Protein AF-A0A1S3YJQ4-F1 (afdb_monomer_lite)

pLDDT: mean 81.04, std 20.6, range [25.48, 97.62]

Radius of gyration: 26.51 Å; chains: 1; bounding box: 58×58×78 Å

Foldseek 3Di:
DDPLVVLQVVLLVCLLVVNLVVSLVSLLVSCVVPVLDQLSLLSNLCSLLVFPQNNDPDDDDPDPDPDPDDPGPSPPDDPVSLVVSLVVLLVSLVVSVVPPPDLPRQNSLLSQLVSLVVCVSVVNHDLVSNLVSLLVSCLSCLLPPCSLVSCLNSLVSDDPVSLVVSLVSLVVSLVPDDDDPSSSLSSVLSSLSSCVSNCVLQVDDLVVLVVQLVVLLVSCVVCLVVCVPPDLQDDDRSLVSLLSSLLSLLVSCLAPVPCVSLVVSLVSLVVSCVSHVNSLLSLLSNLLSCLVVVVLVVSVVSVVSPVQAQCSLQAPVVSRLLSCLVDPVLVSNLVSLVRSLVSLVVLVVCLVVQLVVCVVVVVVVVNVVSVVVNVQSVQALVNLVSVVSNLVSQCVVCVVPPVSNVVSCVVCVVCVVVVVSVVVNVVDDHHRNYPCVSHSLQRDALVDHSSPDHDPGCVCVDPVNVVCSVVVVVVRRPRSLVPPDDDDDDDDPVCSVVVVVVVVVPDD

Organism: Nicotiana tabacum (NCBI:txid4097)

Sequence (508 aa):
MTEVDRLRLQGRLLARGGDCAAATSIFQKVLELCPDDWECFLHYLGCLLEDAGSLCVGTKNDSTYPLKSMDSQVSHLTDEAFGSRLSNASSLVQKLLTEASDDTVRCPYLANIEIERRKLLHGKGDANKLTEALIEYFFRFGHLACFASDVETFLHILDLDKKTQLLEKLMECCERIPTNPRKTLGQHITVFKIQNIVGSMFTLPLNELETTAVKMTQLYCENLPLSKDLDAQESMYGEDLLSMACNLLVQLFWRTRHIGYLVESIMILEFGLAVRRHIWQYKILLLHLYSHWSSLPLAYEWYKTLDVKNILLESVSHHILPQMLSSPLWADSTDILRDYLRFMDDHFRESADLTFLAYRHRSYSKVIEFVQFKERLQQSSQYMMAKIEKSILQLKQKANNIEEEEGILESLKHGVQFLELSDEIGSKSLTFNEELQLRPWWTPTCDKNYLLEPFEGSSYCTQETLVRIFVFNIAYTNDVYSRGMYEEEFISRSEFINFRFKINYIVT

Structure (mmCIF, N/CA/C/O backbone):
data_AF-A0A1S3YJQ4-F1
#
_entry.id   AF-A0A1S3YJQ4-F1
#
loop_
_atom_site.group_PDB
_atom_site.id
_atom_site.type_symbol
_atom_site.label_atom_id
_atom_site.label_alt_id
_atom_site.label_comp_id
_atom_site.label_asym_id
_atom_site.label_entity_id
_atom_site.label_seq_id
_atom_site.pdbx_PDB_ins_code
_atom_site.Cartn_x
_atom_site.Cartn_y
_atom_site.Cartn_z
_atom_site.occupancy
_atom_site.B_iso_or_equiv
_atom_site.auth_seq_id
_atom_site.auth_comp_id
_atom_site.auth_asym_id
_atom_site.auth_atom_id
_atom_site.pdbx_PDB_model_num
ATOM 1 N N . MET A 1 1 ? 16.943 -24.304 -3.582 1.00 59.00 1 MET A N 1
ATOM 2 C CA . MET A 1 1 ? 17.505 -23.114 -4.249 1.00 59.00 1 MET A CA 1
ATOM 3 C C . MET A 1 1 ? 17.592 -23.441 -5.724 1.00 59.00 1 MET A C 1
ATOM 5 O O . MET A 1 1 ? 18.187 -24.466 -6.044 1.00 59.00 1 MET A O 1
ATOM 9 N N . THR A 1 2 ? 16.919 -22.675 -6.582 1.00 79.88 2 THR A N 1
ATOM 10 C CA . THR A 1 2 ? 16.958 -22.911 -8.034 1.00 79.88 2 THR A CA 1
ATOM 11 C C . THR A 1 2 ? 18.321 -22.503 -8.603 1.00 79.88 2 THR A C 1
ATOM 13 O O . THR A 1 2 ? 19.104 -21.823 -7.933 1.00 79.88 2 THR A O 1
ATOM 16 N N . GLU A 1 3 ? 18.642 -22.926 -9.826 1.00 86.12 3 GLU A N 1
ATOM 17 C CA . GLU A 1 3 ? 19.882 -22.508 -10.494 1.00 86.12 3 GLU A CA 1
ATOM 18 C C . GLU A 1 3 ? 19.963 -20.981 -10.645 1.00 86.12 3 GLU A C 1
ATOM 20 O O . GLU A 1 3 ? 21.015 -20.394 -10.383 1.00 86.12 3 GLU A O 1
ATOM 25 N N . VAL A 1 4 ? 18.834 -20.339 -10.955 1.00 88.69 4 VAL A N 1
ATOM 26 C CA . VAL A 1 4 ? 18.712 -18.881 -11.072 1.00 88.69 4 VAL A CA 1
ATOM 27 C C . VAL A 1 4 ? 18.995 -18.194 -9.732 1.00 88.69 4 VAL A C 1
ATOM 29 O O . VAL A 1 4 ? 19.780 -17.251 -9.687 1.00 88.69 4 VAL A O 1
ATOM 32 N N . ASP A 1 5 ? 18.462 -18.704 -8.616 1.00 86.19 5 ASP A N 1
ATOM 33 C CA . ASP A 1 5 ? 18.733 -18.140 -7.280 1.00 86.19 5 ASP A CA 1
ATOM 34 C C . ASP A 1 5 ? 20.216 -18.219 -6.902 1.00 86.19 5 ASP A C 1
ATOM 36 O O . ASP A 1 5 ? 20.769 -17.295 -6.301 1.00 86.19 5 ASP A O 1
ATOM 40 N N . ARG A 1 6 ? 20.884 -19.317 -7.281 1.00 88.69 6 ARG A N 1
ATOM 41 C CA . ARG A 1 6 ? 22.326 -19.475 -7.069 1.00 88.69 6 ARG A CA 1
ATOM 42 C C . ARG A 1 6 ? 23.113 -18.432 -7.860 1.00 88.69 6 ARG A C 1
ATOM 44 O O . ARG A 1 6 ? 24.047 -17.848 -7.316 1.00 88.69 6 ARG A O 1
ATOM 51 N N . LEU A 1 7 ? 22.736 -18.201 -9.119 1.00 93.25 7 LEU A N 1
ATOM 52 C CA . LEU A 1 7 ? 23.367 -17.197 -9.975 1.00 93.25 7 LEU A CA 1
ATOM 53 C C . LEU A 1 7 ? 23.127 -15.777 -9.448 1.00 93.25 7 LEU A C 1
ATOM 55 O O . LEU A 1 7 ? 24.080 -15.007 -9.362 1.00 93.25 7 LEU A O 1
ATOM 59 N N . ARG A 1 8 ? 21.909 -15.447 -8.993 1.00 91.75 8 ARG A N 1
ATOM 60 C CA . ARG A 1 8 ? 21.611 -14.159 -8.337 1.00 91.75 8 ARG A CA 1
ATOM 61 C C . ARG A 1 8 ? 22.524 -13.919 -7.138 1.00 91.75 8 ARG A C 1
ATOM 63 O O . ARG A 1 8 ? 23.146 -12.863 -7.034 1.00 91.75 8 ARG A O 1
ATOM 70 N N . LEU A 1 9 ? 22.640 -14.911 -6.252 1.00 90.50 9 LEU 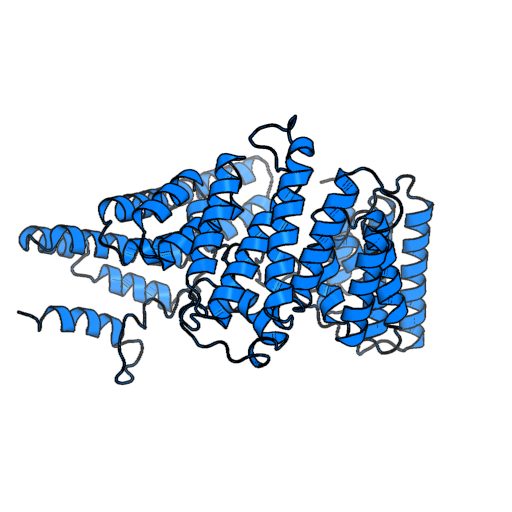A N 1
ATOM 71 C CA . LEU A 1 9 ? 23.497 -14.813 -5.071 1.00 90.50 9 LEU A CA 1
ATOM 72 C C . LEU A 1 9 ? 24.974 -14.666 -5.457 1.00 90.50 9 LEU A C 1
ATOM 74 O O . LEU A 1 9 ? 25.671 -13.826 -4.893 1.00 90.50 9 LEU A O 1
ATOM 78 N N . GLN A 1 10 ? 25.442 -15.439 -6.439 1.00 93.12 10 GLN A N 1
ATOM 79 C CA . GLN A 1 10 ? 26.807 -15.343 -6.953 1.00 93.12 10 GLN A CA 1
ATOM 80 C C . GLN A 1 10 ? 27.101 -13.948 -7.519 1.00 93.12 10 GLN A C 1
ATOM 82 O O . GLN A 1 10 ? 28.126 -13.365 -7.173 1.00 93.12 10 GLN A O 1
ATOM 87 N N . GLY A 1 11 ? 26.196 -13.395 -8.332 1.00 92.88 11 GLY A N 1
ATOM 88 C CA . GLY A 1 11 ? 26.313 -12.041 -8.869 1.00 92.88 11 GLY A CA 1
ATOM 89 C C . GLY A 1 11 ? 26.410 -11.000 -7.754 1.00 92.88 11 GLY A C 1
ATOM 90 O O . GLY A 1 11 ? 27.347 -10.208 -7.742 1.00 92.88 11 GLY A O 1
ATOM 91 N N . ARG A 1 12 ? 25.519 -11.064 -6.751 1.00 91.00 12 ARG A N 1
ATOM 92 C CA . ARG A 1 12 ? 25.542 -10.156 -5.585 1.00 91.00 12 ARG A CA 1
ATOM 93 C C . ARG A 1 12 ? 26.840 -10.259 -4.779 1.00 91.00 12 ARG A C 1
ATOM 95 O O . ARG A 1 12 ? 27.346 -9.242 -4.312 1.00 91.00 12 ARG A O 1
ATOM 102 N N . LEU A 1 13 ? 27.390 -11.462 -4.608 1.00 91.00 13 LEU A N 1
ATOM 103 C CA . LEU A 1 13 ? 28.655 -11.665 -3.894 1.00 91.00 13 LEU A CA 1
ATOM 104 C C . LEU A 1 13 ? 29.853 -11.101 -4.665 1.00 91.00 13 LEU A C 1
ATOM 106 O O . LEU A 1 13 ? 30.689 -10.438 -4.060 1.00 91.00 13 LEU A O 1
ATOM 110 N N . LEU A 1 14 ? 29.918 -11.321 -5.981 1.00 92.06 14 LEU A N 1
ATOM 111 C CA . LEU A 1 14 ? 30.963 -10.752 -6.844 1.00 92.06 14 LEU A CA 1
ATOM 112 C C . LEU A 1 14 ? 30.909 -9.223 -6.843 1.00 92.06 14 LEU A C 1
ATOM 114 O O . LEU A 1 14 ? 31.930 -8.565 -6.659 1.00 92.06 14 LEU A O 1
ATOM 118 N N . ALA A 1 15 ? 29.698 -8.678 -6.949 1.00 88.88 15 ALA A N 1
ATOM 119 C CA . ALA A 1 15 ? 29.429 -7.251 -6.914 1.00 88.88 15 ALA A CA 1
ATOM 120 C C . ALA A 1 15 ? 29.905 -6.620 -5.589 1.00 88.88 15 ALA A C 1
ATOM 122 O O . ALA A 1 15 ? 30.639 -5.634 -5.594 1.00 88.88 15 ALA A O 1
ATOM 123 N N . ARG A 1 16 ? 29.582 -7.246 -4.446 1.00 86.94 16 ARG A N 1
ATOM 124 C CA . ARG A 1 16 ? 30.087 -6.838 -3.119 1.00 86.94 16 ARG A CA 1
ATOM 125 C C . ARG A 1 16 ? 31.598 -7.021 -2.958 1.00 86.94 16 ARG A C 1
ATOM 127 O O . ARG A 1 16 ? 32.213 -6.298 -2.184 1.00 86.94 16 ARG A O 1
ATOM 134 N N . GLY A 1 17 ? 32.185 -7.983 -3.666 1.00 85.69 17 GLY A N 1
ATOM 135 C CA . GLY A 1 17 ? 33.630 -8.206 -3.725 1.00 85.69 17 GLY A CA 1
ATOM 136 C C . GLY A 1 17 ? 34.387 -7.198 -4.596 1.00 85.69 17 GLY A C 1
ATOM 137 O O . GLY A 1 17 ? 35.609 -7.283 -4.670 1.00 85.69 17 GLY A O 1
ATOM 138 N N . GLY A 1 18 ? 33.688 -6.263 -5.253 1.00 84.44 18 GLY A N 1
ATOM 139 C CA . GLY A 1 18 ? 34.271 -5.257 -6.146 1.00 84.44 18 GLY A CA 1
ATOM 140 C C . GLY A 1 18 ? 34.500 -5.735 -7.583 1.00 84.44 18 GLY A C 1
ATOM 141 O O . GLY A 1 18 ? 34.897 -4.938 -8.431 1.00 84.44 18 GLY A O 1
ATOM 142 N N . ASP A 1 19 ? 34.211 -7.002 -7.899 1.00 89.75 19 ASP A N 1
ATOM 143 C CA . ASP A 1 19 ? 34.342 -7.547 -9.253 1.00 89.75 19 ASP A CA 1
ATOM 144 C C . ASP A 1 19 ? 33.062 -7.296 -10.067 1.00 89.75 19 ASP A C 1
ATOM 146 O O . ASP A 1 19 ? 32.224 -8.178 -10.294 1.00 89.75 19 ASP A O 1
ATOM 150 N N . CYS A 1 20 ? 32.896 -6.041 -10.489 1.00 89.00 20 CYS A N 1
ATOM 151 C CA . CYS A 1 20 ? 31.728 -5.601 -11.251 1.00 89.00 20 CYS A CA 1
ATOM 152 C C . CYS A 1 20 ? 31.642 -6.269 -12.632 1.00 89.00 20 CYS A C 1
ATOM 154 O O . CYS A 1 20 ? 30.539 -6.513 -13.125 1.00 89.00 20 CYS A O 1
ATOM 156 N N . ALA A 1 21 ? 32.773 -6.617 -13.252 1.00 90.12 21 ALA A N 1
ATOM 157 C CA . ALA A 1 21 ? 32.795 -7.259 -14.564 1.00 90.12 21 ALA A CA 1
ATOM 158 C C . ALA A 1 21 ? 32.266 -8.701 -14.493 1.00 90.12 21 ALA A C 1
ATOM 160 O O . ALA A 1 21 ? 31.380 -9.077 -15.271 1.00 90.12 21 ALA A O 1
ATOM 161 N N . ALA A 1 22 ? 32.745 -9.493 -13.527 1.00 92.62 22 ALA A N 1
ATOM 162 C CA . ALA A 1 22 ? 32.240 -10.846 -13.318 1.00 92.62 22 ALA A CA 1
ATOM 163 C C . ALA A 1 22 ? 30.770 -10.833 -12.877 1.00 92.62 22 ALA A C 1
ATOM 165 O O . ALA A 1 22 ? 29.973 -11.627 -13.382 1.00 92.62 22 ALA A O 1
ATOM 166 N N . ALA A 1 23 ? 30.385 -9.900 -11.997 1.00 93.31 23 ALA A N 1
ATOM 167 C CA . ALA A 1 23 ? 28.996 -9.733 -11.574 1.00 93.31 23 ALA A CA 1
ATOM 168 C C . ALA A 1 23 ? 28.064 -9.424 -12.757 1.00 93.31 23 ALA A C 1
ATOM 170 O O . ALA A 1 23 ? 27.041 -10.087 -12.917 1.00 93.31 23 ALA A O 1
ATOM 171 N N . THR A 1 24 ? 28.455 -8.495 -13.635 1.00 93.75 24 THR A N 1
ATOM 172 C CA . THR A 1 24 ? 27.700 -8.126 -14.845 1.00 93.75 24 THR A CA 1
ATOM 173 C C . THR A 1 24 ? 27.465 -9.335 -15.752 1.00 93.75 24 THR A C 1
ATOM 175 O O . THR A 1 24 ? 26.344 -9.554 -16.207 1.00 93.75 24 THR A O 1
ATOM 178 N N . SER A 1 25 ? 28.489 -10.172 -15.969 1.00 95.19 25 SER A N 1
ATOM 179 C CA . SER A 1 25 ? 28.353 -11.396 -16.773 1.00 95.19 25 SER A CA 1
ATOM 180 C C . SER A 1 25 ? 27.375 -12.400 -16.154 1.00 95.19 25 SER A C 1
ATOM 182 O O . SER A 1 25 ? 26.610 -13.045 -16.872 1.00 95.19 25 SER A O 1
ATOM 184 N N . ILE A 1 26 ? 27.373 -12.535 -14.825 1.00 95.56 26 ILE A N 1
ATOM 185 C CA . ILE A 1 26 ? 26.431 -13.412 -14.123 1.00 95.56 26 ILE A CA 1
ATOM 186 C C . ILE A 1 26 ? 25.005 -12.858 -14.197 1.00 95.56 26 ILE A C 1
ATOM 188 O O . ILE A 1 26 ? 24.093 -13.614 -14.523 1.00 95.56 26 ILE A O 1
ATOM 192 N N . PHE A 1 27 ? 24.801 -11.561 -13.958 1.00 95.38 27 PHE A N 1
ATOM 193 C CA . PHE A 1 27 ? 23.472 -10.954 -14.052 1.00 95.38 27 PHE A CA 1
ATOM 194 C C . PHE A 1 27 ? 22.912 -10.990 -15.476 1.00 95.38 27 PHE A C 1
ATOM 196 O O . PHE A 1 27 ? 21.729 -11.263 -15.649 1.00 95.38 27 PHE A O 1
ATOM 203 N N . GLN A 1 28 ? 23.752 -10.830 -16.502 1.00 95.38 28 GLN A N 1
ATOM 204 C CA . GLN A 1 28 ? 23.331 -11.030 -17.888 1.00 95.38 28 GLN A CA 1
ATOM 205 C C . GLN A 1 28 ? 22.785 -12.449 -18.114 1.00 95.38 28 GLN A C 1
ATOM 207 O O . GLN A 1 28 ? 21.707 -12.603 -18.677 1.00 95.38 28 GLN A O 1
ATOM 212 N N . LYS A 1 29 ? 23.480 -13.486 -17.625 1.00 94.69 29 LYS A N 1
ATOM 213 C CA . LYS A 1 29 ? 22.995 -14.875 -17.722 1.00 94.69 29 LYS A CA 1
ATOM 214 C C . LYS A 1 29 ? 21.673 -15.079 -16.988 1.00 94.69 29 LYS A C 1
ATOM 216 O O . LYS A 1 29 ? 20.830 -15.835 -17.454 1.00 94.69 29 LYS A O 1
ATOM 221 N N . VAL A 1 30 ? 21.489 -14.423 -15.840 1.00 94.31 30 VAL A N 1
ATOM 222 C CA . VAL A 1 30 ? 20.216 -14.464 -15.106 1.00 94.31 30 VAL A CA 1
ATOM 223 C C . VAL A 1 30 ? 19.096 -13.839 -15.936 1.00 94.31 30 VAL A C 1
ATOM 225 O O . VAL A 1 30 ? 18.041 -14.450 -16.040 1.00 94.31 30 VAL A O 1
ATOM 228 N N . LEU A 1 31 ? 19.328 -12.684 -16.564 1.00 93.81 31 LEU A N 1
ATOM 229 C CA . LEU A 1 31 ? 18.333 -11.999 -17.398 1.00 93.81 31 LEU A CA 1
ATOM 230 C C . LEU A 1 31 ? 17.990 -12.776 -18.676 1.00 93.81 31 LEU A C 1
ATOM 232 O O . LEU A 1 31 ? 16.840 -12.775 -19.094 1.00 93.81 31 LEU A O 1
ATOM 236 N N . GLU A 1 32 ? 18.950 -13.486 -19.269 1.00 92.62 32 GLU A N 1
ATOM 237 C CA . GLU A 1 32 ? 18.691 -14.378 -20.410 1.00 92.62 32 GLU A CA 1
ATOM 238 C C . GLU A 1 32 ? 17.821 -15.589 -20.014 1.00 92.62 32 GLU A C 1
ATOM 240 O O . GLU A 1 32 ? 17.042 -16.084 -20.823 1.00 92.62 32 GLU A O 1
ATOM 245 N N . LEU A 1 33 ? 17.915 -16.056 -18.761 1.00 91.06 33 LEU A N 1
ATOM 246 C CA . LEU A 1 33 ? 17.066 -17.132 -18.228 1.00 91.06 33 LEU A CA 1
ATOM 247 C C . LEU A 1 33 ? 15.718 -16.626 -17.687 1.00 91.06 33 LEU A C 1
ATOM 249 O O . LEU A 1 33 ? 14.733 -17.362 -17.698 1.00 91.06 33 LEU A O 1
ATOM 253 N N . CYS A 1 34 ? 15.682 -15.402 -17.164 1.00 91.00 34 CYS A N 1
ATOM 254 C CA . CYS A 1 34 ? 14.539 -14.789 -16.496 1.00 91.00 34 CYS A CA 1
ATOM 255 C C . CYS A 1 34 ? 14.443 -13.304 -16.899 1.00 91.00 34 CYS A C 1
ATOM 257 O O . CYS A 1 34 ? 14.846 -12.429 -16.126 1.00 91.00 34 CYS A O 1
ATOM 259 N N . PRO A 1 35 ? 13.912 -12.999 -18.099 1.00 90.81 35 PRO A N 1
ATOM 260 C CA . PRO A 1 35 ? 13.919 -11.643 -18.652 1.00 90.81 35 PRO A CA 1
ATOM 261 C C . PRO A 1 35 ? 13.041 -10.654 -17.878 1.00 90.81 35 PRO A C 1
ATOM 263 O O . PRO A 1 35 ? 13.253 -9.450 -17.998 1.00 90.81 35 PRO A O 1
ATOM 266 N N . ASP A 1 36 ? 12.098 -11.140 -17.061 1.00 91.00 36 ASP A N 1
ATOM 267 C CA . ASP A 1 36 ? 11.205 -10.313 -16.234 1.00 91.00 36 ASP A CA 1
ATOM 268 C C . ASP A 1 36 ? 11.749 -10.008 -14.817 1.00 91.00 36 ASP A C 1
ATOM 270 O O . ASP A 1 36 ? 11.002 -9.634 -13.916 1.00 91.00 36 ASP A O 1
ATOM 274 N N . ASP A 1 37 ? 13.057 -10.183 -14.586 1.00 91.94 37 ASP A N 1
ATOM 275 C CA . ASP A 1 37 ? 13.701 -9.934 -13.287 1.00 91.94 37 ASP A CA 1
ATOM 276 C C . ASP A 1 37 ? 14.219 -8.487 -13.160 1.00 91.94 37 ASP A C 1
ATOM 278 O O . ASP A 1 37 ? 15.378 -8.178 -13.462 1.00 91.94 37 ASP A O 1
ATOM 282 N N . TRP A 1 38 ? 13.346 -7.592 -12.687 1.00 92.50 38 TRP A N 1
ATOM 283 C CA . TRP A 1 38 ? 13.658 -6.168 -12.510 1.00 92.50 38 TRP A CA 1
ATOM 284 C C . TRP A 1 38 ? 14.806 -5.903 -11.525 1.00 92.50 38 TRP A C 1
ATOM 286 O O . TRP A 1 38 ? 15.676 -5.072 -11.789 1.00 92.50 38 TRP A O 1
ATOM 296 N N . GLU A 1 39 ? 14.854 -6.625 -10.401 1.00 91.50 39 GLU A N 1
ATOM 297 C CA . GLU A 1 39 ? 15.915 -6.458 -9.399 1.00 91.50 39 GLU A CA 1
ATOM 298 C C . GLU A 1 39 ? 17.280 -6.847 -9.989 1.00 91.50 39 GLU A C 1
ATOM 300 O O . GLU A 1 39 ? 18.275 -6.136 -9.815 1.00 91.50 39 GLU A O 1
ATOM 305 N N . CYS A 1 40 ? 17.328 -7.944 -10.751 1.00 93.69 40 CYS A N 1
ATOM 306 C CA . CYS A 1 40 ? 18.534 -8.352 -11.460 1.00 93.69 40 CYS A CA 1
ATOM 307 C C . CYS A 1 40 ? 18.958 -7.329 -12.520 1.00 93.69 40 CYS A C 1
ATOM 309 O O . CYS A 1 40 ? 20.156 -7.077 -12.659 1.00 93.69 40 CYS A O 1
ATOM 311 N N . PHE A 1 41 ? 18.016 -6.712 -13.243 1.00 94.56 41 PHE A N 1
ATOM 312 C CA . PHE A 1 41 ? 18.341 -5.658 -14.207 1.00 94.56 41 PHE A CA 1
ATOM 313 C C . PHE A 1 41 ? 18.973 -4.435 -13.530 1.00 94.56 41 PHE A C 1
ATOM 315 O O . PHE A 1 41 ? 19.991 -3.926 -14.002 1.00 94.56 41 PHE A O 1
ATOM 322 N N . LEU A 1 42 ? 18.437 -4.003 -12.385 1.00 92.44 42 LEU A N 1
ATOM 323 C CA . LEU A 1 42 ? 19.017 -2.901 -11.614 1.00 92.44 42 LEU A CA 1
ATOM 324 C C . LEU A 1 42 ? 20.436 -3.219 -11.126 1.00 92.44 42 LEU A C 1
ATOM 326 O O . LEU A 1 42 ? 21.315 -2.360 -11.216 1.00 92.44 42 LEU A O 1
ATOM 330 N N . HIS A 1 43 ? 20.687 -4.446 -10.659 1.00 91.81 43 HIS A N 1
ATOM 331 C CA . HIS A 1 43 ? 22.035 -4.883 -10.286 1.00 91.81 43 HIS A CA 1
ATOM 332 C C . HIS A 1 43 ? 22.982 -4.974 -11.486 1.00 91.81 43 HIS A C 1
ATOM 334 O O . HIS A 1 43 ? 24.128 -4.541 -11.388 1.00 91.81 43 HIS A O 1
ATOM 340 N N . TYR A 1 44 ? 22.511 -5.499 -12.620 1.00 94.75 44 TYR A N 1
ATOM 341 C CA . TYR A 1 44 ? 23.267 -5.538 -13.871 1.00 94.75 44 TYR A CA 1
ATOM 342 C C . TYR A 1 44 ? 23.706 -4.131 -14.283 1.00 94.75 44 TYR A C 1
ATOM 344 O O . TYR A 1 44 ? 24.896 -3.891 -14.478 1.00 94.75 44 TYR A O 1
ATOM 352 N N . LEU A 1 45 ? 22.760 -3.191 -14.359 1.00 92.81 45 LEU A N 1
ATOM 353 C CA . LEU A 1 45 ? 23.029 -1.817 -14.767 1.00 92.81 45 LEU A CA 1
ATOM 354 C C . LEU A 1 45 ? 23.927 -1.094 -13.756 1.00 92.81 45 LEU A C 1
ATOM 356 O O . LEU A 1 45 ? 24.835 -0.364 -14.144 1.00 92.81 45 LEU A O 1
ATOM 360 N N . GLY A 1 46 ? 23.705 -1.337 -12.466 1.00 90.62 46 GLY A N 1
ATOM 361 C CA . GLY A 1 46 ? 24.520 -0.816 -11.377 1.00 90.62 46 GLY A CA 1
ATOM 362 C C . GLY A 1 46 ? 25.982 -1.259 -11.441 1.00 90.62 46 GLY A C 1
ATOM 363 O O . GLY A 1 46 ? 26.878 -0.418 -11.412 1.00 90.62 46 GLY A O 1
ATOM 364 N N . CYS A 1 47 ? 26.239 -2.560 -11.615 1.00 91.00 47 CYS A N 1
ATOM 365 C CA . CYS A 1 47 ? 27.592 -3.085 -11.818 1.00 91.00 47 CYS A CA 1
ATOM 366 C C . CYS A 1 47 ? 28.219 -2.574 -13.116 1.00 91.00 47 CYS A C 1
ATOM 368 O O . CYS A 1 47 ? 29.396 -2.220 -13.133 1.00 91.00 47 CYS A O 1
ATOM 370 N N . LEU A 1 48 ? 27.440 -2.510 -14.197 1.00 90.44 48 LEU A N 1
ATOM 371 C CA . LEU A 1 48 ? 27.921 -2.047 -15.492 1.00 90.44 48 LEU A CA 1
ATOM 372 C C . LEU A 1 48 ? 28.380 -0.584 -15.436 1.00 90.44 48 LEU A C 1
ATOM 374 O O . LEU A 1 48 ? 29.364 -0.235 -16.084 1.00 90.44 48 LEU A O 1
ATOM 378 N N . LEU A 1 49 ? 27.705 0.257 -14.651 1.00 88.88 49 LEU A N 1
ATOM 379 C CA . LEU A 1 49 ? 28.041 1.670 -14.450 1.00 88.88 49 LEU A CA 1
ATOM 380 C C . LEU A 1 49 ? 28.968 1.930 -13.250 1.00 88.88 49 LEU A C 1
ATOM 382 O O . LEU A 1 49 ? 29.340 3.075 -13.030 1.00 88.88 49 LEU A O 1
ATOM 386 N N . GLU A 1 50 ? 29.381 0.892 -12.514 1.00 83.19 50 GLU A N 1
ATOM 387 C CA . GLU A 1 50 ? 30.174 1.014 -11.275 1.00 83.19 50 GLU A CA 1
ATOM 388 C C . GLU A 1 50 ? 29.511 1.914 -10.211 1.00 83.19 50 GLU A C 1
ATOM 390 O O . GLU A 1 50 ? 30.174 2.553 -9.393 1.00 83.19 50 GLU A O 1
ATOM 395 N N . ASP A 1 51 ? 28.176 1.930 -10.182 1.00 72.56 51 ASP A N 1
ATOM 396 C CA . ASP A 1 51 ? 27.403 2.734 -9.241 1.00 72.56 51 ASP A CA 1
ATOM 397 C C . ASP A 1 51 ? 27.407 2.091 -7.849 1.00 72.56 51 ASP A C 1
ATOM 399 O O . ASP A 1 51 ? 26.652 1.151 -7.569 1.00 72.56 51 ASP A O 1
ATOM 403 N N . ALA A 1 52 ? 28.215 2.654 -6.943 1.00 54.19 52 ALA A N 1
ATOM 404 C CA . ALA A 1 52 ? 28.344 2.216 -5.549 1.00 54.19 52 ALA A CA 1
ATOM 405 C C . ALA A 1 52 ? 26.998 2.142 -4.797 1.00 54.19 52 ALA A C 1
ATOM 407 O O . ALA A 1 52 ? 26.828 1.302 -3.912 1.00 54.19 52 ALA A O 1
ATOM 408 N N . GLY A 1 53 ? 26.015 2.968 -5.180 1.00 54.22 53 GLY A N 1
ATOM 409 C CA . GLY A 1 53 ? 24.670 2.960 -4.596 1.00 54.22 53 GLY A CA 1
ATOM 410 C C . GLY A 1 53 ? 23.925 1.637 -4.810 1.00 54.22 53 GLY A C 1
ATOM 411 O O . GLY A 1 53 ? 23.337 1.099 -3.877 1.00 54.22 53 GLY A O 1
ATOM 412 N N . SER A 1 54 ? 24.022 1.042 -6.002 1.00 50.22 54 SER A N 1
ATOM 413 C CA . SER A 1 54 ? 23.309 -0.201 -6.356 1.00 50.22 54 SER A CA 1
ATOM 414 C C . SER A 1 54 ? 23.838 -1.463 -5.650 1.00 50.22 54 SER A C 1
ATOM 416 O O . SER A 1 54 ? 23.175 -2.504 -5.631 1.00 50.22 54 SER A O 1
ATOM 418 N N . LEU A 1 55 ? 25.042 -1.368 -5.074 1.00 49.00 55 LEU A N 1
ATOM 419 C CA . LEU A 1 55 ? 25.807 -2.468 -4.481 1.00 49.00 55 LEU A CA 1
ATOM 420 C C . LEU A 1 55 ? 25.559 -2.615 -2.968 1.00 49.00 55 LEU A C 1
ATOM 422 O O . LEU A 1 55 ? 25.746 -3.698 -2.401 1.00 49.00 55 LEU A O 1
ATOM 426 N N . CYS A 1 56 ? 25.091 -1.549 -2.312 1.00 39.59 56 CYS A N 1
ATOM 427 C CA . CYS A 1 56 ? 24.914 -1.464 -0.864 1.00 39.59 56 CYS A CA 1
ATOM 428 C C . CYS A 1 56 ? 23.462 -1.708 -0.425 1.00 39.59 56 CYS A C 1
ATOM 430 O O . CYS A 1 56 ? 22.811 -0.833 0.135 1.00 39.59 56 CYS A O 1
ATOM 432 N N . VAL A 1 57 ? 22.964 -2.935 -0.581 1.00 41.12 57 VAL A N 1
ATOM 433 C CA . VAL A 1 57 ? 21.846 -3.417 0.252 1.00 41.12 57 VAL A CA 1
ATOM 434 C C . VAL A 1 57 ? 22.447 -4.277 1.356 1.00 41.12 57 VAL A C 1
ATOM 436 O O . VAL A 1 57 ? 22.677 -5.472 1.172 1.00 41.12 57 VAL A O 1
ATOM 439 N N . GLY A 1 58 ? 22.814 -3.645 2.472 1.00 33.44 58 GLY A N 1
ATOM 440 C CA . GLY A 1 58 ? 23.461 -4.318 3.604 1.00 33.44 58 GLY A CA 1
ATOM 441 C C . GLY A 1 58 ? 23.330 -3.631 4.965 1.00 33.44 58 GLY A C 1
ATOM 442 O O . GLY A 1 58 ? 23.759 -4.206 5.960 1.00 33.44 58 GLY A O 1
ATOM 443 N N . THR A 1 59 ? 22.719 -2.449 5.061 1.00 28.81 59 THR A N 1
ATOM 444 C CA . THR A 1 59 ? 22.577 -1.738 6.340 1.00 28.81 59 THR A CA 1
ATOM 445 C C . THR A 1 59 ? 21.138 -1.298 6.574 1.00 28.81 59 THR A C 1
ATOM 447 O O . THR A 1 59 ? 20.683 -0.325 5.988 1.00 28.81 59 THR A O 1
ATOM 450 N N . LYS A 1 60 ? 20.458 -2.047 7.454 1.00 32.84 60 LYS A N 1
ATOM 451 C CA . LYS A 1 60 ? 19.335 -1.637 8.317 1.00 32.84 60 LYS A CA 1
ATOM 452 C C . LYS A 1 60 ? 18.347 -0.621 7.722 1.00 32.84 60 LYS A C 1
ATOM 454 O O . LYS A 1 60 ? 18.207 0.466 8.266 1.00 32.84 60 LYS A O 1
ATOM 459 N N . ASN A 1 61 ? 17.630 -0.987 6.667 1.00 28.22 61 ASN A N 1
ATOM 460 C CA . ASN A 1 61 ? 16.358 -0.344 6.338 1.00 28.22 61 ASN A CA 1
ATOM 461 C C . ASN A 1 61 ? 15.398 -1.421 5.829 1.00 28.22 61 ASN A C 1
ATOM 463 O O . ASN A 1 61 ? 15.365 -1.740 4.644 1.00 28.22 61 ASN A O 1
ATOM 467 N N . ASP A 1 62 ? 14.635 -1.994 6.758 1.00 30.70 62 ASP A N 1
ATOM 468 C CA . ASP A 1 62 ? 13.546 -2.930 6.479 1.00 30.70 62 ASP A CA 1
ATOM 469 C C . ASP A 1 62 ? 12.290 -2.170 6.019 1.00 30.70 62 ASP A C 1
ATOM 471 O O . ASP A 1 62 ? 11.241 -2.206 6.674 1.00 30.70 62 ASP A O 1
ATOM 475 N N . SER A 1 63 ? 12.393 -1.446 4.902 1.00 28.12 63 SER A N 1
ATOM 476 C CA . SER A 1 63 ? 11.212 -0.988 4.174 1.00 28.12 63 SER A CA 1
ATOM 477 C C . SER A 1 63 ? 10.903 -1.991 3.067 1.00 28.12 63 SER A C 1
ATOM 479 O O . SER A 1 63 ? 11.669 -2.114 2.115 1.00 28.12 63 SER A O 1
ATOM 481 N N . THR A 1 64 ? 9.764 -2.672 3.167 1.00 26.56 64 THR A N 1
ATOM 482 C CA . THR A 1 64 ? 9.195 -3.617 2.184 1.00 26.56 64 THR A CA 1
ATOM 483 C C . THR A 1 64 ? 8.739 -2.940 0.876 1.00 26.56 64 THR A C 1
ATOM 485 O O . THR A 1 64 ? 7.835 -3.419 0.202 1.00 26.56 64 THR A O 1
ATOM 488 N N . TYR A 1 65 ? 9.339 -1.808 0.505 1.00 32.16 65 TYR A N 1
ATOM 489 C CA . TYR A 1 65 ? 8.943 -0.982 -0.634 1.00 32.16 65 TYR A CA 1
ATOM 490 C C . TYR A 1 65 ? 10.147 -0.682 -1.532 1.00 32.16 65 TYR A C 1
ATOM 492 O O . TYR A 1 65 ? 11.274 -0.628 -1.026 1.00 32.16 65 TYR A O 1
ATOM 500 N N . PRO A 1 66 ? 9.933 -0.469 -2.847 1.00 26.78 66 PRO A N 1
ATOM 501 C CA . PRO A 1 66 ? 11.005 -0.146 -3.775 1.00 26.78 66 PRO A CA 1
ATOM 502 C C . PRO A 1 66 ? 11.763 1.087 -3.289 1.00 26.78 66 PRO A C 1
ATOM 504 O O . PRO A 1 66 ? 11.181 2.082 -2.854 1.00 26.78 66 PRO A O 1
ATOM 507 N N . LEU A 1 67 ? 13.082 0.976 -3.339 1.00 32.22 67 LEU A N 1
ATOM 508 C CA . LEU A 1 67 ? 14.045 1.939 -2.839 1.00 32.22 67 LEU A CA 1
ATOM 509 C C . LEU A 1 67 ? 13.769 3.352 -3.388 1.00 32.22 67 LEU A C 1
ATOM 511 O O . LEU A 1 67 ? 13.910 3.600 -4.586 1.00 32.22 67 LEU A O 1
ATOM 515 N N . LYS A 1 68 ? 13.390 4.279 -2.496 1.00 34.41 68 LYS A N 1
ATOM 516 C CA . LYS A 1 68 ? 13.283 5.719 -2.779 1.00 34.41 68 LYS A CA 1
ATOM 517 C C . LYS A 1 68 ? 14.620 6.239 -3.323 1.00 34.41 68 LYS A C 1
ATOM 519 O O . LYS A 1 68 ? 15.663 5.958 -2.740 1.00 34.41 68 LYS A O 1
ATOM 524 N N . SER A 1 69 ? 14.541 6.955 -4.448 1.00 37.88 69 SER A N 1
ATOM 525 C CA . SER A 1 69 ? 15.586 7.753 -5.114 1.00 37.88 69 SER A CA 1
ATOM 526 C C . SER A 1 69 ? 17.037 7.356 -4.798 1.00 37.88 69 SER A C 1
ATOM 528 O O . SER A 1 69 ? 17.702 7.942 -3.946 1.00 37.88 69 SER A O 1
ATOM 530 N N . MET A 1 70 ? 17.556 6.382 -5.545 1.00 39.09 70 MET A N 1
ATOM 531 C CA . MET A 1 70 ? 18.998 6.242 -5.737 1.00 39.09 70 MET A CA 1
ATOM 532 C C . MET A 1 70 ? 19.517 7.483 -6.472 1.00 39.09 70 MET A C 1
ATOM 534 O O . MET A 1 70 ? 19.366 7.584 -7.691 1.00 39.09 70 MET A O 1
ATOM 538 N N . ASP A 1 71 ? 20.108 8.419 -5.732 1.00 39.75 71 ASP A N 1
ATOM 539 C CA . ASP A 1 71 ? 21.007 9.420 -6.299 1.00 39.75 71 ASP A CA 1
ATOM 540 C C . ASP A 1 71 ? 22.247 8.677 -6.803 1.00 39.75 71 ASP A C 1
ATOM 542 O O . ASP A 1 71 ? 23.138 8.291 -6.042 1.00 39.75 71 ASP A O 1
ATOM 546 N N . SER A 1 72 ? 22.268 8.388 -8.101 1.00 46.47 72 SER A N 1
ATOM 547 C CA . SER A 1 72 ? 23.407 7.766 -8.763 1.00 46.47 72 SER A CA 1
ATOM 548 C C . SER A 1 72 ? 24.569 8.761 -8.775 1.00 46.47 72 SER A C 1
ATOM 550 O O . SER A 1 72 ? 24.596 9.676 -9.598 1.00 46.47 72 SER A O 1
ATOM 552 N N . GLN A 1 73 ? 25.536 8.600 -7.870 1.00 48.31 73 GLN A N 1
ATOM 553 C CA . GLN A 1 73 ? 26.826 9.281 -7.981 1.00 48.31 73 GLN A CA 1
ATOM 554 C C . GLN A 1 73 ? 27.665 8.616 -9.085 1.00 48.31 73 GLN A C 1
ATOM 556 O O . GLN A 1 73 ? 28.646 7.932 -8.806 1.00 48.31 73 GLN A O 1
ATOM 561 N N . VAL A 1 74 ? 27.281 8.829 -10.349 1.00 53.38 74 VAL A N 1
ATOM 562 C CA . VAL A 1 74 ? 28.056 8.432 -11.540 1.00 53.38 74 VAL A CA 1
ATOM 563 C C . VAL A 1 74 ? 29.206 9.435 -11.743 1.00 53.38 74 VAL A C 1
ATOM 565 O O . VAL A 1 74 ? 29.287 10.128 -12.750 1.00 53.38 74 VAL A O 1
ATOM 568 N N . SER A 1 75 ? 30.073 9.624 -10.747 1.00 54.69 75 SER A N 1
ATOM 569 C CA . SER A 1 75 ? 31.094 10.689 -10.778 1.00 54.69 75 SER A CA 1
ATOM 570 C C . SER A 1 75 ? 32.462 10.237 -11.307 1.00 54.69 75 SER A C 1
ATOM 572 O O . SER A 1 75 ? 33.353 11.070 -11.469 1.00 54.69 75 SER A O 1
ATOM 574 N N . HIS A 1 76 ? 32.648 8.945 -11.607 1.00 63.44 76 HIS A N 1
ATOM 575 C CA . HIS A 1 76 ? 33.970 8.378 -11.920 1.00 63.44 76 HIS A CA 1
ATOM 576 C C . HIS A 1 76 ? 34.171 7.887 -13.364 1.00 63.44 76 HIS A C 1
ATOM 578 O O . HIS A 1 76 ? 35.314 7.663 -13.764 1.00 63.44 76 HIS A O 1
ATOM 584 N N . LEU A 1 77 ? 33.112 7.731 -14.168 1.00 76.50 77 LEU A N 1
ATOM 585 C CA . LEU A 1 77 ? 33.235 7.217 -15.538 1.00 76.50 77 LEU A CA 1
ATOM 586 C C . LEU A 1 77 ? 33.498 8.326 -16.556 1.00 76.50 77 LEU A C 1
ATOM 588 O O . LEU A 1 77 ? 32.860 9.377 -16.532 1.00 76.50 77 LEU A O 1
ATOM 592 N N . THR A 1 78 ? 34.398 8.059 -17.508 1.00 82.56 78 THR A N 1
ATOM 593 C CA . THR A 1 78 ? 34.526 8.918 -18.685 1.00 82.56 78 THR A CA 1
ATOM 594 C C . THR A 1 78 ? 33.264 8.828 -19.532 1.00 82.56 78 THR A C 1
ATOM 596 O O . THR A 1 78 ? 32.618 7.786 -19.645 1.00 82.56 78 THR A O 1
ATOM 599 N N . ASP A 1 79 ? 32.954 9.930 -20.190 1.00 83.50 79 ASP A N 1
ATOM 600 C CA . ASP A 1 79 ? 31.820 10.070 -21.091 1.00 83.50 79 ASP A CA 1
ATOM 601 C C . ASP A 1 79 ? 31.729 8.991 -22.181 1.00 83.50 79 ASP A C 1
ATOM 603 O O . ASP A 1 79 ? 30.637 8.534 -22.527 1.00 83.50 79 ASP A O 1
ATOM 607 N N . GLU A 1 80 ? 32.873 8.580 -22.726 1.00 85.38 80 GLU A N 1
ATOM 608 C CA . GLU A 1 80 ? 32.961 7.524 -23.737 1.00 85.38 80 GLU A CA 1
ATOM 609 C C . GLU A 1 80 ? 32.680 6.144 -23.132 1.00 85.38 80 GLU A C 1
ATOM 611 O O . GLU A 1 80 ? 31.932 5.348 -23.708 1.00 85.38 80 GLU A O 1
ATOM 616 N N . ALA A 1 81 ? 33.228 5.869 -21.943 1.00 86.06 81 ALA A N 1
ATOM 617 C CA . ALA A 1 81 ? 32.992 4.618 -21.232 1.00 86.06 81 ALA A CA 1
ATOM 618 C C . ALA A 1 81 ? 31.522 4.486 -20.819 1.00 86.06 81 ALA A C 1
ATOM 620 O O . ALA A 1 81 ? 30.932 3.422 -21.007 1.00 86.06 81 ALA A O 1
ATOM 621 N N . PHE A 1 82 ? 30.916 5.569 -20.326 1.00 88.44 82 PHE A N 1
ATOM 622 C CA . PHE A 1 82 ? 29.499 5.629 -19.977 1.00 88.44 82 PHE A CA 1
ATOM 623 C C . PHE A 1 82 ? 28.602 5.333 -21.189 1.00 88.44 82 PHE A C 1
ATOM 625 O O . PHE A 1 82 ? 27.741 4.453 -21.129 1.00 88.44 82 PHE A O 1
ATOM 632 N N . GLY A 1 83 ? 28.850 5.999 -22.323 1.00 88.19 83 GLY A N 1
ATOM 633 C CA . GLY A 1 83 ? 28.092 5.776 -23.558 1.00 88.19 83 GLY A CA 1
ATOM 634 C C . GLY A 1 83 ? 28.224 4.348 -24.102 1.00 88.19 83 GLY A C 1
ATOM 635 O O . GLY A 1 83 ? 27.224 3.738 -24.489 1.00 88.19 83 GLY A O 1
ATOM 636 N N . SER A 1 84 ? 29.437 3.786 -24.083 1.00 91.06 84 SER A N 1
ATOM 637 C CA . SER A 1 84 ? 29.701 2.401 -24.501 1.00 91.06 84 SER A CA 1
ATOM 638 C C . SER A 1 84 ? 28.978 1.385 -23.607 1.00 91.06 84 SER A C 1
ATOM 640 O O . SER A 1 84 ? 28.271 0.503 -24.097 1.00 91.06 84 SER A O 1
ATOM 642 N N . ARG A 1 85 ? 29.054 1.562 -22.282 1.00 92.31 85 ARG A N 1
ATOM 643 C CA . ARG A 1 85 ? 28.372 0.716 -21.290 1.00 92.31 85 ARG A CA 1
ATOM 644 C C . ARG A 1 85 ? 26.853 0.749 -21.454 1.00 92.31 85 ARG A C 1
ATOM 646 O O . ARG A 1 85 ? 26.231 -0.304 -21.536 1.00 92.31 85 ARG A O 1
ATOM 653 N N . LEU A 1 86 ? 26.245 1.925 -21.605 1.00 92.56 86 LEU A N 1
ATOM 654 C CA . LEU A 1 86 ? 24.803 2.017 -21.860 1.00 92.56 86 LEU A CA 1
ATOM 655 C C . LEU A 1 86 ? 24.385 1.452 -23.221 1.00 92.56 86 LEU A C 1
ATOM 657 O O . LEU A 1 86 ? 23.274 0.937 -23.353 1.00 92.56 86 LEU A O 1
ATOM 661 N N . SER A 1 87 ? 25.260 1.514 -24.226 1.00 92.94 87 SER A N 1
ATOM 662 C CA . SER A 1 87 ? 25.012 0.865 -25.518 1.00 92.94 87 SER A CA 1
ATOM 663 C C . SER A 1 87 ? 24.987 -0.659 -25.378 1.00 92.94 87 SER A C 1
ATOM 665 O O . SER A 1 87 ? 24.126 -1.303 -25.972 1.00 92.94 87 SER A O 1
ATOM 667 N N . ASN A 1 88 ? 25.848 -1.231 -24.527 1.00 93.25 88 ASN A N 1
ATOM 668 C CA . ASN A 1 88 ? 25.816 -2.658 -24.188 1.00 93.25 88 ASN A CA 1
ATOM 669 C C . ASN A 1 88 ? 24.544 -3.045 -23.418 1.00 93.25 88 ASN A C 1
ATOM 671 O O . ASN A 1 88 ? 23.946 -4.079 -23.698 1.00 93.25 88 ASN A O 1
ATOM 675 N N . ALA A 1 89 ? 24.093 -2.207 -22.479 1.00 94.62 89 ALA A N 1
ATOM 676 C CA . ALA A 1 89 ? 22.816 -2.436 -21.802 1.00 94.62 89 ALA A CA 1
ATOM 677 C C . ALA A 1 89 ? 21.644 -2.390 -22.794 1.00 94.62 89 ALA A C 1
ATOM 679 O O . ALA A 1 89 ? 20.778 -3.260 -22.777 1.00 94.62 89 ALA A O 1
ATOM 680 N N . SER A 1 90 ? 21.651 -1.413 -23.706 1.00 94.69 90 SER A N 1
ATOM 681 C CA . SER A 1 90 ? 20.620 -1.275 -24.740 1.00 94.69 90 SER A CA 1
ATOM 682 C C . SER A 1 90 ? 20.610 -2.481 -25.684 1.00 94.69 90 SER A C 1
ATOM 684 O O . SER A 1 90 ? 19.542 -2.978 -26.023 1.00 94.69 90 SER A O 1
ATOM 686 N N . SER A 1 91 ? 21.780 -2.993 -26.087 1.00 95.25 91 SER A N 1
ATOM 687 C CA . SER A 1 91 ? 21.864 -4.172 -26.956 1.00 95.25 91 SER A CA 1
ATOM 688 C C . SER A 1 91 ? 21.378 -5.443 -26.262 1.00 95.25 91 SER A C 1
ATOM 690 O O . SER A 1 91 ? 20.689 -6.242 -26.895 1.00 95.25 91 SER A O 1
ATOM 692 N N . LEU A 1 92 ? 21.652 -5.600 -24.961 1.00 94.31 92 LEU A N 1
ATOM 693 C CA . LEU A 1 92 ? 21.080 -6.683 -24.163 1.00 94.31 92 LEU A CA 1
ATOM 694 C C . LEU A 1 92 ? 19.553 -6.582 -24.115 1.00 94.31 92 LEU A C 1
ATOM 696 O O . LEU A 1 92 ? 18.881 -7.568 -24.392 1.00 94.31 92 LEU A O 1
ATOM 700 N N . VAL A 1 93 ? 18.996 -5.405 -23.821 1.00 94.19 93 VAL A N 1
ATOM 701 C CA . VAL A 1 93 ? 17.536 -5.216 -23.781 1.00 94.19 93 VAL A CA 1
ATOM 702 C C . VAL A 1 93 ? 16.897 -5.525 -25.136 1.00 94.19 93 VAL A C 1
ATOM 704 O O . VAL A 1 93 ? 15.893 -6.229 -25.185 1.00 94.19 93 VAL A O 1
ATOM 707 N N . GLN A 1 94 ? 17.500 -5.080 -26.243 1.00 92.81 94 GLN A N 1
ATOM 708 C CA . GLN A 1 94 ? 17.015 -5.414 -27.586 1.00 92.81 94 GLN A CA 1
ATOM 709 C C . GLN A 1 94 ? 17.075 -6.918 -27.864 1.00 92.81 94 GLN A C 1
ATOM 711 O O . GLN A 1 94 ? 16.114 -7.473 -28.389 1.00 92.81 94 GLN A O 1
ATOM 716 N N . LYS A 1 95 ? 18.154 -7.598 -27.454 1.00 93.25 95 LYS A N 1
ATOM 717 C CA . LYS A 1 95 ? 18.250 -9.060 -27.536 1.00 93.25 95 LYS A CA 1
ATOM 718 C C . LYS A 1 95 ? 17.105 -9.729 -26.764 1.00 93.25 95 LYS A C 1
ATOM 720 O O . LYS A 1 95 ? 16.397 -10.551 -27.342 1.00 93.25 95 LYS A O 1
ATOM 725 N N . LEU A 1 96 ? 16.872 -9.325 -25.512 1.00 90.94 96 LEU A N 1
ATOM 726 C CA . LEU A 1 96 ? 15.789 -9.863 -24.679 1.00 90.94 96 LEU A CA 1
ATOM 727 C C . LEU A 1 96 ? 14.410 -9.625 -25.307 1.00 90.94 96 LEU A C 1
ATOM 729 O O . LEU A 1 96 ? 13.577 -10.522 -25.281 1.00 90.94 96 LEU A O 1
ATOM 733 N N . LEU A 1 97 ? 14.182 -8.459 -25.917 1.00 89.62 97 LEU A N 1
ATOM 734 C CA . LEU A 1 97 ? 12.941 -8.153 -26.637 1.00 89.62 97 LEU A CA 1
ATOM 735 C C . LEU A 1 97 ? 12.758 -9.018 -27.892 1.00 89.62 97 LEU A C 1
ATOM 737 O O . LEU A 1 97 ? 11.644 -9.442 -28.173 1.00 89.62 97 LEU A O 1
ATOM 741 N N . THR A 1 98 ? 13.828 -9.299 -28.644 1.00 88.12 98 THR A N 1
ATOM 742 C CA . THR A 1 98 ? 13.747 -10.159 -29.840 1.00 88.12 98 THR A CA 1
ATOM 743 C C . THR A 1 98 ? 13.575 -11.641 -29.514 1.00 88.12 98 THR A C 1
ATOM 745 O O . THR A 1 98 ? 12.970 -12.373 -30.294 1.00 88.12 98 THR A O 1
ATOM 748 N N . GLU A 1 99 ? 14.123 -12.091 -28.384 1.00 84.56 99 GLU A N 1
ATOM 749 C CA . GLU A 1 99 ? 14.046 -13.482 -27.922 1.00 84.56 99 GLU A CA 1
ATOM 750 C C . GLU A 1 99 ? 12.768 -13.750 -27.110 1.00 84.56 99 GLU A C 1
ATOM 752 O O . GLU A 1 99 ? 12.321 -14.896 -27.013 1.00 84.56 99 GLU A O 1
ATOM 757 N N . ALA A 1 100 ? 12.144 -12.703 -26.560 1.00 75.50 100 ALA A N 1
ATOM 758 C CA . ALA A 1 100 ? 10.850 -12.794 -25.905 1.00 75.50 100 ALA A CA 1
ATOM 759 C C . ALA A 1 100 ? 9.765 -13.152 -26.930 1.00 75.50 100 ALA A C 1
ATOM 761 O O . ALA A 1 100 ? 9.334 -12.341 -27.743 1.00 75.50 100 ALA A O 1
ATOM 762 N N . SER A 1 101 ? 9.290 -14.394 -26.863 1.00 61.91 101 SER A N 1
ATOM 763 C CA . SER A 1 101 ? 8.138 -14.854 -27.653 1.00 61.91 101 SER A CA 1
ATOM 764 C C . SER A 1 101 ? 6.796 -14.263 -27.196 1.00 61.91 101 SER A C 1
ATOM 766 O O . SER A 1 101 ? 5.790 -14.444 -27.881 1.00 61.91 101 SER A O 1
ATOM 768 N N . ASP A 1 102 ? 6.778 -13.587 -26.044 1.00 69.62 102 ASP A N 1
ATOM 769 C CA . ASP A 1 102 ? 5.576 -13.095 -25.382 1.00 69.62 102 ASP A CA 1
ATOM 770 C C . ASP A 1 102 ? 5.659 -11.579 -25.137 1.00 69.62 102 ASP A C 1
ATOM 772 O O . ASP A 1 102 ? 6.537 -11.095 -24.421 1.00 69.62 102 ASP A O 1
ATOM 776 N N . ASP A 1 103 ? 4.701 -10.836 -25.698 1.00 71.06 103 ASP A N 1
ATOM 777 C CA . ASP A 1 103 ? 4.524 -9.391 -25.500 1.00 71.06 103 ASP A CA 1
ATOM 778 C C . ASP A 1 103 ? 4.147 -9.026 -24.043 1.00 71.06 103 ASP A C 1
ATOM 780 O O . ASP A 1 103 ? 3.998 -7.845 -23.719 1.00 71.06 103 ASP A O 1
ATOM 784 N N . THR A 1 104 ? 3.959 -10.012 -23.154 1.00 77.38 104 THR A N 1
ATOM 785 C CA . THR A 1 104 ? 3.623 -9.786 -21.738 1.00 77.38 104 THR A CA 1
ATOM 786 C C . THR A 1 104 ? 4.823 -9.460 -20.847 1.00 77.38 104 THR A C 1
ATOM 788 O O . THR A 1 104 ? 4.615 -8.965 -19.736 1.00 77.38 104 THR A O 1
ATOM 791 N N . VAL A 1 105 ? 6.061 -9.690 -21.304 1.00 87.38 105 VAL A N 1
ATOM 792 C CA . VAL A 1 105 ? 7.267 -9.436 -20.498 1.00 87.38 105 VAL A CA 1
ATOM 793 C C . VAL A 1 105 ? 7.484 -7.928 -20.347 1.00 87.38 105 VAL A C 1
ATOM 795 O O . VAL A 1 105 ? 7.702 -7.214 -21.326 1.00 87.38 105 VAL A O 1
ATOM 798 N N . ARG A 1 106 ? 7.440 -7.425 -19.109 1.00 90.81 106 ARG A N 1
ATOM 799 C CA . ARG A 1 106 ? 7.451 -5.983 -18.808 1.00 90.81 106 ARG A CA 1
ATOM 800 C C . ARG A 1 106 ? 8.850 -5.422 -18.614 1.00 90.81 106 ARG A C 1
ATOM 802 O O . ARG A 1 106 ? 9.134 -4.316 -19.078 1.00 90.81 106 ARG A O 1
ATOM 809 N N . CYS A 1 107 ? 9.713 -6.165 -17.923 1.00 92.06 107 CYS A N 1
ATOM 810 C CA . CYS A 1 107 ? 11.022 -5.686 -17.481 1.00 92.06 107 CYS A CA 1
ATOM 811 C C . CYS A 1 107 ? 11.898 -5.120 -18.615 1.00 92.06 107 CYS A C 1
ATOM 813 O O . CYS A 1 107 ? 12.448 -4.041 -18.412 1.00 92.06 107 CYS A O 1
ATOM 815 N N . PRO A 1 108 ? 12.001 -5.720 -19.821 1.00 93.62 108 PRO A N 1
ATOM 816 C CA . PRO A 1 108 ? 12.793 -5.141 -20.909 1.00 93.62 108 PRO A CA 1
ATOM 817 C C . PRO A 1 108 ? 12.308 -3.751 -21.354 1.00 93.62 108 PRO A C 1
ATOM 819 O O . PRO A 1 108 ? 13.115 -2.880 -21.673 1.00 93.62 108 PRO A O 1
ATOM 822 N N . TYR A 1 109 ? 10.998 -3.493 -21.327 1.00 94.25 109 TYR A N 1
ATOM 823 C CA . TYR A 1 109 ? 10.472 -2.161 -21.633 1.00 94.25 109 TYR A CA 1
ATOM 824 C C . TYR A 1 109 ? 10.768 -1.166 -20.508 1.00 94.25 109 TYR A C 1
ATOM 826 O O . TYR A 1 109 ? 11.194 -0.046 -20.779 1.00 94.25 109 TYR A O 1
ATOM 834 N N . LEU A 1 110 ? 10.621 -1.582 -19.247 1.00 94.06 110 LEU A N 1
ATOM 835 C CA . LEU A 1 110 ? 10.979 -0.760 -18.086 1.00 94.06 110 LEU A CA 1
ATOM 836 C C . LEU A 1 110 ? 12.491 -0.457 -18.043 1.00 94.06 110 LEU A C 1
ATOM 838 O O . LEU A 1 110 ? 12.909 0.648 -17.699 1.00 94.06 110 LEU A O 1
ATOM 842 N N . ALA A 1 111 ? 13.313 -1.413 -18.473 1.00 94.94 111 ALA A N 1
ATOM 843 C CA . ALA A 1 111 ? 14.754 -1.280 -18.622 1.00 94.94 111 ALA A CA 1
ATOM 844 C C . ALA A 1 111 ? 15.142 -0.183 -19.621 1.00 94.94 111 ALA A C 1
ATOM 846 O O . ALA A 1 111 ? 16.061 0.588 -19.341 1.00 94.94 111 ALA A O 1
ATOM 847 N N . ASN A 1 112 ? 14.424 -0.047 -20.743 1.00 94.88 112 ASN A N 1
ATOM 848 C CA . ASN A 1 112 ? 14.636 1.066 -21.675 1.00 94.88 112 ASN A CA 1
ATOM 849 C C . ASN A 1 112 ? 14.379 2.428 -21.007 1.00 94.88 112 ASN A C 1
ATOM 851 O O . ASN A 1 112 ? 15.168 3.355 -21.187 1.00 94.88 112 ASN A O 1
ATOM 855 N N . ILE A 1 113 ? 13.325 2.539 -20.189 1.00 95.69 113 ILE A N 1
ATOM 856 C CA . ILE A 1 113 ? 13.001 3.770 -19.447 1.00 95.69 113 ILE A CA 1
ATOM 857 C C . ILE A 1 113 ? 14.125 4.110 -18.454 1.00 95.69 113 ILE A C 1
ATOM 859 O O . ILE A 1 113 ? 14.574 5.255 -18.391 1.00 95.69 113 ILE A O 1
ATOM 863 N N . GLU A 1 114 ? 14.643 3.122 -17.719 1.00 95.06 114 GLU A N 1
ATOM 864 C CA . GLU A 1 114 ? 15.758 3.321 -16.781 1.00 95.06 114 GLU A CA 1
ATOM 865 C C . GLU A 1 114 ? 17.074 3.670 -17.481 1.00 95.06 114 GLU A C 1
ATOM 867 O O . GLU A 1 114 ? 17.804 4.534 -16.997 1.00 95.06 114 GLU A O 1
ATOM 872 N N . ILE A 1 115 ? 17.362 3.088 -18.648 1.00 94.31 115 ILE A N 1
ATOM 873 C CA . ILE A 1 115 ? 18.522 3.476 -19.462 1.00 94.31 115 ILE A CA 1
ATOM 874 C C . ILE A 1 115 ? 18.422 4.953 -19.872 1.00 94.31 115 ILE A C 1
ATOM 876 O O . ILE A 1 115 ? 19.392 5.695 -19.699 1.00 94.31 115 ILE A O 1
ATOM 880 N N . GLU A 1 116 ? 17.270 5.409 -20.376 1.00 94.69 116 GLU A N 1
ATOM 881 C CA . GLU A 1 116 ? 17.078 6.822 -20.738 1.00 94.69 116 GLU A CA 1
ATOM 882 C C . GLU A 1 116 ? 17.146 7.745 -19.514 1.00 94.69 116 GLU A C 1
ATOM 884 O O . GLU A 1 116 ? 17.772 8.808 -19.575 1.00 94.69 116 GLU A O 1
ATOM 889 N N . ARG A 1 117 ? 16.616 7.310 -18.365 1.00 92.25 117 ARG A N 1
ATOM 890 C CA . ARG A 1 117 ? 16.792 8.013 -17.088 1.00 92.25 117 ARG A CA 1
ATOM 891 C C . ARG A 1 117 ? 18.268 8.168 -16.718 1.00 92.25 117 ARG A C 1
ATOM 893 O O . ARG A 1 117 ? 18.673 9.273 -16.361 1.00 92.25 117 ARG A O 1
ATOM 900 N N . ARG A 1 118 ? 19.085 7.110 -16.807 1.00 90.50 118 ARG A N 1
ATOM 901 C CA . ARG A 1 118 ? 20.529 7.193 -16.507 1.00 90.50 118 ARG A CA 1
ATOM 902 C C . ARG A 1 118 ? 21.239 8.165 -17.441 1.00 90.50 118 ARG A C 1
ATOM 904 O O . ARG A 1 118 ? 22.060 8.951 -16.976 1.00 90.50 118 ARG A O 1
ATOM 911 N N . LYS A 1 119 ? 20.898 8.170 -18.736 1.00 91.06 119 LYS A N 1
ATOM 912 C CA . LYS A 1 119 ? 21.443 9.155 -19.688 1.00 91.06 119 LYS A CA 1
ATOM 913 C C . LYS A 1 119 ? 21.106 10.581 -19.255 1.00 91.06 119 LYS A C 1
ATOM 915 O O . LYS A 1 119 ? 21.984 11.443 -19.291 1.00 91.06 119 LYS A O 1
ATOM 920 N N . LEU A 1 120 ? 19.857 10.824 -18.849 1.00 90.06 120 LEU A N 1
ATOM 921 C CA . LEU A 1 120 ? 19.384 12.147 -18.441 1.00 90.06 120 LEU A CA 1
ATOM 922 C C . LEU A 1 120 ? 20.087 12.635 -17.168 1.00 90.06 120 LEU A C 1
ATOM 924 O O . LEU A 1 120 ? 20.580 13.758 -17.150 1.00 90.06 120 LEU A O 1
ATOM 928 N N . LEU A 1 121 ? 20.215 11.773 -16.154 1.00 87.69 121 LEU A N 1
ATOM 929 C CA . LEU A 1 121 ? 20.932 12.087 -14.912 1.00 87.69 121 LEU A CA 1
ATOM 930 C C . LEU A 1 121 ? 22.429 12.362 -15.138 1.00 87.69 121 LEU A C 1
ATOM 932 O O . LEU A 1 121 ? 23.005 13.195 -14.448 1.00 87.69 121 LEU A O 1
ATOM 936 N N . HIS A 1 122 ? 23.044 11.724 -16.139 1.00 85.62 122 HIS A N 1
ATOM 937 C CA . HIS A 1 122 ? 24.434 11.982 -16.548 1.00 85.62 122 HIS A CA 1
ATOM 938 C C . HIS A 1 122 ? 24.593 13.239 -17.432 1.00 85.62 122 HIS A C 1
ATOM 940 O O . HIS A 1 122 ? 25.690 13.554 -17.884 1.00 85.62 122 HIS A O 1
ATOM 946 N N . GLY A 1 123 ? 23.509 13.959 -17.744 1.00 84.00 123 GLY A N 1
ATOM 947 C CA . GLY A 1 123 ? 23.545 15.180 -18.562 1.00 84.00 123 GLY A CA 1
ATOM 948 C C . GLY A 1 123 ? 23.695 14.955 -20.074 1.00 84.00 123 GLY A C 1
ATOM 949 O O . GLY A 1 123 ? 23.910 15.911 -20.817 1.00 84.00 123 GLY A O 1
ATOM 950 N N . LYS A 1 124 ? 23.573 13.707 -20.551 1.00 81.38 124 LYS A N 1
ATOM 951 C CA . LYS A 1 124 ? 23.644 13.336 -21.983 1.00 81.38 124 LYS A CA 1
ATOM 952 C C . LYS A 1 124 ? 22.343 12.775 -22.554 1.00 81.38 124 LYS A C 1
ATOM 954 O O . LYS A 1 124 ? 22.302 12.361 -23.713 1.00 81.38 124 LYS A O 1
ATOM 959 N N . GLY A 1 125 ? 21.308 12.692 -21.730 1.00 81.75 125 GLY A N 1
ATOM 960 C CA . GLY A 1 125 ? 20.003 12.172 -22.111 1.00 81.75 125 GLY A CA 1
ATOM 961 C C . GLY A 1 125 ? 19.141 13.214 -22.794 1.00 81.75 125 GLY A C 1
ATOM 962 O O . GLY A 1 125 ? 19.327 14.416 -22.629 1.00 81.75 125 GLY A O 1
ATOM 963 N N . ASP A 1 126 ? 18.170 12.718 -23.546 1.00 88.88 126 ASP A N 1
ATOM 964 C CA . ASP A 1 126 ? 17.127 13.524 -24.160 1.00 88.88 126 ASP A CA 1
ATOM 965 C C . ASP A 1 126 ? 15.812 13.219 -23.441 1.00 88.88 126 ASP A C 1
ATOM 967 O O . ASP A 1 126 ? 15.326 12.087 -23.466 1.00 88.88 126 ASP A O 1
ATOM 971 N N . ALA A 1 127 ? 15.228 14.228 -22.794 1.00 90.38 127 ALA A N 1
ATOM 972 C CA . ALA A 1 127 ? 13.950 14.081 -22.103 1.00 90.38 127 ALA A CA 1
ATOM 973 C C . ALA A 1 127 ? 12.821 13.632 -23.053 1.00 90.38 127 ALA A C 1
ATOM 975 O O . ALA A 1 127 ? 11.869 12.983 -22.611 1.00 90.38 127 ALA A O 1
ATOM 976 N N . ASN A 1 128 ? 12.930 13.916 -24.358 1.00 92.38 128 ASN A N 1
ATOM 977 C CA . ASN A 1 128 ? 11.975 13.425 -25.351 1.00 92.38 128 ASN A CA 1
ATOM 978 C C . ASN A 1 128 ? 12.061 11.906 -25.508 1.00 92.38 128 ASN A C 1
ATOM 980 O O . ASN A 1 128 ? 11.021 11.261 -25.535 1.00 92.38 128 ASN A O 1
ATOM 984 N N . LYS A 1 129 ? 13.265 11.321 -25.504 1.00 93.19 129 LYS A N 1
ATOM 985 C CA . LYS A 1 129 ? 13.445 9.860 -25.580 1.00 93.19 129 LYS A CA 1
ATOM 986 C C . LYS A 1 129 ? 12.895 9.147 -24.353 1.00 93.19 129 LYS A C 1
ATOM 988 O O . LYS A 1 129 ? 12.250 8.112 -24.483 1.00 93.19 129 LYS A O 1
ATOM 993 N N . LEU A 1 130 ? 13.088 9.726 -23.165 1.00 93.75 130 LEU A N 1
ATOM 994 C CA . LEU A 1 130 ? 12.467 9.210 -21.942 1.00 93.75 130 LEU A CA 1
ATOM 995 C C . LEU A 1 130 ? 10.933 9.258 -22.039 1.00 93.75 130 LEU A C 1
ATOM 997 O O . LEU A 1 130 ? 10.255 8.292 -21.696 1.00 93.75 130 LEU A O 1
ATOM 1001 N N . THR A 1 131 ? 10.388 10.364 -22.551 1.00 94.12 131 THR A N 1
ATOM 1002 C CA . THR A 1 131 ? 8.942 10.531 -22.774 1.00 94.12 131 THR A CA 1
ATOM 1003 C C . THR A 1 131 ? 8.410 9.521 -23.797 1.00 94.12 131 THR A C 1
ATOM 1005 O O . THR A 1 131 ? 7.362 8.921 -23.580 1.00 94.12 131 THR A O 1
ATOM 1008 N N . GLU A 1 132 ? 9.131 9.291 -24.895 1.00 94.50 132 GLU A N 1
ATOM 1009 C CA . GLU A 1 132 ? 8.794 8.295 -25.918 1.00 94.50 132 GLU A CA 1
ATOM 1010 C C . GLU A 1 132 ? 8.783 6.874 -25.342 1.00 94.50 132 GLU A C 1
ATOM 1012 O O . GLU A 1 132 ? 7.808 6.150 -25.545 1.00 94.50 132 GLU A O 1
ATOM 1017 N N . ALA A 1 133 ? 9.797 6.506 -24.552 1.00 94.69 133 ALA A N 1
ATOM 1018 C CA . ALA A 1 133 ? 9.861 5.207 -23.882 1.00 94.69 133 ALA A CA 1
ATOM 1019 C C . ALA A 1 133 ? 8.697 5.002 -22.892 1.00 94.69 133 ALA A C 1
ATOM 1021 O O . ALA A 1 133 ? 8.111 3.920 -22.835 1.00 94.69 133 ALA A O 1
ATOM 1022 N N . LEU A 1 134 ? 8.307 6.047 -22.149 1.00 95.81 134 LEU A N 1
ATOM 1023 C CA . LEU A 1 134 ? 7.139 6.017 -21.257 1.00 95.81 134 LEU A CA 1
ATOM 1024 C C . LEU A 1 134 ? 5.826 5.810 -22.027 1.00 95.81 134 LEU A C 1
ATOM 1026 O O . LEU A 1 134 ? 4.965 5.050 -21.583 1.00 95.81 134 LEU A O 1
ATOM 1030 N N . ILE A 1 135 ? 5.668 6.459 -23.183 1.00 94.25 135 ILE A N 1
ATOM 1031 C CA . ILE A 1 135 ? 4.481 6.307 -24.039 1.00 94.25 135 ILE A CA 1
ATOM 1032 C C . ILE A 1 135 ? 4.427 4.905 -24.649 1.00 94.25 135 ILE A C 1
ATOM 1034 O O . ILE A 1 135 ? 3.357 4.296 -24.684 1.00 94.25 135 ILE A O 1
ATOM 1038 N N . GLU A 1 136 ? 5.563 4.363 -25.091 1.00 92.44 136 GLU A N 1
ATOM 1039 C CA . GLU A 1 136 ? 5.637 2.986 -25.586 1.00 92.44 136 GLU A CA 1
ATOM 1040 C C . GLU A 1 136 ? 5.244 1.984 -24.490 1.00 92.44 136 GLU A C 1
ATOM 1042 O O . GLU A 1 136 ? 4.426 1.088 -24.722 1.00 92.44 136 GLU A O 1
ATOM 1047 N N . TYR A 1 137 ? 5.754 2.181 -23.269 1.00 94.62 137 TYR A N 1
ATOM 1048 C CA . TYR A 1 137 ? 5.371 1.373 -22.113 1.00 94.62 137 TYR A CA 1
ATOM 1049 C C . TYR A 1 137 ? 3.871 1.491 -21.814 1.00 94.62 137 TYR A C 1
ATOM 1051 O O . TYR A 1 137 ? 3.207 0.484 -21.562 1.00 94.62 137 TYR A O 1
ATOM 1059 N N . PHE A 1 138 ? 3.296 2.694 -21.912 1.00 94.06 138 PHE A N 1
ATOM 1060 C CA . PHE A 1 138 ? 1.862 2.921 -21.706 1.00 94.06 138 PHE A CA 1
ATOM 1061 C C . PHE A 1 138 ? 0.996 2.233 -22.758 1.00 94.06 138 PHE A C 1
ATOM 1063 O O . PHE A 1 138 ? -0.036 1.648 -22.426 1.00 94.06 138 PHE A O 1
ATOM 1070 N N . PHE A 1 139 ? 1.415 2.247 -24.022 1.00 90.44 139 PHE A N 1
ATOM 1071 C CA . PHE A 1 139 ? 0.674 1.586 -25.090 1.00 90.44 139 PHE A CA 1
ATOM 1072 C C . PHE A 1 139 ? 0.491 0.085 -24.812 1.00 90.44 139 PHE A C 1
ATOM 1074 O O . PHE A 1 139 ? -0.579 -0.474 -25.058 1.00 90.44 139 PHE A O 1
ATOM 1081 N N . ARG A 1 140 ? 1.513 -0.557 -24.236 1.00 90.38 140 ARG A N 1
ATOM 1082 C CA . ARG A 1 140 ? 1.509 -1.992 -23.920 1.00 90.38 140 ARG A CA 1
ATOM 1083 C C . ARG A 1 140 ? 0.863 -2.298 -22.571 1.00 90.38 140 ARG A C 1
ATOM 1085 O O . ARG A 1 140 ? -0.017 -3.154 -22.485 1.00 90.38 140 ARG A O 1
ATOM 1092 N N . PHE A 1 141 ? 1.254 -1.567 -21.530 1.00 93.00 141 PHE A N 1
ATOM 1093 C CA . PHE A 1 141 ? 0.976 -1.908 -20.131 1.00 93.00 141 PHE A CA 1
ATOM 1094 C C . PHE A 1 141 ? 0.163 -0.853 -19.381 1.00 93.00 141 PHE A C 1
ATOM 1096 O O . PHE A 1 141 ? -0.160 -1.053 -18.215 1.00 93.00 141 PHE A O 1
ATOM 1103 N N . GLY A 1 142 ? -0.242 0.237 -20.035 1.00 92.62 142 GLY A N 1
ATOM 1104 C CA . GLY A 1 142 ? -0.988 1.336 -19.413 1.00 92.62 142 GLY A CA 1
ATOM 1105 C C . GLY A 1 142 ? -2.346 0.938 -18.840 1.00 92.62 142 GLY A C 1
ATOM 1106 O O . GLY A 1 142 ? -2.901 1.657 -18.022 1.00 92.62 142 GLY A O 1
ATOM 1107 N N . HIS A 1 143 ? -2.882 -0.220 -19.221 1.00 92.00 143 HIS A N 1
ATOM 1108 C CA . HIS A 1 143 ? -4.111 -0.765 -18.646 1.00 92.00 143 HIS A CA 1
ATOM 1109 C C . HIS A 1 143 ? -3.899 -1.562 -17.348 1.00 92.00 143 HIS A C 1
ATOM 1111 O O . HIS A 1 143 ? -4.878 -1.952 -16.715 1.00 92.00 143 HIS A O 1
ATOM 1117 N N . LEU A 1 144 ? -2.650 -1.855 -16.974 1.00 92.69 144 LEU A N 1
ATOM 1118 C CA . LEU A 1 144 ? -2.321 -2.643 -15.790 1.00 92.69 144 LEU A CA 1
ATOM 1119 C C . LEU A 1 144 ? -2.261 -1.755 -14.546 1.00 92.69 144 LEU A C 1
ATOM 1121 O O . LEU A 1 144 ? -1.715 -0.654 -14.575 1.00 92.69 144 LEU A O 1
ATOM 1125 N N . ALA A 1 145 ? -2.750 -2.275 -13.419 1.00 90.38 145 ALA A N 1
ATOM 1126 C CA . ALA A 1 145 ? -2.799 -1.545 -12.150 1.00 90.38 145 ALA A CA 1
ATOM 1127 C C . ALA A 1 145 ? -1.415 -1.096 -11.638 1.00 90.38 145 ALA A C 1
ATOM 1129 O O . ALA A 1 145 ? -1.323 -0.085 -10.942 1.00 90.38 145 ALA A O 1
ATOM 1130 N N . CYS A 1 146 ? -0.350 -1.817 -12.005 1.00 90.81 146 CYS A N 1
ATOM 1131 C CA . CYS A 1 146 ? 1.030 -1.534 -11.610 1.00 90.81 146 CYS A CA 1
ATOM 1132 C C . CYS A 1 146 ? 1.691 -0.396 -12.399 1.00 90.81 146 CYS A C 1
ATOM 1134 O O . CYS A 1 146 ? 2.757 0.058 -11.998 1.00 90.81 146 CYS A O 1
ATOM 1136 N N . PHE A 1 147 ? 1.100 0.076 -13.507 1.00 94.44 147 PHE A N 1
ATOM 1137 C CA . PHE A 1 147 ? 1.766 1.048 -14.379 1.00 94.44 147 PHE A CA 1
ATOM 1138 C C . PHE A 1 147 ? 2.198 2.299 -13.611 1.00 94.44 147 PHE A C 1
ATOM 1140 O O . PHE A 1 147 ? 3.339 2.732 -13.726 1.00 94.44 147 PHE A O 1
ATOM 1147 N N . ALA A 1 148 ? 1.296 2.863 -12.802 1.00 92.12 148 ALA A N 1
ATOM 1148 C CA . ALA A 1 148 ? 1.562 4.091 -12.062 1.00 92.12 148 ALA A CA 1
ATOM 1149 C C . ALA A 1 148 ? 2.748 3.942 -11.094 1.00 92.12 148 ALA A C 1
ATOM 1151 O O . ALA A 1 148 ? 3.624 4.802 -11.086 1.00 92.12 148 ALA A O 1
ATOM 1152 N N . SER A 1 149 ? 2.816 2.831 -10.349 1.00 89.88 149 SER A N 1
ATOM 1153 C CA . SER A 1 149 ? 3.934 2.536 -9.443 1.00 89.88 149 SER A CA 1
ATOM 1154 C C . SER A 1 149 ? 5.231 2.224 -10.186 1.00 89.88 149 SER A C 1
ATOM 1156 O O . SER A 1 149 ? 6.305 2.579 -9.709 1.00 89.88 149 SER A O 1
ATOM 1158 N N . ASP A 1 150 ? 5.147 1.590 -11.360 1.00 93.25 150 ASP A N 1
ATOM 1159 C CA . ASP A 1 150 ? 6.324 1.317 -12.185 1.00 93.25 150 ASP A CA 1
ATOM 1160 C C . ASP A 1 150 ? 6.970 2.626 -12.644 1.00 93.25 150 ASP A C 1
ATOM 1162 O O . ASP A 1 150 ? 8.194 2.738 -12.641 1.00 93.25 150 ASP A O 1
ATOM 1166 N N . VAL A 1 151 ? 6.156 3.619 -13.040 1.00 93.69 151 VAL A N 1
ATOM 1167 C CA . VAL A 1 151 ? 6.678 4.831 -13.682 1.00 93.69 151 VAL A CA 1
ATOM 1168 C C . VAL A 1 151 ? 6.966 6.001 -12.732 1.00 93.69 151 VAL A C 1
ATOM 1170 O O . VAL A 1 151 ? 7.659 6.942 -13.121 1.00 93.69 151 VAL A O 1
ATOM 1173 N N . GLU A 1 152 ? 6.455 5.958 -11.498 1.00 89.75 152 GLU A N 1
ATOM 1174 C CA . GLU A 1 152 ? 6.473 7.062 -10.523 1.00 89.75 152 GLU A CA 1
ATOM 1175 C C . GLU A 1 152 ? 7.851 7.727 -10.388 1.00 89.75 152 GLU A C 1
ATOM 1177 O O . GLU A 1 152 ? 7.990 8.942 -10.548 1.00 89.75 152 GLU A O 1
ATOM 1182 N N . THR A 1 153 ? 8.903 6.925 -10.193 1.00 87.62 153 THR A N 1
ATOM 1183 C CA . THR A 1 153 ? 10.268 7.445 -10.001 1.00 87.62 153 THR A CA 1
ATOM 1184 C C . THR A 1 153 ? 10.796 8.189 -11.233 1.00 87.62 153 THR A C 1
ATOM 1186 O O . THR A 1 153 ? 11.528 9.169 -11.094 1.00 87.62 153 THR A O 1
ATOM 1189 N N . PHE A 1 154 ? 10.420 7.768 -12.445 1.00 90.12 154 PHE A N 1
ATOM 1190 C CA . PHE A 1 154 ? 10.864 8.413 -13.686 1.00 90.12 154 PHE A CA 1
ATOM 1191 C C . PHE A 1 154 ? 10.150 9.740 -13.926 1.00 90.12 154 PHE A C 1
ATOM 1193 O O . PHE A 1 154 ? 10.753 10.685 -14.435 1.00 90.12 154 PHE A O 1
ATOM 1200 N N . LEU A 1 155 ? 8.884 9.839 -13.507 1.00 88.94 155 LEU A N 1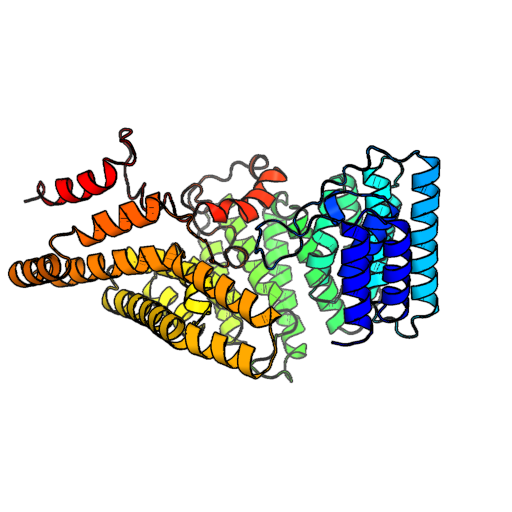
ATOM 1201 C CA . LEU A 1 155 ? 8.108 11.070 -13.625 1.00 88.94 155 LEU A CA 1
ATOM 1202 C C . LEU A 1 155 ? 8.726 12.205 -12.814 1.00 88.94 155 LEU A C 1
ATOM 1204 O O . LEU A 1 155 ? 8.673 13.350 -13.247 1.00 88.94 155 LEU A O 1
ATOM 1208 N N . HIS A 1 156 ? 9.351 11.925 -11.669 1.00 85.06 156 HIS A N 1
ATOM 1209 C CA . HIS A 1 156 ? 9.958 12.970 -10.840 1.00 85.06 156 HIS A CA 1
ATOM 1210 C C . HIS A 1 156 ? 11.139 13.695 -11.501 1.00 85.06 156 HIS A C 1
ATOM 1212 O O . HIS A 1 156 ? 11.417 14.831 -11.122 1.00 85.06 156 HIS A O 1
ATOM 1218 N N . ILE A 1 157 ? 11.786 13.078 -12.492 1.00 86.88 157 ILE A N 1
ATOM 1219 C CA . ILE A 1 157 ? 12.967 13.622 -13.183 1.00 86.88 157 ILE A CA 1
ATOM 1220 C C . ILE A 1 157 ? 12.565 14.575 -14.313 1.00 86.88 157 ILE A C 1
ATOM 1222 O O . ILE A 1 157 ? 13.326 15.467 -14.677 1.00 86.88 157 ILE A O 1
ATOM 1226 N N . LEU A 1 158 ? 11.359 14.407 -14.857 1.00 88.19 158 LEU A N 1
ATOM 1227 C CA . LEU A 1 158 ? 10.824 15.291 -15.884 1.00 88.19 158 LEU A CA 1
ATOM 1228 C C . LEU A 1 158 ? 10.484 16.669 -15.297 1.00 88.19 158 LEU A C 1
ATOM 1230 O O . LEU A 1 158 ? 9.962 16.788 -14.180 1.00 88.19 158 LEU A O 1
ATOM 1234 N N . ASP A 1 159 ? 10.736 17.716 -16.078 1.00 87.44 159 ASP A N 1
ATOM 1235 C CA . ASP A 1 159 ? 10.261 19.061 -15.770 1.00 87.44 159 ASP A CA 1
ATOM 1236 C C . ASP A 1 159 ? 8.736 19.180 -15.978 1.00 87.44 159 ASP A C 1
ATOM 1238 O O . ASP A 1 159 ? 8.060 18.258 -16.447 1.00 87.44 159 ASP A O 1
ATOM 1242 N N . LEU A 1 160 ? 8.164 20.312 -15.563 1.00 85.44 160 LEU A N 1
ATOM 1243 C CA . LEU A 1 160 ? 6.716 20.530 -15.612 1.00 85.44 160 LEU A CA 1
ATOM 1244 C C . LEU A 1 160 ? 6.166 20.559 -17.050 1.00 85.44 160 LEU A C 1
ATOM 1246 O O . LEU A 1 160 ? 5.065 20.062 -17.294 1.00 85.44 160 LEU A O 1
ATOM 1250 N N . ASP A 1 161 ? 6.936 21.100 -17.997 1.00 87.69 161 ASP A N 1
ATOM 1251 C CA . ASP A 1 161 ? 6.569 21.160 -19.416 1.00 87.69 161 ASP A CA 1
ATOM 1252 C C . ASP A 1 161 ? 6.468 19.746 -20.009 1.00 87.69 161 ASP A C 1
ATOM 1254 O O . ASP A 1 161 ? 5.438 19.369 -20.573 1.00 87.69 161 ASP A O 1
ATOM 1258 N N . LYS A 1 162 ? 7.482 18.902 -19.778 1.00 89.81 162 LYS A N 1
ATOM 1259 C CA . LYS A 1 162 ? 7.498 17.510 -20.243 1.00 89.81 162 LYS A CA 1
ATOM 1260 C C . LYS A 1 162 ? 6.436 16.656 -19.571 1.00 89.81 162 LYS A C 1
ATOM 1262 O O . LYS A 1 162 ? 5.828 15.823 -20.239 1.00 89.81 162 LYS A O 1
ATOM 1267 N N . LYS A 1 163 ? 6.162 16.873 -18.280 1.00 90.12 163 LYS A N 1
ATOM 1268 C CA . LYS A 1 163 ? 5.047 16.219 -17.572 1.00 90.12 163 LYS A CA 1
ATOM 1269 C C . LYS A 1 163 ? 3.700 16.533 -18.222 1.00 90.12 163 LYS A C 1
ATOM 1271 O O . LYS A 1 163 ? 2.899 15.624 -18.421 1.00 90.12 163 LYS A O 1
ATOM 1276 N N . THR A 1 164 ? 3.473 17.795 -18.579 1.00 89.19 164 THR A N 1
ATOM 1277 C CA . THR A 1 164 ? 2.232 18.236 -19.233 1.00 89.19 164 THR A CA 1
ATOM 1278 C C . THR A 1 164 ? 2.102 17.624 -20.629 1.00 89.19 164 THR A C 1
ATOM 1280 O O . THR A 1 164 ? 1.096 16.981 -20.920 1.00 89.19 164 THR A O 1
ATOM 1283 N N . GLN A 1 165 ? 3.164 17.689 -21.442 1.00 91.25 165 GLN A N 1
ATOM 1284 C CA . GLN A 1 165 ? 3.206 17.062 -22.773 1.00 91.25 165 GLN A CA 1
ATOM 1285 C C . GLN A 1 165 ? 2.993 15.543 -22.723 1.00 91.25 165 GLN A C 1
ATOM 1287 O O . GLN A 1 165 ? 2.343 14.972 -23.599 1.00 91.25 165 GLN A O 1
ATOM 1292 N N . LEU A 1 166 ? 3.554 14.863 -21.717 1.00 93.31 166 LEU A N 1
ATOM 1293 C CA . LEU A 1 166 ? 3.328 13.436 -21.511 1.00 93.31 166 LEU A CA 1
ATOM 1294 C C . LEU A 1 166 ? 1.846 13.168 -21.237 1.00 93.31 166 LEU A C 1
ATOM 1296 O O . LEU A 1 166 ? 1.262 12.323 -21.906 1.00 93.31 166 LEU A O 1
ATOM 1300 N N . LEU A 1 167 ? 1.230 13.894 -20.299 1.00 92.12 167 LEU A N 1
ATOM 1301 C CA . LEU A 1 167 ? -0.184 13.726 -19.950 1.00 92.12 167 LEU A CA 1
ATOM 1302 C C . LEU A 1 167 ? -1.115 13.922 -21.153 1.00 92.12 167 LEU A C 1
ATOM 1304 O O . LEU A 1 167 ? -1.999 13.092 -21.363 1.00 92.12 167 LEU A O 1
ATOM 1308 N N . GLU A 1 168 ? -0.884 14.956 -21.964 1.00 91.50 168 GLU A N 1
ATOM 1309 C CA . GLU A 1 168 ? -1.632 15.196 -23.206 1.00 91.50 168 GLU A CA 1
ATOM 1310 C C . GLU A 1 168 ? -1.532 13.995 -24.156 1.00 91.50 168 GLU A C 1
ATOM 1312 O O . GLU A 1 168 ? -2.547 13.444 -24.580 1.00 91.50 168 GLU A O 1
ATOM 1317 N N . LYS A 1 169 ? -0.314 13.496 -24.403 1.00 92.44 169 LYS A N 1
ATOM 1318 C CA . LYS A 1 169 ? -0.094 12.324 -25.265 1.00 92.44 169 LYS A CA 1
ATOM 1319 C C . LYS A 1 169 ? -0.725 11.046 -24.710 1.00 92.44 169 LYS A C 1
ATOM 1321 O O . LYS A 1 169 ? -1.219 10.226 -25.484 1.00 92.44 169 LYS A O 1
ATOM 1326 N N . LEU A 1 170 ? -0.710 10.844 -23.390 1.00 92.69 170 LEU A N 1
ATOM 1327 C CA . LEU A 1 170 ? -1.368 9.694 -22.761 1.00 92.69 170 LEU A CA 1
ATOM 1328 C C . LEU A 1 170 ? -2.892 9.766 -22.930 1.00 92.69 170 LEU A C 1
ATOM 1330 O O . LEU A 1 170 ? -3.516 8.752 -23.240 1.00 92.69 170 LEU A O 1
ATOM 1334 N N . MET A 1 171 ? -3.481 10.957 -22.786 1.00 89.38 171 MET A N 1
ATOM 1335 C CA . MET A 1 171 ? -4.907 11.181 -23.039 1.00 89.38 171 MET A CA 1
ATOM 1336 C C . MET A 1 171 ? -5.271 10.926 -24.505 1.00 89.38 171 MET A C 1
ATOM 1338 O O . MET A 1 171 ? -6.207 10.172 -24.767 1.00 89.38 171 MET A O 1
ATOM 1342 N N . GLU A 1 172 ? -4.487 11.439 -25.457 1.00 89.44 172 GLU A N 1
ATOM 1343 C CA . GLU A 1 172 ? -4.672 11.147 -26.886 1.00 89.44 172 GLU A CA 1
ATOM 1344 C C . GLU A 1 172 ? -4.608 9.640 -27.182 1.00 89.44 172 GLU A C 1
ATOM 1346 O O . GLU A 1 172 ? -5.336 9.131 -28.035 1.00 89.44 172 GLU A O 1
ATOM 1351 N N . CYS A 1 173 ? -3.745 8.897 -26.479 1.00 85.06 173 CYS A N 1
ATOM 1352 C CA . CYS A 1 173 ? -3.656 7.446 -26.629 1.00 85.06 173 CYS A CA 1
ATOM 1353 C C . CYS A 1 173 ? -4.923 6.726 -26.149 1.00 85.06 173 CYS A C 1
ATOM 1355 O O . CYS A 1 173 ? -5.313 5.737 -26.771 1.00 85.06 173 CYS A O 1
ATOM 1357 N N . CYS A 1 174 ? -5.575 7.215 -25.090 1.00 83.06 174 CYS A N 1
ATOM 1358 C CA . CYS A 1 174 ? -6.842 6.670 -24.589 1.00 83.06 174 CYS A CA 1
ATOM 1359 C C . CYS A 1 174 ? -8.013 6.877 -25.563 1.00 83.06 174 CYS A C 1
ATOM 1361 O O . CYS A 1 174 ? -8.954 6.084 -25.554 1.00 83.06 174 CYS A O 1
ATOM 1363 N N . GLU A 1 175 ? -7.962 7.927 -26.388 1.00 79.50 175 GLU A N 1
ATOM 1364 C CA . GLU A 1 175 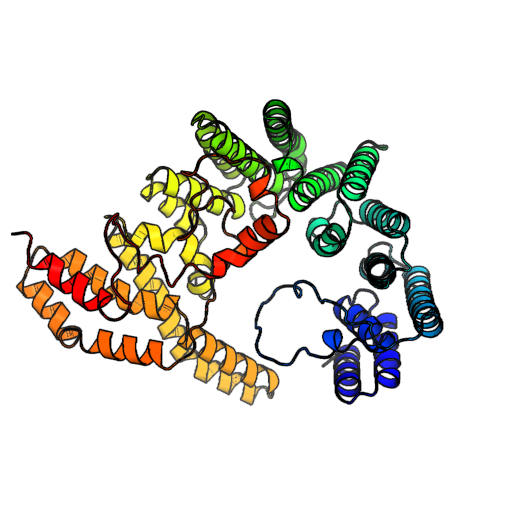? -9.015 8.297 -27.347 1.00 79.50 175 GLU A CA 1
ATOM 1365 C C . GLU A 1 175 ? -8.889 7.583 -28.707 1.00 79.50 175 GLU A C 1
ATOM 1367 O O . GLU A 1 175 ? -9.811 7.618 -29.528 1.00 79.50 175 GLU A O 1
ATOM 1372 N N . ARG A 1 176 ? -7.765 6.897 -28.965 1.00 76.62 176 ARG A N 1
ATOM 1373 C CA . ARG A 1 176 ? -7.583 6.068 -30.170 1.00 76.62 176 ARG A CA 1
ATOM 1374 C C . ARG A 1 176 ? -8.481 4.825 -30.125 1.00 76.62 176 ARG A C 1
ATOM 1376 O O . ARG A 1 176 ? -8.910 4.401 -29.058 1.00 76.62 176 ARG A O 1
ATOM 1383 N N . ILE A 1 177 ? -8.763 4.265 -31.313 1.00 57.47 177 ILE A N 1
ATOM 1384 C CA . ILE A 1 177 ? -9.753 3.198 -31.585 1.00 57.47 177 ILE A CA 1
ATOM 1385 C C . ILE A 1 177 ? -9.914 2.243 -30.389 1.00 57.47 177 ILE A C 1
ATOM 1387 O O . ILE A 1 177 ? -8.920 1.641 -29.967 1.00 57.47 177 ILE A O 1
ATOM 1391 N N . PRO A 1 178 ? -11.144 2.074 -29.865 1.00 56.31 178 PRO A N 1
ATOM 1392 C CA . PRO A 1 178 ? -11.369 1.351 -28.627 1.00 56.31 178 PRO A CA 1
ATOM 1393 C C . PRO A 1 178 ? -10.836 -0.076 -28.733 1.00 56.31 178 PRO A C 1
ATOM 1395 O O . PRO A 1 178 ? -11.304 -0.902 -29.518 1.00 56.31 178 PRO A O 1
ATOM 1398 N N . THR A 1 179 ? -9.832 -0.352 -27.905 1.00 64.94 179 THR A N 1
ATOM 1399 C CA . THR A 1 179 ? -9.441 -1.716 -27.558 1.00 64.94 179 THR A CA 1
ATOM 1400 C C . THR A 1 179 ? -10.515 -2.292 -26.616 1.00 64.94 179 THR A C 1
ATOM 1402 O O . THR A 1 179 ? -11.461 -1.603 -26.245 1.00 64.94 179 THR A O 1
ATOM 1405 N N . ASN A 1 180 ? -10.415 -3.571 -26.239 1.00 86.19 180 ASN A N 1
ATOM 1406 C CA . ASN A 1 180 ? -11.236 -4.206 -25.196 1.00 86.19 180 ASN A CA 1
ATOM 1407 C C . ASN A 1 180 ? -11.637 -3.203 -24.079 1.00 86.19 180 ASN A C 1
ATOM 1409 O O . ASN A 1 180 ? -10.724 -2.626 -23.482 1.00 86.19 180 ASN A O 1
ATOM 1413 N N . PRO A 1 181 ? -12.940 -3.030 -23.755 1.00 88.75 181 PRO A N 1
ATOM 1414 C CA . PRO A 1 181 ? -13.419 -2.043 -22.777 1.00 88.75 181 PRO A CA 1
ATOM 1415 C C . PRO A 1 181 ? -12.666 -2.055 -21.442 1.00 88.75 181 PRO A C 1
ATOM 1417 O O . PRO A 1 181 ? -12.413 -1.007 -20.856 1.00 88.75 181 PRO A O 1
ATOM 1420 N N . ARG A 1 182 ? -12.219 -3.238 -20.998 1.00 89.69 182 ARG A N 1
ATOM 1421 C CA . ARG A 1 182 ? -11.406 -3.398 -19.782 1.00 89.69 182 ARG A CA 1
ATOM 1422 C C . ARG A 1 182 ? -10.045 -2.711 -19.890 1.00 89.69 182 ARG A C 1
ATOM 1424 O O . ARG A 1 182 ? -9.602 -2.078 -18.938 1.00 89.69 182 ARG A O 1
ATOM 1431 N N . LYS A 1 183 ? -9.389 -2.816 -21.051 1.00 90.25 183 LYS A N 1
ATOM 1432 C CA . LYS A 1 183 ? -8.103 -2.154 -21.303 1.00 90.25 183 LYS A CA 1
ATOM 1433 C C . LYS A 1 183 ? -8.270 -0.640 -21.364 1.00 90.25 183 LYS A C 1
ATOM 1435 O O . LYS A 1 183 ? -7.500 0.069 -20.726 1.00 90.25 183 LYS A O 1
ATOM 1440 N N . THR A 1 184 ? -9.302 -0.166 -22.059 1.00 91.12 184 THR A N 1
ATOM 1441 C CA . THR A 1 184 ? -9.613 1.266 -22.146 1.00 91.12 184 THR A CA 1
ATOM 1442 C C . THR A 1 184 ? -9.888 1.859 -20.767 1.00 91.12 184 THR A C 1
ATOM 1444 O O . THR A 1 184 ? -9.318 2.891 -20.425 1.00 91.12 184 THR A O 1
ATOM 1447 N N . LEU A 1 185 ? -10.692 1.190 -19.936 1.00 93.25 185 LEU A N 1
ATOM 1448 C CA . LEU A 1 185 ? -10.939 1.619 -18.560 1.00 93.25 185 LEU A CA 1
ATOM 1449 C C . LEU A 1 185 ? -9.646 1.663 -17.731 1.00 93.25 185 LEU A C 1
ATOM 1451 O O . LEU A 1 185 ? -9.382 2.664 -17.067 1.00 93.25 185 LEU A O 1
ATOM 1455 N N . GLY A 1 186 ? -8.820 0.614 -17.806 1.00 93.56 186 GLY A N 1
ATOM 1456 C CA . GLY A 1 186 ? -7.522 0.572 -17.127 1.00 93.56 186 GLY A CA 1
ATOM 1457 C C . GLY A 1 186 ? -6.609 1.734 -17.529 1.00 93.56 186 GLY A C 1
ATOM 1458 O O . GLY A 1 186 ? -6.016 2.371 -16.666 1.00 93.56 186 GLY A O 1
ATOM 1459 N N . GLN A 1 187 ? -6.552 2.070 -18.822 1.00 93.69 187 GLN A N 1
ATOM 1460 C CA . GLN A 1 187 ? -5.767 3.202 -19.328 1.00 93.69 187 GLN A CA 1
ATOM 1461 C C . GLN A 1 187 ? -6.259 4.546 -18.775 1.00 93.69 187 GLN A C 1
ATOM 1463 O O . GLN A 1 187 ? -5.443 5.356 -18.339 1.00 93.69 187 GLN A O 1
ATOM 1468 N N . HIS A 1 188 ? -7.576 4.769 -18.719 1.00 93.94 188 HIS A N 1
ATOM 1469 C CA . HIS A 1 188 ? -8.145 5.983 -18.121 1.00 93.94 188 HIS A CA 1
ATOM 1470 C C . HIS A 1 188 ? -7.801 6.104 -16.631 1.00 93.94 188 HIS A C 1
ATOM 1472 O O . HIS A 1 188 ? -7.377 7.169 -16.183 1.00 93.94 188 HIS A O 1
ATOM 1478 N N . ILE A 1 189 ? -7.931 5.011 -15.871 1.00 95.06 189 ILE A N 1
ATOM 1479 C CA . ILE A 1 189 ? -7.548 4.964 -14.450 1.00 95.06 189 ILE A CA 1
ATOM 1480 C C . ILE A 1 189 ? -6.067 5.301 -14.288 1.00 95.06 189 ILE A C 1
ATOM 1482 O O . ILE A 1 189 ? -5.706 6.107 -13.433 1.00 95.06 189 ILE A O 1
ATOM 1486 N N . THR A 1 190 ? -5.211 4.726 -15.128 1.00 95.19 190 THR A N 1
ATOM 1487 C CA . THR A 1 190 ? -3.781 5.015 -15.115 1.00 95.19 190 THR A CA 1
ATOM 1488 C C . THR A 1 190 ? -3.499 6.489 -15.370 1.00 95.19 190 THR A C 1
ATOM 1490 O O . THR A 1 190 ? -2.748 7.082 -14.602 1.00 95.19 190 THR A O 1
ATOM 1493 N N . VAL A 1 191 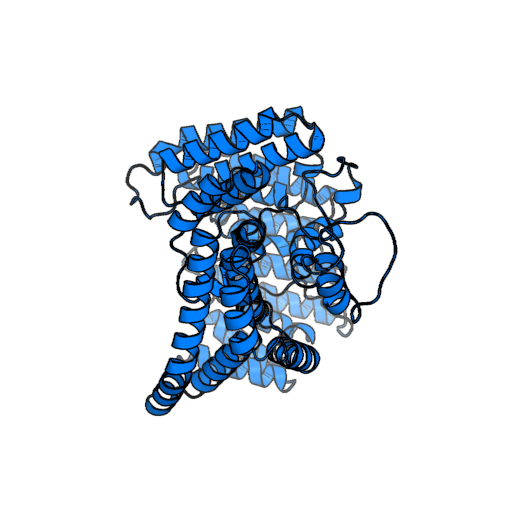? -4.128 7.115 -16.371 1.00 94.69 191 VAL A N 1
ATOM 1494 C CA . VAL A 1 191 ? -3.966 8.557 -16.627 1.00 94.69 191 VAL A CA 1
ATOM 1495 C C . VAL A 1 191 ? -4.343 9.382 -15.397 1.00 94.69 191 VAL A C 1
ATOM 1497 O O . VAL A 1 191 ? -3.561 10.242 -14.994 1.00 94.69 191 VAL A O 1
ATOM 1500 N N . PHE A 1 192 ? -5.466 9.078 -14.740 1.00 94.12 192 PHE A N 1
ATOM 1501 C CA . PHE A 1 192 ? -5.849 9.758 -13.499 1.00 94.12 192 PHE A CA 1
ATOM 1502 C C . PHE A 1 192 ? -4.808 9.584 -12.381 1.00 94.12 192 PHE A C 1
ATOM 1504 O O . PHE A 1 192 ? -4.474 10.550 -11.690 1.00 94.12 192 PHE A O 1
ATOM 1511 N N . LYS A 1 193 ? -4.240 8.380 -12.226 1.00 92.44 193 LYS A N 1
ATOM 1512 C CA . LYS A 1 193 ? -3.155 8.126 -11.263 1.00 92.44 193 LYS A CA 1
ATOM 1513 C C . LYS A 1 193 ? -1.900 8.939 -11.594 1.00 92.44 193 LYS A C 1
ATOM 1515 O O . LYS A 1 193 ? -1.333 9.554 -10.695 1.00 92.44 193 LYS A O 1
ATOM 1520 N N . ILE A 1 194 ? -1.494 9.007 -12.866 1.00 91.88 194 ILE A N 1
ATOM 1521 C CA . ILE A 1 194 ? -0.340 9.817 -13.293 1.00 91.88 194 ILE A CA 1
ATOM 1522 C C . ILE A 1 194 ? -0.591 11.308 -13.039 1.00 91.88 194 ILE A C 1
ATOM 1524 O O . ILE A 1 194 ? 0.291 11.996 -12.528 1.00 91.88 194 ILE A O 1
ATOM 1528 N N . GLN A 1 195 ? -1.795 11.810 -13.331 1.00 90.19 195 GLN A N 1
ATOM 1529 C CA . GLN A 1 195 ? -2.166 13.201 -13.053 1.00 90.19 195 GLN A CA 1
ATOM 1530 C C . GLN A 1 195 ? -2.041 13.551 -11.564 1.00 90.19 195 GLN A C 1
ATOM 1532 O O . GLN A 1 195 ? -1.601 14.658 -11.232 1.00 90.19 195 GLN A O 1
ATOM 1537 N N . ASN A 1 196 ? -2.396 12.612 -10.680 1.00 87.12 196 ASN A N 1
ATOM 1538 C CA . ASN A 1 196 ? -2.221 12.750 -9.236 1.00 87.12 196 ASN A CA 1
ATOM 1539 C C . ASN A 1 196 ? -0.729 12.761 -8.846 1.00 87.12 196 ASN A C 1
ATOM 1541 O O . ASN A 1 196 ? -0.283 13.714 -8.214 1.00 87.12 196 ASN A O 1
ATOM 1545 N N . ILE A 1 197 ? 0.065 11.789 -9.318 1.00 85.69 197 ILE A N 1
ATOM 1546 C CA . ILE A 1 197 ? 1.517 11.694 -9.042 1.00 85.69 197 ILE A CA 1
ATOM 1547 C C . ILE A 1 197 ? 2.272 12.959 -9.479 1.00 85.69 197 ILE A C 1
ATOM 1549 O O . ILE A 1 197 ? 3.148 13.456 -8.772 1.00 85.69 197 ILE A O 1
ATOM 1553 N N . VAL A 1 198 ? 1.927 13.504 -10.647 1.00 85.38 198 VAL A N 1
ATOM 1554 C CA . VAL A 1 198 ? 2.522 14.736 -11.190 1.00 85.38 198 VAL A CA 1
ATOM 1555 C C . VAL A 1 198 ? 2.111 15.983 -10.392 1.00 85.38 198 VAL A C 1
ATOM 1557 O O . VAL A 1 198 ? 2.759 17.023 -10.501 1.00 85.38 198 VAL A O 1
ATOM 1560 N N . GLY A 1 199 ? 1.052 15.896 -9.583 1.00 81.75 199 GLY A N 1
ATOM 1561 C CA . GLY A 1 199 ? 0.513 17.010 -8.805 1.00 81.75 199 GLY A CA 1
ATOM 1562 C C . GLY A 1 199 ? -0.394 17.950 -9.604 1.00 81.75 199 GLY A C 1
ATOM 1563 O O . GLY A 1 199 ? -0.827 18.968 -9.073 1.00 81.75 199 GLY A O 1
ATOM 1564 N N . SER A 1 200 ? -0.731 17.613 -10.856 1.00 79.88 200 SER A N 1
ATOM 1565 C CA . SER A 1 200 ? -1.577 18.453 -11.725 1.00 79.88 200 SER A CA 1
ATOM 1566 C C . SER A 1 200 ? -2.966 18.709 -11.126 1.00 79.88 200 SER A C 1
ATOM 1568 O O . SER A 1 200 ? -3.485 19.817 -11.194 1.00 79.88 200 SER A O 1
ATOM 1570 N N . MET A 1 201 ? -3.531 17.733 -10.411 1.00 82.00 201 MET A N 1
ATOM 1571 C CA . MET A 1 201 ? -4.814 17.889 -9.714 1.00 82.00 201 MET A CA 1
ATOM 1572 C C . MET A 1 201 ? -4.772 19.000 -8.647 1.00 82.00 201 MET A C 1
ATOM 1574 O O . MET A 1 201 ? -5.774 19.661 -8.381 1.00 82.00 201 MET A O 1
ATOM 1578 N N . PHE A 1 202 ? -3.605 19.290 -8.062 1.00 80.50 202 PHE A N 1
ATOM 1579 C CA . PHE A 1 202 ? -3.443 20.380 -7.095 1.00 80.50 202 PHE A CA 1
ATOM 1580 C C . PHE A 1 202 ? -3.312 21.766 -7.733 1.00 80.50 202 PHE A C 1
ATOM 1582 O O . PHE A 1 202 ? -3.363 22.760 -7.007 1.00 80.50 202 PHE A O 1
ATOM 1589 N N . THR A 1 203 ? -3.230 21.867 -9.059 1.00 81.81 203 THR A N 1
ATOM 1590 C CA . THR A 1 203 ? -3.169 23.149 -9.778 1.00 81.81 203 THR A CA 1
ATOM 1591 C C . THR A 1 203 ? -4.433 23.448 -10.580 1.00 81.81 203 THR A C 1
ATOM 1593 O O . THR A 1 203 ? -4.683 24.613 -10.882 1.00 81.81 203 THR A O 1
ATOM 1596 N N . LEU A 1 204 ? -5.265 22.438 -10.861 1.00 86.25 204 LEU A N 1
ATOM 1597 C CA . LEU A 1 204 ? -6.502 22.614 -11.624 1.00 86.25 204 LEU A CA 1
ATOM 1598 C C . LEU A 1 204 ? -7.490 23.597 -10.960 1.00 86.25 204 LEU A C 1
ATOM 1600 O O . LEU A 1 204 ? -7.633 23.589 -9.725 1.00 86.25 204 LEU A O 1
ATOM 1604 N N . PRO A 1 205 ? -8.215 24.410 -11.758 1.00 90.81 205 PRO A N 1
ATOM 1605 C CA . PRO A 1 205 ? -9.337 25.221 -11.291 1.00 90.81 205 PRO A CA 1
ATOM 1606 C C . PRO A 1 205 ? -10.450 24.385 -10.645 1.00 90.81 205 PRO A C 1
ATOM 1608 O O . PRO A 1 205 ? -10.635 23.212 -10.963 1.00 90.81 205 PRO A O 1
ATOM 1611 N N . LEU A 1 206 ? -11.243 25.007 -9.764 1.00 91.69 206 LEU A N 1
ATOM 1612 C CA . LEU A 1 206 ? -12.307 24.320 -9.013 1.00 91.69 206 LEU A CA 1
ATOM 1613 C C . LEU A 1 206 ? -13.325 23.615 -9.928 1.00 91.69 206 LEU A C 1
ATOM 1615 O O . LEU A 1 206 ? -13.610 22.443 -9.717 1.00 91.69 206 LEU A O 1
ATOM 1619 N N . ASN A 1 207 ? -13.799 24.290 -10.979 1.00 93.25 207 ASN A N 1
ATOM 1620 C CA . ASN A 1 207 ? -14.775 23.729 -11.924 1.00 93.25 207 ASN A CA 1
ATOM 1621 C C . ASN A 1 207 ? -14.228 22.495 -12.675 1.00 93.25 207 ASN A C 1
ATOM 1623 O O . ASN A 1 207 ? -14.943 21.527 -12.932 1.00 93.25 207 ASN A O 1
ATOM 1627 N N . GLU A 1 208 ? -12.934 22.497 -13.005 1.00 93.19 208 GLU A N 1
ATOM 1628 C CA . GLU A 1 208 ? -12.290 21.360 -13.670 1.00 93.19 208 GLU A CA 1
ATOM 1629 C C . GLU A 1 208 ? -12.119 20.172 -12.716 1.00 93.19 208 GLU A C 1
ATOM 1631 O O . GLU A 1 208 ? -12.297 19.024 -13.127 1.00 93.19 208 GLU A O 1
ATOM 1636 N N . LEU A 1 209 ? -11.847 20.430 -11.432 1.00 92.44 209 LEU A N 1
ATOM 1637 C CA . LEU A 1 209 ? -11.811 19.391 -10.401 1.00 92.44 209 LEU A CA 1
ATOM 1638 C C . LEU A 1 209 ? -13.175 18.742 -10.174 1.00 92.44 209 LEU A C 1
ATOM 1640 O O . LEU A 1 209 ? -13.257 17.516 -10.127 1.00 92.44 209 LEU A O 1
ATOM 1644 N N . GLU A 1 210 ? -14.239 19.541 -10.084 1.00 95.25 210 GLU A N 1
ATOM 1645 C CA . GLU A 1 210 ? -15.613 19.034 -9.992 1.00 95.25 210 GLU A CA 1
ATOM 1646 C C . GLU A 1 210 ? -15.959 18.175 -11.209 1.00 95.25 210 GLU A C 1
ATOM 1648 O O . GLU A 1 210 ? -16.394 17.032 -11.068 1.00 95.25 210 GLU A O 1
ATOM 1653 N N . THR A 1 211 ? -15.676 18.686 -12.4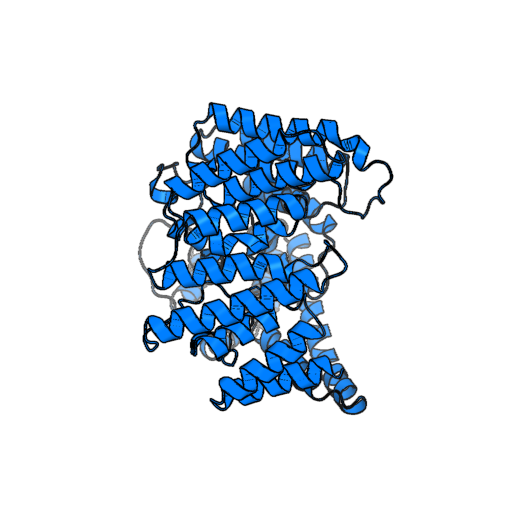11 1.00 96.00 211 THR A N 1
ATOM 1654 C CA . THR A 1 211 ? -15.896 17.958 -13.669 1.00 96.00 211 THR A CA 1
ATOM 1655 C C . THR A 1 211 ? -15.125 16.637 -13.690 1.00 96.00 211 THR A C 1
ATOM 1657 O O . THR A 1 211 ? -15.646 15.613 -14.132 1.00 96.00 211 THR A O 1
ATOM 1660 N N . THR A 1 212 ? -13.895 16.629 -13.174 1.00 95.00 212 THR A N 1
ATOM 1661 C CA . THR A 1 212 ? -13.062 15.426 -13.087 1.00 95.00 212 THR A CA 1
ATOM 1662 C C . THR A 1 212 ? -13.636 14.407 -12.102 1.00 95.00 212 THR A C 1
ATOM 1664 O O . THR A 1 212 ? -13.718 13.226 -12.441 1.00 95.00 212 THR A O 1
ATOM 1667 N N . ALA A 1 213 ? -14.085 14.840 -10.920 1.00 96.06 213 ALA A N 1
ATOM 1668 C CA . ALA A 1 213 ? -14.727 13.961 -9.942 1.00 96.06 213 ALA A CA 1
ATOM 1669 C C . ALA A 1 213 ? -16.011 13.331 -10.511 1.00 96.06 213 ALA A C 1
ATOM 1671 O O . ALA A 1 213 ? -16.184 12.113 -10.442 1.00 96.06 213 ALA A O 1
ATOM 1672 N N . VAL A 1 214 ? -16.856 14.132 -11.174 1.00 96.56 214 VAL A N 1
ATOM 1673 C CA . VAL A 1 214 ? -18.058 13.644 -11.873 1.00 96.56 214 VAL A CA 1
ATOM 1674 C C . VAL A 1 214 ? -17.686 12.632 -12.957 1.00 96.56 214 VAL A C 1
ATOM 1676 O O . VAL A 1 214 ? -18.285 11.558 -13.020 1.00 96.56 214 VAL A O 1
ATOM 1679 N N . LYS A 1 215 ? -16.662 12.922 -13.772 1.00 95.69 215 LYS A N 1
ATOM 1680 C CA . LYS A 1 215 ? -16.177 12.013 -14.821 1.00 95.69 215 LYS A CA 1
ATOM 1681 C C . LYS A 1 215 ? -15.714 10.672 -14.245 1.00 95.69 215 LYS A C 1
ATOM 1683 O O . LYS A 1 215 ? -16.034 9.634 -14.819 1.00 95.69 215 LYS A O 1
ATOM 1688 N N . MET A 1 216 ? -14.995 10.667 -13.120 1.00 96.62 216 MET A N 1
ATOM 1689 C CA . MET A 1 216 ? -14.562 9.435 -12.445 1.00 96.62 216 MET A CA 1
ATOM 1690 C C . MET A 1 216 ? -15.757 8.595 -11.973 1.00 96.62 216 MET A C 1
ATOM 1692 O O . MET A 1 216 ? -15.803 7.392 -12.237 1.00 96.62 216 MET A O 1
ATOM 1696 N N . THR A 1 217 ? -16.743 9.218 -11.322 1.00 96.38 217 THR A N 1
ATOM 1697 C CA . THR A 1 217 ? -17.953 8.528 -10.847 1.00 96.38 217 THR A CA 1
ATOM 1698 C C . THR A 1 217 ? -18.820 8.024 -12.003 1.00 96.38 217 THR A C 1
ATOM 1700 O O . THR A 1 217 ? -19.325 6.904 -11.950 1.00 96.38 217 THR A O 1
ATOM 1703 N N . GLN A 1 218 ? -18.961 8.803 -13.076 1.00 96.00 218 GLN A N 1
ATOM 1704 C CA . GLN A 1 218 ? -19.689 8.383 -14.272 1.00 96.00 218 GLN A CA 1
ATOM 1705 C C . GLN A 1 218 ? -19.011 7.183 -14.941 1.00 96.00 218 GLN A C 1
ATOM 1707 O O . GLN A 1 218 ? -19.674 6.183 -15.217 1.00 96.00 218 GLN A O 1
ATOM 1712 N N . LEU A 1 219 ? -17.687 7.242 -15.123 1.00 95.12 219 LEU A N 1
ATOM 1713 C CA . LEU A 1 219 ? -16.913 6.148 -15.706 1.00 95.12 219 LEU A CA 1
ATOM 1714 C C . LEU A 1 219 ? -17.033 4.866 -14.870 1.00 95.12 219 LEU A C 1
ATOM 1716 O O . LEU A 1 219 ? -17.126 3.777 -15.435 1.00 95.12 219 LEU A O 1
ATOM 1720 N N . TYR A 1 220 ? -17.083 4.986 -13.540 1.00 95.50 220 TYR A N 1
ATOM 1721 C CA . TYR A 1 220 ? -17.360 3.861 -12.647 1.00 95.50 220 TYR A CA 1
ATOM 1722 C C . TYR A 1 220 ? -18.735 3.248 -12.943 1.00 95.50 220 TYR A C 1
ATOM 1724 O O . TYR A 1 220 ? -18.818 2.061 -13.254 1.00 95.50 220 TYR A O 1
ATOM 1732 N N . CYS A 1 221 ? -19.799 4.058 -12.919 1.00 94.75 221 CYS A N 1
ATOM 1733 C CA . CYS A 1 221 ? -21.174 3.604 -13.138 1.00 94.75 221 CYS A CA 1
ATOM 1734 C C . CYS A 1 221 ? -21.374 2.936 -14.506 1.00 94.75 221 CYS A C 1
ATOM 1736 O O . CYS A 1 221 ? -21.992 1.874 -14.590 1.00 94.75 221 CYS A O 1
ATOM 1738 N N . GLU A 1 222 ? -20.830 3.526 -15.571 1.00 94.12 222 GLU A N 1
ATOM 1739 C CA . GLU A 1 222 ? -20.935 3.004 -16.940 1.00 94.12 222 GLU A CA 1
ATOM 1740 C C . GLU A 1 222 ? -20.246 1.644 -17.107 1.00 94.12 222 GLU A C 1
ATOM 1742 O O . GLU A 1 222 ? -20.692 0.810 -17.896 1.00 94.12 222 GLU A O 1
ATOM 1747 N N . ASN A 1 223 ? -19.182 1.396 -16.338 1.00 93.94 223 ASN A N 1
ATOM 1748 C CA . ASN A 1 223 ? -18.380 0.181 -16.438 1.00 93.94 223 ASN A CA 1
ATOM 1749 C C . ASN A 1 223 ? -18.693 -0.871 -15.362 1.00 93.94 223 ASN A C 1
ATOM 1751 O O . ASN A 1 223 ? -18.127 -1.966 -15.413 1.00 93.94 223 ASN A O 1
ATOM 1755 N N . LEU A 1 224 ? -19.639 -0.611 -14.450 1.00 92.44 224 LEU A N 1
ATOM 1756 C CA . LEU A 1 224 ? -20.140 -1.602 -13.486 1.00 92.44 224 LEU A CA 1
ATOM 1757 C C . LEU A 1 224 ? -20.480 -2.967 -14.121 1.00 92.44 224 LEU A C 1
ATOM 1759 O O . LEU A 1 224 ? -20.085 -3.991 -13.553 1.00 92.44 224 LEU A O 1
ATOM 1763 N N . PRO A 1 225 ? -21.142 -3.039 -15.300 1.00 93.56 225 PRO A N 1
ATOM 1764 C CA . PRO A 1 225 ? -21.489 -4.318 -15.918 1.00 93.56 225 PRO A CA 1
ATOM 1765 C C . PRO A 1 225 ? -20.284 -5.199 -16.266 1.00 93.56 225 PRO A C 1
ATOM 1767 O O . PRO A 1 225 ? -20.435 -6.418 -16.317 1.00 93.56 225 PRO A O 1
ATOM 1770 N N . LEU A 1 226 ? -19.089 -4.619 -16.465 1.00 91.56 226 LEU A N 1
ATOM 1771 C CA . LEU A 1 226 ? -17.870 -5.384 -16.764 1.00 91.56 226 LEU A CA 1
ATOM 1772 C C . LEU A 1 226 ? -17.476 -6.324 -15.622 1.00 91.56 226 LEU A C 1
ATOM 1774 O O . LEU A 1 226 ? -16.784 -7.311 -15.855 1.00 91.56 226 LEU A O 1
ATOM 1778 N N . SER A 1 227 ? -17.908 -6.010 -14.401 1.00 91.75 227 SER A N 1
ATOM 1779 C CA . SER A 1 227 ? -17.576 -6.762 -13.194 1.00 91.75 227 SER A CA 1
ATOM 1780 C C . SER A 1 227 ? -18.706 -7.677 -12.722 1.00 91.75 227 SER A C 1
ATOM 1782 O O . SER A 1 227 ? -18.623 -8.206 -11.617 1.00 91.75 227 SER A O 1
ATOM 1784 N N . LYS A 1 228 ? -19.780 -7.844 -13.507 1.00 88.44 228 LYS A N 1
ATOM 1785 C CA . LYS A 1 228 ? -20.984 -8.582 -13.088 1.00 88.44 228 LYS A CA 1
ATOM 1786 C C . LYS A 1 228 ? -20.703 -10.048 -12.748 1.00 88.44 228 LYS A C 1
ATOM 1788 O O . LYS A 1 228 ? -21.280 -10.562 -11.796 1.00 88.44 228 LYS A O 1
ATOM 1793 N N . ASP A 1 229 ? -19.823 -10.682 -13.516 1.00 89.44 229 ASP A N 1
ATOM 1794 C CA . ASP A 1 229 ? -19.518 -12.111 -13.397 1.00 89.44 229 ASP A CA 1
ATOM 1795 C C . ASP A 1 229 ? -18.314 -12.395 -12.478 1.00 89.44 229 ASP A C 1
ATOM 1797 O O . ASP A 1 229 ? -17.930 -13.552 -12.323 1.00 89.44 229 ASP A O 1
ATOM 1801 N N . LEU A 1 230 ? -17.715 -11.357 -11.878 1.00 90.31 230 LEU A N 1
ATOM 1802 C CA . LEU A 1 230 ? -16.622 -11.500 -10.912 1.00 90.31 230 LEU A CA 1
ATOM 1803 C C . LEU A 1 230 ? -17.158 -11.917 -9.543 1.00 90.31 230 LEU A C 1
ATOM 1805 O O . LEU A 1 230 ? -18.237 -11.465 -9.121 1.00 90.31 230 LEU A O 1
ATOM 1809 N N . ASP A 1 231 ? -16.362 -12.713 -8.832 1.00 89.00 231 ASP A N 1
ATOM 1810 C CA . ASP A 1 231 ? -16.659 -13.086 -7.451 1.00 89.00 231 ASP A CA 1
ATOM 1811 C C . ASP A 1 231 ? -16.793 -11.836 -6.560 1.00 89.00 231 ASP A C 1
ATOM 1813 O O . ASP A 1 231 ? -16.237 -10.773 -6.836 1.00 89.00 231 ASP A O 1
ATOM 1817 N N . ALA A 1 232 ? -17.567 -11.931 -5.478 1.00 84.12 232 ALA A N 1
ATOM 1818 C CA . ALA A 1 232 ? -17.762 -10.804 -4.568 1.00 84.12 232 ALA A CA 1
ATOM 1819 C C . ALA A 1 232 ? -16.479 -10.351 -3.857 1.00 84.12 232 ALA A C 1
ATOM 1821 O O . ALA A 1 232 ? -16.412 -9.196 -3.431 1.00 84.12 232 ALA A O 1
ATOM 1822 N N . GLN A 1 233 ? -15.500 -11.245 -3.723 1.00 84.81 233 GLN A N 1
ATOM 1823 C CA . GLN A 1 233 ? -14.199 -10.979 -3.117 1.00 84.81 233 GLN A CA 1
ATOM 1824 C C . GLN A 1 233 ? -13.142 -10.547 -4.141 1.00 84.81 233 GLN A C 1
ATOM 1826 O O . GLN A 1 233 ? -12.084 -10.068 -3.741 1.00 84.81 233 GLN A O 1
ATOM 1831 N N . GLU A 1 234 ? -13.407 -10.701 -5.440 1.00 87.06 234 GLU A N 1
ATOM 1832 C CA . GLU A 1 234 ? -12.499 -10.246 -6.489 1.00 87.06 234 GLU A CA 1
ATOM 1833 C C . GLU A 1 234 ? -12.568 -8.724 -6.665 1.00 87.06 234 GLU A C 1
ATOM 1835 O O . GLU A 1 234 ? -13.639 -8.112 -6.595 1.00 87.06 234 GLU A O 1
ATOM 1840 N N . SER A 1 235 ? -11.408 -8.114 -6.928 1.00 85.31 235 SER A N 1
ATOM 1841 C CA . SER A 1 235 ? -11.309 -6.690 -7.253 1.00 85.31 235 SER A CA 1
ATOM 1842 C C . SER A 1 235 ? -12.147 -6.346 -8.477 1.00 85.31 235 SER A C 1
ATOM 1844 O O . SER A 1 235 ? -12.080 -7.008 -9.517 1.00 85.31 235 SER A O 1
ATOM 1846 N N . MET A 1 236 ? -12.907 -5.260 -8.371 1.00 89.69 236 MET A N 1
ATOM 1847 C CA . MET A 1 236 ? -13.733 -4.780 -9.467 1.00 89.69 236 MET A CA 1
ATOM 1848 C C . MET A 1 236 ? -12.932 -3.962 -10.470 1.00 89.69 236 MET A C 1
ATOM 1850 O O . MET A 1 236 ? -12.057 -3.167 -10.123 1.00 89.69 236 MET A O 1
ATOM 1854 N N . TYR A 1 237 ? -13.325 -4.056 -11.739 1.00 89.69 237 TYR A N 1
ATOM 1855 C CA . TYR A 1 237 ? -12.867 -3.096 -12.732 1.00 89.69 237 TYR A CA 1
ATOM 1856 C C . TYR A 1 237 ? -13.359 -1.695 -12.349 1.00 89.69 237 TYR A C 1
ATOM 1858 O O . TYR A 1 237 ? -14.556 -1.484 -12.157 1.00 89.69 237 TYR A O 1
ATOM 1866 N N . GLY A 1 238 ? -12.436 -0.738 -12.243 1.00 90.31 238 GLY A N 1
ATOM 1867 C CA . GLY A 1 238 ? -12.768 0.640 -11.881 1.00 90.31 238 GLY A CA 1
ATOM 1868 C C . GLY A 1 238 ? -12.879 0.925 -10.386 1.00 90.31 238 GLY A C 1
ATOM 1869 O O . GLY A 1 238 ? -13.243 2.046 -10.045 1.00 90.31 238 GLY A O 1
ATOM 1870 N N . GLU A 1 239 ? -12.541 -0.013 -9.493 1.00 90.06 239 GLU A N 1
ATOM 1871 C CA . GLU A 1 239 ? -12.638 0.216 -8.040 1.00 90.06 239 GLU A CA 1
ATOM 1872 C C . GLU A 1 239 ? -11.821 1.428 -7.547 1.00 90.06 239 GLU A C 1
ATOM 1874 O O . GLU A 1 239 ? -12.236 2.126 -6.625 1.00 90.06 239 GLU A O 1
ATOM 1879 N N . ASP A 1 240 ? -10.727 1.781 -8.220 1.00 92.19 240 ASP A N 1
ATOM 1880 C CA . ASP A 1 240 ? -9.936 2.974 -7.888 1.00 92.19 240 ASP A CA 1
ATOM 1881 C C . ASP A 1 240 ? -10.661 4.306 -8.168 1.00 92.19 240 ASP A C 1
ATOM 1883 O O . ASP A 1 240 ? -10.278 5.350 -7.643 1.00 92.19 240 ASP A O 1
ATOM 1887 N N . LEU A 1 241 ? -11.695 4.324 -9.016 1.00 96.25 241 LEU A N 1
ATOM 1888 C CA . LEU A 1 241 ? -12.312 5.577 -9.469 1.00 96.25 241 LEU A CA 1
ATOM 1889 C C . LEU A 1 241 ? -13.020 6.320 -8.336 1.00 96.25 241 LEU A C 1
ATOM 1891 O O . LEU A 1 241 ? -12.864 7.533 -8.219 1.00 96.25 241 LEU A O 1
ATOM 1895 N N . LEU A 1 242 ? -13.762 5.611 -7.479 1.00 96.62 242 LEU A N 1
ATOM 1896 C CA . LEU A 1 242 ? -14.477 6.250 -6.370 1.00 96.62 242 LEU A CA 1
ATOM 1897 C C . LEU A 1 242 ? -13.528 6.709 -5.258 1.00 96.62 242 LEU A C 1
ATOM 1899 O O . LEU A 1 242 ? -13.768 7.749 -4.647 1.00 96.62 242 LEU A O 1
ATOM 1903 N N . SER A 1 243 ? -12.425 5.991 -5.021 1.00 95.25 243 SER A N 1
ATOM 1904 C CA . SER A 1 243 ? -11.406 6.436 -4.064 1.00 95.25 243 SER A CA 1
ATOM 1905 C C . SER A 1 243 ? -10.665 7.674 -4.581 1.00 95.25 243 SER A C 1
ATOM 1907 O O . SER A 1 243 ? -10.435 8.612 -3.816 1.00 95.25 243 SER A O 1
ATOM 1909 N N . MET A 1 244 ? -10.351 7.741 -5.881 1.00 95.12 244 MET A N 1
ATOM 1910 C CA . MET A 1 244 ? -9.790 8.946 -6.504 1.00 95.12 244 MET A CA 1
ATOM 1911 C C . MET A 1 244 ? -10.777 10.120 -6.467 1.00 95.12 244 MET A C 1
ATOM 1913 O O . MET A 1 244 ? -10.394 11.208 -6.039 1.00 95.12 244 MET A O 1
ATOM 1917 N N . ALA A 1 245 ? -12.048 9.898 -6.817 1.00 96.94 245 ALA A N 1
ATOM 1918 C CA . ALA A 1 245 ? -13.089 10.924 -6.750 1.00 96.94 245 ALA A CA 1
ATOM 1919 C C . ALA A 1 245 ? -13.273 11.459 -5.321 1.00 96.94 245 ALA A C 1
ATOM 1921 O O . ALA A 1 245 ? -13.332 12.670 -5.123 1.00 96.94 245 ALA A O 1
ATOM 1922 N N . CYS A 1 246 ? -13.269 10.580 -4.312 1.00 96.88 246 CYS A N 1
ATOM 1923 C CA . CYS A 1 246 ? -13.319 10.979 -2.904 1.00 96.88 246 CYS A CA 1
ATOM 1924 C C . CYS A 1 246 ? -12.158 11.907 -2.540 1.00 96.88 246 CYS A C 1
ATOM 1926 O O . CYS A 1 246 ? -12.375 12.945 -1.922 1.00 96.88 246 CYS A O 1
ATOM 1928 N N . ASN A 1 247 ? -10.933 11.585 -2.960 1.00 94.06 247 ASN A N 1
ATOM 1929 C CA . ASN A 1 247 ? -9.784 12.445 -2.688 1.00 94.06 247 ASN A CA 1
ATOM 1930 C C . ASN A 1 247 ? -9.920 13.834 -3.338 1.00 94.06 247 ASN A C 1
ATOM 1932 O O . ASN A 1 247 ? -9.556 14.825 -2.705 1.00 94.06 247 ASN A O 1
ATOM 1936 N N . LEU A 1 248 ? -10.483 13.924 -4.549 1.00 94.38 248 LEU A N 1
ATOM 1937 C CA . LEU A 1 248 ? -10.755 15.212 -5.201 1.00 94.38 248 LEU A CA 1
ATOM 1938 C C . LEU A 1 248 ? -11.852 16.009 -4.486 1.00 94.38 248 LEU A C 1
ATOM 1940 O O . LEU A 1 248 ? -11.717 17.217 -4.313 1.00 94.38 248 LEU A O 1
ATOM 1944 N N . LEU A 1 249 ? -12.914 15.350 -4.022 1.00 96.19 249 LEU A N 1
ATOM 1945 C CA . LEU A 1 249 ? -13.975 15.993 -3.244 1.00 96.19 249 LEU A CA 1
ATOM 1946 C C . LEU A 1 249 ? -13.451 16.510 -1.893 1.00 96.19 249 LEU A C 1
ATOM 1948 O O . LEU A 1 249 ? -13.740 17.641 -1.504 1.00 96.19 249 LEU A O 1
ATOM 1952 N N . VAL A 1 250 ? -12.596 15.748 -1.206 1.00 94.06 250 VAL A N 1
ATOM 1953 C CA . VAL A 1 250 ? -11.930 16.224 0.018 1.00 94.06 250 VAL A CA 1
ATOM 1954 C C . VAL A 1 250 ? -11.006 17.410 -0.278 1.00 94.06 250 VAL A C 1
ATOM 1956 O O . VAL A 1 250 ? -10.970 18.375 0.486 1.00 94.06 250 VAL A O 1
ATOM 1959 N N . GLN A 1 251 ? -10.305 17.400 -1.413 1.00 91.88 251 GLN A N 1
ATOM 1960 C CA . GLN A 1 251 ? -9.511 18.542 -1.863 1.00 91.88 251 GLN A CA 1
ATOM 1961 C C . GLN A 1 251 ? -10.383 19.776 -2.163 1.00 91.88 251 GLN A C 1
ATOM 1963 O O . GLN A 1 251 ? -10.006 20.896 -1.813 1.00 91.88 251 GLN A O 1
ATOM 1968 N N . LEU A 1 252 ? -11.558 19.597 -2.773 1.00 93.62 252 LEU A N 1
ATOM 1969 C CA . LEU A 1 252 ? -12.533 20.668 -2.995 1.00 93.62 252 LEU A CA 1
ATOM 1970 C C . LEU A 1 252 ? -13.040 21.237 -1.668 1.00 93.62 252 LEU A C 1
ATOM 1972 O O . LEU A 1 252 ? -13.062 22.459 -1.507 1.00 93.62 252 LEU A O 1
ATOM 1976 N N . PHE A 1 253 ? -13.353 20.388 -0.683 1.00 93.56 253 PHE A N 1
ATOM 1977 C CA . PHE A 1 253 ? -13.660 20.839 0.677 1.00 93.56 253 PHE A CA 1
ATOM 1978 C C . PHE A 1 253 ? -12.505 21.641 1.279 1.00 93.56 253 PHE A C 1
ATOM 1980 O O . PHE A 1 253 ? -12.733 22.723 1.817 1.00 93.56 253 PHE A O 1
ATOM 1987 N N . TRP A 1 254 ? -11.268 21.154 1.167 1.00 89.75 254 TRP A N 1
ATOM 1988 C CA . TRP A 1 254 ? -10.103 21.852 1.707 1.00 89.75 254 TRP A CA 1
ATOM 1989 C C . TRP A 1 254 ? -9.960 23.267 1.121 1.00 89.75 254 TRP A C 1
ATOM 1991 O O . TRP A 1 254 ? -9.709 24.222 1.857 1.00 89.75 254 TRP A O 1
ATOM 2001 N N . ARG A 1 255 ? -10.206 23.422 -0.186 1.00 89.25 255 ARG A N 1
ATOM 2002 C CA . ARG A 1 255 ? -10.111 24.708 -0.898 1.00 89.25 255 ARG A CA 1
ATOM 2003 C C . ARG A 1 255 ? -11.277 25.663 -0.660 1.00 89.25 255 ARG A C 1
ATOM 2005 O O . ARG A 1 255 ? -11.077 26.871 -0.672 1.00 89.25 255 ARG A O 1
ATOM 2012 N N . THR A 1 256 ? -12.491 25.142 -0.508 1.00 92.31 256 THR A N 1
ATOM 2013 C CA . THR A 1 256 ? -13.727 25.953 -0.515 1.00 92.31 256 THR A CA 1
ATOM 2014 C C . THR A 1 256 ? -14.392 26.067 0.849 1.00 92.31 256 THR A C 1
ATOM 2016 O O . THR A 1 256 ? -15.201 26.965 1.062 1.00 92.31 256 THR A O 1
ATOM 2019 N N . ARG A 1 257 ? -14.095 25.133 1.759 1.00 90.88 257 ARG A N 1
ATOM 2020 C CA . ARG A 1 257 ? -14.811 24.901 3.024 1.00 90.88 257 ARG A CA 1
ATOM 2021 C C . ARG A 1 257 ? -16.289 24.554 2.862 1.00 90.88 257 ARG A C 1
ATOM 2023 O O . ARG A 1 257 ? -17.035 24.555 3.838 1.00 90.88 257 ARG A O 1
ATOM 2030 N N . HIS A 1 258 ? -16.715 24.188 1.654 1.00 94.44 258 HIS A N 1
ATOM 2031 C CA . HIS A 1 258 ? -18.080 23.757 1.408 1.00 94.44 258 HIS A CA 1
ATOM 2032 C C . HIS A 1 258 ? -18.278 22.312 1.883 1.00 94.44 258 HIS A C 1
ATOM 2034 O O . HIS A 1 258 ? -17.792 21.359 1.274 1.00 94.44 258 HIS A O 1
ATOM 2040 N N . ILE A 1 259 ? -19.018 22.153 2.982 1.00 93.44 259 ILE A N 1
ATOM 2041 C CA . ILE A 1 259 ? -19.261 20.862 3.649 1.00 93.44 259 ILE A CA 1
ATOM 2042 C C . ILE A 1 259 ? -19.919 19.837 2.710 1.00 93.44 259 ILE A C 1
ATOM 2044 O O . ILE A 1 259 ? -19.706 18.637 2.876 1.00 93.44 259 ILE A O 1
ATOM 2048 N N . GLY A 1 260 ? -20.662 20.296 1.694 1.00 96.06 260 GLY A N 1
ATOM 2049 C CA . GLY A 1 260 ? -21.289 19.425 0.698 1.00 96.06 260 GLY A CA 1
ATOM 2050 C C . GLY A 1 260 ? -20.314 18.429 0.066 1.00 96.06 260 GLY A C 1
ATOM 2051 O O . GLY A 1 260 ? -20.667 17.263 -0.053 1.00 96.06 260 GLY A O 1
ATOM 2052 N N . TYR A 1 261 ? -19.062 18.819 -0.200 1.00 96.31 261 TYR A N 1
ATOM 2053 C CA . TYR A 1 261 ? -18.089 17.897 -0.797 1.00 96.31 261 TYR A CA 1
ATOM 2054 C C . TYR A 1 261 ? -17.662 16.767 0.154 1.00 96.31 261 TYR A C 1
ATOM 2056 O O . TYR A 1 261 ? -17.389 15.654 -0.296 1.00 96.31 261 TYR A O 1
ATOM 2064 N N . LEU A 1 262 ? -17.624 16.999 1.473 1.00 94.06 262 LEU A N 1
ATOM 2065 C CA . LEU A 1 262 ? -17.371 15.920 2.439 1.00 94.06 262 LEU A CA 1
ATOM 2066 C C . LEU A 1 262 ? -18.561 14.961 2.524 1.00 94.06 262 LEU A C 1
ATOM 2068 O O . LEU A 1 262 ? -18.363 13.750 2.597 1.00 94.06 262 LEU A O 1
ATOM 2072 N N . VAL A 1 263 ? -19.788 15.489 2.480 1.00 96.25 263 VAL A N 1
ATOM 2073 C CA . VAL A 1 263 ? -21.003 14.660 2.440 1.00 96.25 263 VAL A CA 1
ATOM 2074 C C . VAL A 1 263 ? -21.012 13.807 1.174 1.00 96.25 263 VAL A C 1
ATOM 2076 O O . VAL A 1 263 ? -21.197 12.597 1.257 1.00 96.25 263 VAL A O 1
ATOM 2079 N N . GLU A 1 264 ? -20.731 14.406 0.017 1.00 97.44 264 GLU A N 1
ATOM 2080 C CA . GLU A 1 264 ? -20.614 13.695 -1.257 1.00 97.44 264 GLU A CA 1
ATOM 2081 C C . GLU A 1 264 ? -19.508 12.638 -1.219 1.00 97.44 264 GLU A C 1
ATOM 2083 O O . GLU A 1 264 ? -19.732 11.521 -1.678 1.00 97.44 264 GLU A O 1
ATOM 2088 N N . SER A 1 265 ? -18.356 12.939 -0.602 1.00 97.25 265 SER A N 1
ATOM 2089 C CA . SER A 1 265 ? -17.264 11.972 -0.404 1.00 97.25 265 SER A CA 1
ATOM 2090 C C . SER A 1 265 ? -17.735 10.727 0.346 1.00 97.25 265 SER A C 1
ATOM 2092 O O . SER A 1 265 ? -17.443 9.609 -0.072 1.00 97.25 265 SER A O 1
ATOM 2094 N N . ILE A 1 266 ? -18.496 10.904 1.430 1.00 97.19 266 ILE A N 1
ATOM 2095 C CA . ILE A 1 266 ? -19.085 9.788 2.182 1.00 97.19 266 ILE A CA 1
ATOM 2096 C C . ILE A 1 266 ? -20.099 9.044 1.304 1.00 97.19 266 ILE A C 1
ATOM 2098 O O . ILE A 1 266 ? -20.037 7.821 1.200 1.00 97.19 266 ILE A O 1
ATOM 2102 N N . MET A 1 267 ? -20.996 9.768 0.625 1.00 97.50 267 MET A N 1
ATOM 2103 C CA . MET A 1 267 ? -22.048 9.171 -0.205 1.00 97.50 267 MET A CA 1
ATOM 2104 C C . MET A 1 267 ? -21.495 8.295 -1.330 1.00 97.50 267 MET A C 1
ATOM 2106 O O . MET A 1 267 ? -22.020 7.204 -1.548 1.00 97.50 267 MET A O 1
ATOM 2110 N N . ILE A 1 268 ? -20.448 8.730 -2.039 1.00 97.31 268 ILE A N 1
ATOM 2111 C CA . ILE A 1 268 ? -19.884 7.934 -3.139 1.00 97.31 268 ILE A CA 1
ATOM 2112 C C . ILE A 1 268 ? -19.190 6.665 -2.636 1.00 97.31 268 ILE A C 1
ATOM 2114 O O . ILE A 1 268 ? -19.259 5.634 -3.303 1.00 97.31 268 ILE A O 1
ATOM 2118 N N . LEU A 1 269 ? -18.553 6.706 -1.462 1.00 97.62 269 LEU A N 1
ATOM 2119 C CA . LEU A 1 269 ? -17.892 5.537 -0.881 1.00 97.62 269 LEU A CA 1
ATOM 2120 C C . LEU A 1 269 ? -18.912 4.541 -0.321 1.00 97.62 269 LEU A C 1
ATOM 2122 O O . LEU A 1 269 ? -18.790 3.344 -0.570 1.00 97.62 269 LEU A O 1
ATOM 2126 N N . GLU A 1 270 ? -19.944 5.032 0.369 1.00 96.94 270 GLU A N 1
ATOM 2127 C CA . GLU A 1 270 ? -21.084 4.226 0.826 1.00 96.94 270 GLU A CA 1
ATOM 2128 C C . GLU A 1 270 ? -21.814 3.582 -0.361 1.00 96.94 270 GLU A C 1
ATOM 2130 O O . GLU A 1 270 ? -22.113 2.388 -0.341 1.00 96.94 270 GLU A O 1
ATOM 2135 N N . PHE A 1 271 ? -22.023 4.331 -1.450 1.00 95.94 271 PHE A N 1
ATOM 2136 C CA . PHE A 1 271 ? -22.550 3.790 -2.704 1.00 95.94 271 PHE A CA 1
ATOM 2137 C C . PHE A 1 271 ? -21.659 2.672 -3.261 1.00 95.94 271 PHE A C 1
ATOM 2139 O O . PHE A 1 271 ? -22.154 1.588 -3.572 1.00 95.94 271 PHE A O 1
ATOM 2146 N N . GLY A 1 272 ? -20.344 2.895 -3.333 1.00 94.69 272 GLY A N 1
ATOM 2147 C CA . GLY A 1 272 ? -19.387 1.880 -3.769 1.00 94.69 272 GLY A CA 1
ATOM 2148 C C . GLY A 1 272 ? -19.441 0.608 -2.918 1.00 94.69 272 GLY A C 1
ATOM 2149 O O . GLY A 1 272 ? -19.424 -0.496 -3.463 1.00 94.69 272 GLY A O 1
ATOM 2150 N N . LEU A 1 273 ? -19.581 0.742 -1.594 1.00 94.88 273 LEU A N 1
ATOM 2151 C CA . LEU A 1 273 ? -19.694 -0.391 -0.668 1.00 94.88 273 LEU A CA 1
ATOM 2152 C C . LEU A 1 273 ? -21.056 -1.092 -0.711 1.00 94.88 273 LEU A C 1
ATOM 2154 O O . LEU A 1 273 ? -21.118 -2.303 -0.476 1.00 94.88 273 LEU A O 1
ATOM 2158 N N . ALA A 1 274 ? -22.126 -0.374 -1.059 1.00 94.25 274 ALA A N 1
ATOM 2159 C CA . ALA A 1 274 ? -23.431 -0.963 -1.346 1.00 94.25 274 ALA A CA 1
ATOM 2160 C C . ALA A 1 274 ? -23.398 -1.834 -2.615 1.00 94.25 274 ALA A C 1
ATOM 2162 O O . ALA A 1 274 ? -24.107 -2.838 -2.687 1.00 94.25 274 ALA A O 1
ATOM 2163 N N . VAL A 1 275 ? -22.547 -1.486 -3.590 1.00 92.31 275 VAL A N 1
ATOM 2164 C CA . VAL A 1 275 ? -22.296 -2.303 -4.788 1.00 92.31 275 VAL A CA 1
ATOM 2165 C C . VAL A 1 275 ? -21.342 -3.466 -4.483 1.00 92.31 275 VAL A C 1
ATOM 2167 O O . VAL A 1 275 ? -21.648 -4.614 -4.813 1.00 92.31 275 VAL A O 1
ATOM 2170 N N . ARG A 1 276 ? -20.199 -3.207 -3.830 1.00 90.56 276 ARG A N 1
ATOM 2171 C CA . ARG A 1 276 ? -19.230 -4.231 -3.395 1.00 90.56 276 ARG A CA 1
ATOM 2172 C C . ARG A 1 276 ? -18.709 -3.976 -1.991 1.00 90.56 276 ARG A C 1
ATOM 2174 O O . ARG A 1 276 ? -17.885 -3.102 -1.744 1.00 90.56 276 ARG A O 1
ATOM 2181 N N . ARG A 1 277 ? -19.076 -4.874 -1.082 1.00 91.31 277 ARG A N 1
ATOM 2182 C CA . ARG A 1 277 ? -18.769 -4.761 0.347 1.00 91.31 277 ARG A CA 1
ATOM 2183 C C . ARG A 1 277 ? -17.299 -5.000 0.723 1.00 91.31 277 ARG A C 1
ATOM 2185 O O . ARG A 1 277 ? -16.899 -4.676 1.841 1.00 91.31 277 ARG A O 1
ATOM 2192 N N . HIS A 1 278 ? -16.500 -5.610 -0.150 1.00 90.94 278 HIS A N 1
ATOM 2193 C CA . HIS A 1 278 ? -15.154 -6.088 0.194 1.00 90.94 278 HIS A CA 1
ATOM 2194 C C . HIS A 1 278 ? -14.022 -5.101 -0.132 1.00 90.94 278 HIS A C 1
ATOM 2196 O O . HIS A 1 278 ? -12.879 -5.372 0.223 1.00 90.94 278 HIS A O 1
ATOM 2202 N N . ILE A 1 279 ? -14.328 -3.934 -0.710 1.00 93.31 279 ILE A N 1
ATOM 2203 C CA . ILE A 1 279 ? -13.320 -2.939 -1.104 1.00 93.31 279 ILE A CA 1
ATOM 2204 C C . ILE A 1 279 ? -12.757 -2.241 0.142 1.00 93.31 279 ILE A C 1
ATOM 2206 O O . ILE A 1 279 ? -13.410 -1.399 0.764 1.00 93.31 279 ILE A O 1
ATOM 2210 N N . TRP A 1 280 ? -11.535 -2.602 0.531 1.00 93.44 280 TRP A N 1
ATOM 2211 C CA . TRP A 1 280 ? -10.904 -2.105 1.756 1.00 93.44 280 TRP A CA 1
ATOM 2212 C C . TRP A 1 280 ? -10.537 -0.620 1.666 1.00 93.44 280 TRP A C 1
ATOM 2214 O O . TRP A 1 280 ? -10.644 0.090 2.664 1.00 93.44 280 TRP A O 1
ATOM 2224 N N . GLN A 1 281 ? -10.183 -0.122 0.475 1.00 93.88 281 GLN A N 1
ATOM 2225 C CA . GLN A 1 281 ? -9.813 1.278 0.250 1.00 93.88 281 GLN A CA 1
ATOM 2226 C C . GLN A 1 281 ? -10.956 2.214 0.659 1.00 93.88 281 GLN A C 1
ATOM 2228 O O . GLN A 1 281 ? -10.731 3.234 1.307 1.00 93.88 281 GLN A O 1
ATOM 2233 N N . TYR A 1 282 ? -12.198 1.847 0.324 1.00 96.44 282 TYR A N 1
ATOM 2234 C CA . TYR A 1 282 ? -13.379 2.644 0.664 1.00 96.44 282 TYR A CA 1
ATOM 2235 C C . TYR A 1 282 ? -13.642 2.631 2.165 1.00 96.44 282 TYR A C 1
ATOM 2237 O O . TYR A 1 282 ? -13.927 3.675 2.741 1.00 96.44 282 TYR A O 1
ATOM 2245 N N . LYS A 1 283 ? -13.487 1.468 2.808 1.00 96.44 283 LYS A N 1
ATOM 2246 C CA . LYS A 1 283 ? -13.637 1.323 4.261 1.00 96.44 283 LYS A CA 1
ATOM 2247 C C . LYS A 1 283 ? -12.627 2.177 5.020 1.00 96.44 283 LYS A C 1
ATOM 2249 O O . LYS A 1 283 ? -13.012 2.849 5.968 1.00 96.44 283 LYS A O 1
ATOM 2254 N N . ILE A 1 284 ? -11.361 2.185 4.593 1.00 95.44 284 ILE A N 1
ATOM 2255 C CA . ILE A 1 284 ? -10.323 3.033 5.196 1.00 95.44 284 ILE A CA 1
ATOM 2256 C C . ILE A 1 284 ? -10.674 4.514 5.018 1.00 95.44 284 ILE A C 1
ATOM 2258 O O . ILE A 1 284 ? -10.659 5.261 5.994 1.00 95.44 284 ILE A O 1
ATOM 2262 N N . LEU A 1 285 ? -11.050 4.945 3.811 1.00 96.25 285 LEU A N 1
ATOM 2263 C CA . LEU A 1 285 ? -11.446 6.337 3.569 1.00 96.25 285 LEU A CA 1
ATOM 2264 C C . LEU A 1 285 ? -12.665 6.748 4.413 1.00 96.25 285 LEU A C 1
ATOM 2266 O O . LEU A 1 285 ? -12.626 7.795 5.057 1.00 96.25 285 LEU A O 1
ATOM 2270 N N . LEU A 1 286 ? -13.709 5.915 4.475 1.00 96.75 286 LEU A N 1
ATOM 2271 C CA . LEU A 1 286 ? -14.894 6.160 5.305 1.00 96.75 286 LEU A CA 1
ATOM 2272 C C . LEU A 1 286 ? -14.561 6.211 6.789 1.00 96.75 286 LEU A C 1
ATOM 2274 O O . LEU A 1 286 ? -15.042 7.100 7.482 1.00 96.75 286 LEU A O 1
ATOM 2278 N N . LEU A 1 287 ? -13.716 5.305 7.276 1.00 95.75 287 LEU A N 1
ATOM 2279 C CA . LEU A 1 287 ? -13.245 5.308 8.658 1.00 95.75 287 LEU A CA 1
ATOM 2280 C C . LEU A 1 287 ? -12.620 6.664 9.011 1.00 95.75 287 LEU A C 1
ATOM 2282 O O . LEU A 1 287 ? -12.983 7.256 10.031 1.00 95.75 287 LEU A O 1
ATOM 2286 N N . HIS A 1 288 ? -11.745 7.199 8.154 1.00 94.12 288 HIS A N 1
ATOM 2287 C CA . HIS A 1 288 ? -11.125 8.513 8.366 1.00 94.12 288 HIS A CA 1
ATOM 2288 C C . HIS A 1 288 ? -12.124 9.674 8.234 1.00 94.12 288 HIS A C 1
ATOM 2290 O O . HIS A 1 288 ? -12.080 10.596 9.049 1.00 94.12 288 HIS A O 1
ATOM 2296 N N . LEU A 1 289 ? -13.057 9.625 7.274 1.00 94.44 289 LEU A N 1
ATOM 2297 C CA . LEU A 1 289 ? -14.101 10.648 7.107 1.00 94.44 289 LEU A CA 1
ATOM 2298 C C . LEU A 1 289 ? -15.065 10.685 8.301 1.00 94.44 289 LEU A C 1
ATOM 2300 O O . LEU A 1 289 ? -15.338 11.757 8.837 1.00 94.44 289 LEU A O 1
ATOM 2304 N N . TYR A 1 290 ? -15.542 9.530 8.769 1.00 95.19 290 TYR A N 1
ATOM 2305 C CA . TYR A 1 290 ? -16.415 9.435 9.940 1.00 95.19 290 TYR A CA 1
ATOM 2306 C C . TYR A 1 290 ? -15.702 9.839 11.226 1.00 95.19 290 TYR A C 1
ATOM 2308 O O . TYR A 1 290 ? -16.296 10.519 12.063 1.00 95.19 290 TYR A O 1
ATOM 2316 N N . SER A 1 291 ? -14.422 9.481 11.360 1.00 91.12 291 SER A N 1
ATOM 2317 C CA . SER A 1 291 ? -13.586 9.939 12.471 1.00 91.12 291 SER A CA 1
ATOM 2318 C C . SER A 1 291 ? -13.459 11.463 12.474 1.00 91.12 291 SER A C 1
ATOM 2320 O O . SER A 1 291 ? -13.611 12.087 13.521 1.00 91.12 291 SER A O 1
ATOM 2322 N N . HIS A 1 292 ? -13.253 12.078 11.304 1.00 88.25 292 HIS A N 1
ATOM 2323 C CA . HIS A 1 292 ? -13.227 13.535 11.169 1.00 88.25 292 HIS A CA 1
ATOM 2324 C C . HIS A 1 292 ? -14.587 14.178 11.489 1.00 88.25 292 HIS A C 1
ATOM 2326 O O . HIS A 1 292 ? -14.641 15.199 12.171 1.00 88.25 292 HIS A O 1
ATOM 2332 N N . TRP A 1 293 ? -15.694 13.545 11.086 1.00 88.94 293 TRP A N 1
ATOM 2333 C CA . TRP A 1 293 ? -17.060 13.986 11.405 1.00 88.94 293 TRP A CA 1
ATOM 2334 C C . TRP A 1 293 ? -17.466 13.733 12.870 1.00 88.94 293 TRP A C 1
ATOM 2336 O O . TRP A 1 293 ? -18.612 13.959 13.249 1.00 88.94 293 TRP A O 1
ATOM 2346 N N . SER A 1 294 ? -16.560 13.232 13.717 1.00 87.38 294 SER A N 1
ATOM 2347 C CA . SER A 1 294 ? -16.857 12.833 15.103 1.00 87.38 294 SER A CA 1
ATOM 2348 C C . SER A 1 294 ? -17.949 11.756 15.228 1.00 87.38 294 SER A C 1
ATOM 2350 O O . SER A 1 294 ? -18.519 11.558 16.300 1.00 87.38 294 SER A O 1
ATOM 2352 N N . SER A 1 295 ? -18.220 11.005 14.155 1.00 93.06 295 SER A N 1
ATOM 2353 C CA . SER A 1 295 ? -19.110 9.839 14.159 1.00 93.06 295 SER A CA 1
ATOM 2354 C C . SER A 1 295 ? -18.304 8.559 14.390 1.00 93.06 295 SER A C 1
ATOM 2356 O O . SER A 1 295 ? -18.258 7.643 13.568 1.00 93.06 295 SER A O 1
ATOM 2358 N N . LEU A 1 296 ? -17.612 8.515 15.527 1.00 93.00 296 LEU A N 1
ATOM 2359 C CA . LEU A 1 296 ? -16.669 7.443 15.830 1.00 93.00 296 LEU A CA 1
ATOM 2360 C C . LEU A 1 296 ? -17.300 6.038 15.904 1.00 93.00 296 LEU A C 1
ATOM 2362 O O . LEU A 1 296 ? -16.661 5.107 15.418 1.00 93.00 296 LEU A O 1
ATOM 2366 N N . PRO A 1 297 ? -18.539 5.843 16.408 1.00 95.12 297 PRO A N 1
ATOM 2367 C CA . PRO A 1 297 ? -19.183 4.532 16.347 1.00 95.12 297 PRO A CA 1
ATOM 2368 C C . PRO A 1 297 ? -19.289 3.984 14.917 1.00 95.12 297 PRO A C 1
ATOM 2370 O O . PRO A 1 297 ? -18.974 2.822 14.690 1.00 95.12 297 PRO A O 1
ATOM 2373 N N . LEU A 1 298 ? -19.646 4.820 13.931 1.00 94.88 298 LEU A N 1
ATOM 2374 C CA . LEU A 1 298 ? -19.717 4.400 12.525 1.00 94.88 298 LEU A CA 1
ATOM 2375 C C . LEU A 1 298 ? -18.332 4.100 11.944 1.00 94.88 298 LEU A C 1
ATOM 2377 O O . LEU A 1 298 ? -18.165 3.115 11.226 1.00 94.88 298 LEU A O 1
ATOM 2381 N N . ALA A 1 299 ? -17.325 4.908 12.289 1.00 95.69 299 ALA A N 1
ATOM 2382 C CA . ALA A 1 299 ? -15.941 4.631 11.907 1.00 95.69 299 ALA A CA 1
ATOM 2383 C C . ALA A 1 299 ? -15.475 3.264 12.440 1.00 95.69 299 ALA A C 1
ATOM 2385 O O . ALA A 1 299 ? -14.846 2.490 11.714 1.00 95.69 299 ALA A O 1
ATOM 2386 N N . TYR A 1 300 ? -15.829 2.940 13.687 1.00 95.62 300 TYR A N 1
ATOM 2387 C CA . TYR A 1 300 ? -15.489 1.666 14.309 1.00 95.62 300 TYR A CA 1
ATOM 2388 C C . TYR A 1 300 ? -16.259 0.478 13.709 1.00 95.62 300 TYR A C 1
ATOM 2390 O O . TYR A 1 300 ? -15.676 -0.589 13.517 1.00 95.62 300 TYR A O 1
ATOM 2398 N N . GLU A 1 301 ? -17.529 0.645 13.325 1.00 95.31 301 GLU A N 1
ATOM 2399 C CA . GLU A 1 301 ? -18.257 -0.384 12.565 1.00 95.31 301 GLU A CA 1
ATOM 2400 C C . GLU A 1 301 ? -17.537 -0.732 11.256 1.00 95.31 301 GLU A C 1
ATOM 2402 O O . GLU A 1 301 ? -17.325 -1.911 10.953 1.00 95.31 301 GLU A O 1
ATOM 2407 N N . TRP A 1 302 ? -17.079 0.277 10.510 1.00 95.50 302 TRP A N 1
ATOM 2408 C CA . TRP A 1 302 ? -16.297 0.046 9.297 1.00 95.50 302 TRP A CA 1
ATOM 2409 C C . TRP A 1 302 ? -14.951 -0.619 9.586 1.00 95.50 302 TRP A C 1
ATOM 2411 O O . TRP A 1 302 ? -14.588 -1.563 8.877 1.00 95.50 302 TRP A O 1
ATOM 2421 N N . TYR A 1 303 ? -14.259 -0.217 10.657 1.00 95.88 303 TYR A N 1
ATOM 2422 C CA . TYR A 1 303 ? -13.031 -0.875 11.107 1.00 95.88 303 TYR A CA 1
ATOM 2423 C C . TYR A 1 303 ? -13.236 -2.369 11.384 1.00 95.88 303 TYR A C 1
ATOM 2425 O O . TYR A 1 303 ? -12.481 -3.199 10.881 1.00 95.88 303 TYR A O 1
ATOM 2433 N N . LYS A 1 304 ? -14.303 -2.748 12.099 1.00 95.44 304 LYS A N 1
ATOM 2434 C CA . LYS A 1 304 ? -14.622 -4.163 12.357 1.00 95.44 304 LYS A CA 1
ATOM 2435 C C . LYS A 1 304 ? -14.799 -4.962 11.064 1.00 95.44 304 LYS A C 1
ATOM 2437 O O . LYS A 1 304 ? -14.400 -6.121 10.992 1.00 95.44 304 LYS A O 1
ATOM 2442 N N . THR A 1 305 ? -15.345 -4.349 10.011 1.00 95.88 305 THR A N 1
ATOM 2443 C CA . THR A 1 305 ? -15.537 -5.022 8.712 1.00 95.88 305 THR A CA 1
ATOM 2444 C C . THR A 1 305 ? -14.250 -5.206 7.899 1.00 95.88 305 THR A C 1
ATOM 2446 O O . THR A 1 305 ? -14.296 -5.871 6.858 1.00 95.88 305 THR A O 1
ATOM 2449 N N . LEU A 1 306 ? -13.131 -4.599 8.313 1.00 94.88 306 LEU A N 1
ATOM 2450 C CA . LEU A 1 306 ? -11.803 -4.868 7.748 1.00 94.88 306 LEU A CA 1
ATOM 2451 C C . LEU A 1 306 ? -11.213 -6.188 8.264 1.00 94.88 306 LEU A C 1
ATOM 2453 O O . LEU A 1 306 ? -10.264 -6.680 7.668 1.00 94.88 306 LEU A O 1
ATOM 2457 N N . ASP A 1 307 ? -11.782 -6.761 9.332 1.00 94.69 307 ASP A N 1
ATOM 2458 C CA . ASP A 1 307 ? -11.341 -8.022 9.943 1.00 94.69 307 ASP A CA 1
ATOM 2459 C C . ASP A 1 307 ? -9.840 -8.031 10.300 1.00 94.69 307 ASP A C 1
ATOM 2461 O O . ASP A 1 307 ? -9.113 -8.991 10.039 1.00 94.69 307 ASP A O 1
ATOM 2465 N N . VAL A 1 308 ? -9.366 -6.926 10.888 1.00 95.50 308 VAL A N 1
ATOM 2466 C CA . VAL A 1 308 ? -7.960 -6.727 11.271 1.00 95.50 308 VAL A CA 1
ATOM 2467 C C . VAL A 1 308 ? -7.546 -7.764 12.320 1.00 95.50 308 VAL A C 1
ATOM 2469 O O . VAL A 1 308 ? -8.033 -7.753 13.450 1.00 95.50 308 VAL A O 1
ATOM 2472 N N . LYS A 1 309 ? -6.634 -8.669 11.943 1.00 94.44 309 LYS A N 1
ATOM 2473 C CA . LYS A 1 309 ? -6.162 -9.797 12.764 1.00 94.44 309 LYS A CA 1
ATOM 2474 C C . LYS A 1 309 ? -4.654 -9.994 12.650 1.00 94.44 309 LYS A C 1
ATOM 2476 O O . LYS A 1 309 ? -4.046 -9.680 11.627 1.00 94.44 309 LYS A O 1
ATOM 2481 N N . ASN A 1 310 ? -4.070 -10.631 13.666 1.00 94.00 310 ASN A N 1
ATOM 2482 C CA . ASN A 1 310 ? -2.657 -11.019 13.704 1.00 94.00 310 ASN A CA 1
ATOM 2483 C C . ASN A 1 310 ? -1.738 -9.821 13.407 1.00 94.00 310 ASN A C 1
ATOM 2485 O O . ASN A 1 310 ? -1.903 -8.763 14.002 1.00 94.00 310 ASN A O 1
ATOM 2489 N N . ILE A 1 311 ? -0.822 -9.956 12.445 1.00 95.06 311 ILE A N 1
ATOM 2490 C CA . ILE A 1 311 ? 0.118 -8.899 12.062 1.00 95.06 311 ILE A CA 1
ATOM 2491 C C . ILE A 1 311 ? -0.565 -7.616 11.565 1.00 95.06 311 ILE A C 1
ATOM 2493 O O . ILE A 1 311 ? 0.018 -6.546 11.675 1.00 95.06 311 ILE A O 1
ATOM 2497 N N . LEU A 1 312 ? -1.815 -7.677 11.093 1.00 95.94 312 LEU A N 1
ATOM 2498 C CA . LEU A 1 312 ? -2.549 -6.464 10.719 1.00 95.94 312 LEU A CA 1
ATOM 2499 C C . LEU A 1 312 ? -2.896 -5.607 11.943 1.00 95.94 312 LEU A C 1
ATOM 2501 O O . LEU A 1 312 ? -3.046 -4.396 11.809 1.00 95.94 312 LEU A O 1
ATOM 2505 N N . LEU A 1 313 ? -2.984 -6.200 13.142 1.00 95.62 313 LEU A N 1
ATOM 2506 C CA . LEU A 1 313 ? -3.152 -5.427 14.374 1.00 95.62 313 LEU A CA 1
ATOM 2507 C C . LEU A 1 313 ? -1.920 -4.551 14.646 1.00 95.62 313 LEU A C 1
ATOM 2509 O O . LEU A 1 313 ? -2.070 -3.477 15.215 1.00 95.62 313 LEU A O 1
ATOM 2513 N N . GLU A 1 314 ? -0.735 -4.979 14.204 1.00 94.31 314 GLU A N 1
ATOM 2514 C CA . GLU A 1 314 ? 0.486 -4.173 14.242 1.00 94.31 314 GLU A CA 1
ATOM 2515 C C . GLU A 1 314 ? 0.505 -3.129 13.122 1.00 94.31 314 GLU A C 1
ATOM 2517 O O . GLU A 1 314 ? 0.859 -1.985 13.360 1.00 94.31 314 GLU A O 1
ATOM 2522 N N . SER A 1 315 ? 0.153 -3.473 11.882 1.00 92.38 315 SER A N 1
ATOM 2523 C CA . SER A 1 315 ? 0.371 -2.535 10.773 1.00 92.38 315 SER A CA 1
ATOM 2524 C C . SER A 1 315 ? -0.788 -1.564 10.514 1.00 92.38 315 SER A C 1
ATOM 2526 O O . SER A 1 315 ? -0.551 -0.447 10.051 1.00 92.38 315 SER A O 1
ATOM 2528 N N . VAL A 1 316 ? -2.032 -1.918 10.855 1.00 93.44 316 VAL A N 1
ATOM 2529 C CA . VAL A 1 316 ? -3.256 -1.222 10.390 1.00 93.44 316 VAL A CA 1
ATOM 2530 C C . VAL A 1 316 ? -4.049 -0.550 11.523 1.00 93.44 316 VAL A C 1
ATOM 2532 O O . VAL A 1 316 ? -4.778 0.412 11.271 1.00 93.44 316 VAL A O 1
ATOM 2535 N N . SER A 1 317 ? -3.886 -0.977 12.784 1.00 92.19 317 SER A N 1
ATOM 2536 C CA . SER A 1 317 ? -4.654 -0.436 13.929 1.00 92.19 317 SER A CA 1
ATOM 2537 C C . SER A 1 317 ? -4.516 1.079 14.109 1.00 92.19 317 SER A C 1
ATOM 2539 O O . SER A 1 317 ? -5.434 1.739 14.605 1.00 92.19 317 SER A O 1
ATOM 2541 N N . HIS A 1 318 ? -3.400 1.650 13.648 1.00 87.88 318 HIS A N 1
ATOM 2542 C CA . HIS A 1 318 ? -3.123 3.085 13.670 1.00 87.88 318 HIS A CA 1
ATOM 2543 C C . HIS A 1 318 ? -4.194 3.946 12.970 1.00 87.88 318 HIS A C 1
ATOM 2545 O O . HIS A 1 318 ? -4.273 5.144 13.232 1.00 87.88 318 HIS A O 1
ATOM 2551 N N . HIS A 1 319 ? -5.033 3.371 12.100 1.00 90.50 319 HIS A N 1
ATOM 2552 C CA . HIS A 1 319 ? -6.109 4.117 11.450 1.00 90.50 319 HIS A CA 1
ATOM 2553 C C . HIS A 1 319 ? -7.238 4.546 12.396 1.00 90.50 319 HIS A C 1
ATOM 2555 O O . HIS A 1 319 ? -7.859 5.568 12.120 1.00 90.50 319 HIS A O 1
ATOM 2561 N N . ILE A 1 320 ? -7.507 3.795 13.474 1.00 91.50 320 ILE A N 1
ATOM 2562 C CA . ILE A 1 320 ? -8.657 4.030 14.372 1.00 91.50 320 ILE A CA 1
ATOM 2563 C C . ILE A 1 320 ? -8.260 4.195 15.841 1.00 91.50 320 ILE A C 1
ATOM 2565 O O . ILE A 1 320 ? -8.931 4.898 16.598 1.00 91.50 320 ILE A O 1
ATOM 2569 N N . LEU A 1 321 ? -7.175 3.536 16.263 1.00 89.31 321 LEU A N 1
ATOM 2570 C CA . LEU A 1 321 ? -6.795 3.434 17.669 1.00 89.31 321 LEU A CA 1
ATOM 2571 C C . LEU A 1 321 ? -6.591 4.807 18.349 1.00 89.31 321 LEU A C 1
ATOM 2573 O O . LEU A 1 321 ? -7.129 4.992 19.441 1.00 89.31 321 LEU A O 1
ATOM 2577 N N . PRO A 1 322 ? -5.925 5.805 17.733 1.00 85.88 322 PRO A N 1
ATOM 2578 C CA . PRO A 1 322 ? -5.752 7.127 18.345 1.00 85.88 322 PRO A CA 1
ATOM 2579 C C . PRO A 1 322 ? -7.077 7.823 18.696 1.00 85.88 322 PRO A C 1
ATOM 2581 O O . PRO A 1 322 ? -7.226 8.401 19.778 1.00 85.88 322 PRO A O 1
ATOM 2584 N N . GLN A 1 323 ? -8.061 7.744 17.798 1.00 86.50 323 GLN A N 1
ATOM 2585 C CA . GLN A 1 323 ? -9.385 8.329 17.992 1.00 86.50 323 GLN A CA 1
ATOM 2586 C C . GLN A 1 323 ? -10.173 7.558 19.054 1.00 86.50 323 GLN A C 1
ATOM 2588 O O . GLN A 1 323 ? -10.799 8.175 19.913 1.00 86.50 323 GLN A O 1
ATOM 2593 N N . MET A 1 324 ? -10.081 6.226 19.056 1.00 89.00 324 MET A N 1
ATOM 2594 C CA . MET A 1 324 ? -10.719 5.364 20.059 1.00 89.00 324 MET A CA 1
ATOM 2595 C C . MET A 1 324 ? -10.220 5.648 21.479 1.00 89.00 324 MET A C 1
ATOM 2597 O O . MET A 1 324 ? -11.031 5.800 22.396 1.00 89.00 324 MET A O 1
ATOM 2601 N N . LEU A 1 325 ? -8.907 5.803 21.665 1.00 86.06 325 LEU A N 1
ATOM 2602 C CA . LEU A 1 325 ? -8.291 6.092 22.969 1.00 86.06 325 LEU A CA 1
ATOM 2603 C C . LEU A 1 325 ? -8.688 7.456 23.550 1.00 86.06 325 LEU A C 1
ATOM 2605 O O . LEU A 1 325 ? -8.724 7.640 24.774 1.00 86.06 325 LEU A O 1
ATOM 2609 N N . SER A 1 326 ? -8.995 8.399 22.659 1.00 84.62 326 SER A N 1
ATOM 2610 C CA . SER A 1 326 ? -9.442 9.752 22.994 1.00 84.62 326 SER A CA 1
ATOM 2611 C C . SER A 1 326 ? -10.964 9.850 23.170 1.00 84.62 326 SER A C 1
ATOM 2613 O O . SER A 1 326 ? -11.472 10.889 23.582 1.00 84.62 326 SER A O 1
ATOM 2615 N N . SER A 1 327 ? -11.701 8.776 22.878 1.00 88.50 327 SER A N 1
ATOM 2616 C CA . SER A 1 327 ? -13.163 8.741 22.903 1.00 88.50 327 SER A CA 1
ATOM 2617 C C . SER A 1 327 ? -13.734 8.149 24.199 1.00 88.50 327 SER A C 1
ATOM 2619 O O . SER A 1 327 ? -13.028 7.449 24.931 1.00 88.50 327 SER A O 1
ATOM 2621 N N . PRO A 1 328 ? -15.038 8.347 24.471 1.00 89.06 328 PRO A N 1
ATOM 2622 C CA . PRO A 1 328 ? -15.738 7.666 25.559 1.00 89.06 328 PRO A CA 1
ATOM 2623 C C . PRO A 1 328 ? -16.091 6.194 25.256 1.00 89.06 328 PRO A C 1
ATOM 2625 O O . PRO A 1 328 ? -16.726 5.544 26.083 1.00 89.06 328 PRO A O 1
ATOM 2628 N N . LEU A 1 329 ? -15.702 5.636 24.098 1.00 90.75 329 LEU A N 1
ATOM 2629 C CA . LEU A 1 329 ? -15.995 4.247 23.705 1.00 90.75 329 LEU A CA 1
ATOM 2630 C C . LEU A 1 329 ? -15.049 3.246 24.392 1.00 90.75 329 LEU A C 1
ATOM 2632 O O . LEU A 1 329 ? -14.335 2.477 23.753 1.00 90.75 329 LEU A O 1
ATOM 2636 N N . TRP A 1 330 ? -15.008 3.268 25.725 1.00 91.25 330 TRP A N 1
ATOM 2637 C CA . TRP A 1 330 ? -13.992 2.553 26.501 1.00 91.25 330 TRP A CA 1
ATOM 2638 C C . TRP A 1 330 ? -14.069 1.033 26.375 1.00 91.25 330 TRP A C 1
ATOM 2640 O O . TRP A 1 330 ? -13.031 0.377 26.443 1.00 91.25 330 TRP A O 1
ATOM 2650 N N . ALA A 1 331 ? -15.267 0.469 26.215 1.00 91.94 331 ALA A N 1
ATOM 2651 C CA . ALA A 1 331 ? -15.442 -0.970 26.030 1.00 91.94 331 ALA A CA 1
ATOM 2652 C C . ALA A 1 331 ? -14.783 -1.436 24.722 1.00 91.94 331 ALA A C 1
ATOM 2654 O O . ALA A 1 331 ? -13.913 -2.303 24.746 1.00 91.94 331 ALA A O 1
ATOM 2655 N N . ASP A 1 332 ? -15.101 -0.769 23.614 1.00 93.62 332 ASP A N 1
ATOM 2656 C CA . ASP A 1 332 ? -14.533 -1.067 22.300 1.00 93.62 332 ASP A CA 1
ATOM 2657 C C . ASP A 1 332 ? -13.015 -0.823 22.265 1.00 93.62 332 ASP A C 1
ATOM 2659 O O . ASP A 1 332 ? -12.256 -1.661 21.782 1.00 93.62 332 ASP A O 1
ATOM 2663 N N . SER A 1 333 ? -12.536 0.278 22.859 1.00 93.12 333 SER A N 1
ATOM 2664 C CA . SER A 1 333 ? -11.096 0.546 22.995 1.00 93.12 333 SER A CA 1
ATOM 2665 C C . SER A 1 333 ? -10.373 -0.550 23.787 1.00 93.12 333 SER A C 1
ATOM 2667 O O . SER A 1 333 ? -9.236 -0.902 23.467 1.00 93.12 333 SER A O 1
ATOM 2669 N N . THR A 1 334 ? -11.030 -1.117 24.804 1.00 94.06 334 THR A N 1
ATOM 2670 C CA . THR A 1 334 ? -10.474 -2.224 25.600 1.00 94.06 334 THR A CA 1
ATOM 2671 C C . THR A 1 334 ? -10.350 -3.485 24.768 1.00 94.06 334 THR A C 1
ATOM 2673 O O . THR A 1 334 ? -9.343 -4.182 24.876 1.00 94.06 334 THR A O 1
ATOM 2676 N N . ASP A 1 335 ? -11.348 -3.771 23.934 1.00 93.88 335 ASP A N 1
ATOM 2677 C CA . ASP A 1 335 ? -11.342 -4.938 23.061 1.00 93.88 335 ASP A CA 1
ATOM 2678 C C . ASP A 1 335 ? -10.193 -4.865 22.048 1.00 93.88 335 ASP A C 1
ATOM 2680 O O . ASP A 1 335 ? -9.416 -5.815 21.958 1.00 93.88 335 ASP A O 1
ATOM 2684 N N . ILE A 1 336 ? -9.999 -3.715 21.389 1.00 94.12 336 ILE A N 1
ATOM 2685 C CA . ILE A 1 336 ? -8.888 -3.513 20.441 1.00 94.12 336 ILE A CA 1
ATOM 2686 C C . ILE A 1 336 ? -7.532 -3.726 21.132 1.00 94.12 336 ILE A C 1
ATOM 2688 O O . ILE A 1 336 ? -6.694 -4.488 20.644 1.00 94.12 336 ILE A O 1
ATOM 2692 N N . LEU A 1 337 ? -7.310 -3.078 22.283 1.00 94.81 337 LEU A N 1
ATOM 2693 C CA . LEU A 1 337 ? -6.048 -3.197 23.021 1.00 94.81 337 LEU A CA 1
ATOM 2694 C C . LEU A 1 337 ? -5.807 -4.621 23.528 1.00 94.81 337 LEU A C 1
ATOM 2696 O O . LEU A 1 337 ? -4.678 -5.112 23.492 1.00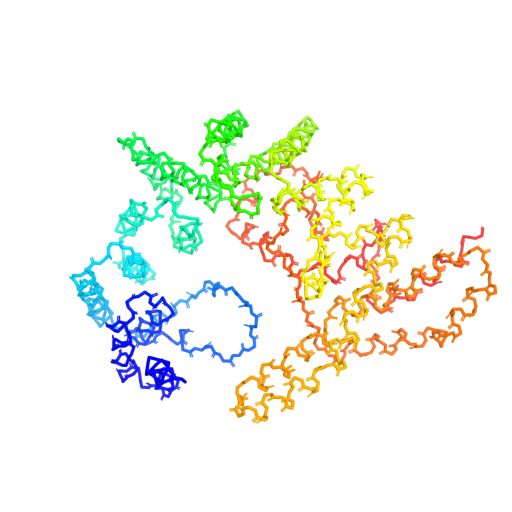 94.81 337 LEU A O 1
ATOM 2700 N N . ARG A 1 338 ? -6.857 -5.295 24.010 1.00 95.50 338 ARG A N 1
ATOM 2701 C CA . ARG A 1 338 ? -6.777 -6.683 24.471 1.00 95.50 338 ARG A CA 1
ATOM 2702 C C . ARG A 1 338 ? -6.380 -7.609 23.331 1.00 95.50 338 ARG A C 1
ATOM 2704 O O . ARG A 1 338 ? -5.494 -8.437 23.527 1.00 95.50 338 ARG A O 1
ATOM 2711 N N . ASP A 1 339 ? -7.026 -7.483 22.180 1.00 95.62 339 ASP A N 1
ATOM 2712 C CA . ASP A 1 339 ? -6.795 -8.370 21.042 1.00 95.62 339 ASP A CA 1
ATOM 2713 C C . ASP A 1 339 ? -5.384 -8.170 20.469 1.00 95.62 339 ASP A C 1
ATOM 2715 O O . ASP A 1 339 ? -4.689 -9.147 20.183 1.00 95.62 339 ASP A O 1
ATOM 2719 N N . TYR A 1 340 ? -4.908 -6.923 20.415 1.00 96.62 340 TYR A N 1
ATOM 2720 C CA . TYR A 1 340 ? -3.535 -6.602 20.031 1.00 96.62 340 TYR A CA 1
ATOM 2721 C C . TYR A 1 340 ? -2.483 -7.155 21.008 1.00 96.62 340 TYR A C 1
ATOM 2723 O O . TYR A 1 340 ? -1.533 -7.820 20.590 1.00 96.62 340 TYR A O 1
ATOM 2731 N N . LEU A 1 341 ? -2.657 -6.945 22.318 1.00 95.88 341 LEU A N 1
ATOM 2732 C CA . LEU A 1 341 ? -1.722 -7.471 23.320 1.00 95.88 341 LEU A CA 1
ATOM 2733 C C . LEU A 1 341 ? -1.719 -9.001 23.351 1.00 95.88 341 LEU A C 1
ATOM 2735 O O . LEU A 1 341 ? -0.659 -9.608 23.475 1.00 95.88 341 LEU A O 1
ATOM 2739 N N . ARG A 1 342 ? -2.887 -9.629 23.171 1.00 96.69 342 ARG A N 1
ATOM 2740 C CA . ARG A 1 342 ? -2.995 -11.083 23.047 1.00 96.69 342 ARG A CA 1
ATOM 2741 C C . ARG A 1 342 ? -2.213 -11.602 21.843 1.00 96.69 342 ARG A C 1
ATOM 2743 O O . ARG A 1 342 ? -1.479 -12.572 21.990 1.00 96.69 342 ARG A O 1
ATOM 2750 N N . PHE A 1 343 ? -2.342 -10.958 20.682 1.00 96.31 343 PHE A N 1
ATOM 2751 C CA . PHE A 1 343 ? -1.550 -11.304 19.500 1.00 96.31 343 PHE A CA 1
ATOM 2752 C C . PHE A 1 343 ? -0.043 -11.247 19.791 1.00 96.31 343 PHE A C 1
ATOM 2754 O O . PHE A 1 343 ? 0.677 -12.180 19.438 1.00 96.31 343 PHE A O 1
ATOM 2761 N N . MET A 1 344 ? 0.428 -10.198 20.469 1.00 96.00 344 MET A N 1
ATOM 2762 C CA . MET A 1 344 ? 1.842 -10.062 20.832 1.00 96.00 344 MET A CA 1
ATOM 2763 C C . MET A 1 344 ? 2.313 -11.171 21.778 1.00 96.00 344 MET A C 1
ATOM 2765 O O . MET A 1 344 ? 3.353 -11.786 21.537 1.00 96.00 344 MET A O 1
ATOM 2769 N N . ASP A 1 345 ? 1.539 -11.470 22.822 1.00 94.69 345 ASP A N 1
ATOM 2770 C CA . ASP A 1 345 ? 1.856 -12.538 23.775 1.00 94.69 345 ASP A CA 1
ATOM 2771 C C . ASP A 1 345 ? 1.896 -13.917 23.096 1.00 94.69 345 ASP A C 1
ATOM 2773 O O . ASP A 1 345 ? 2.822 -14.704 23.322 1.00 94.69 345 ASP A O 1
ATOM 2777 N N . ASP A 1 346 ? 0.917 -14.203 22.233 1.00 94.62 346 ASP A N 1
ATOM 2778 C CA . ASP A 1 346 ? 0.847 -15.440 21.453 1.00 94.62 346 ASP A CA 1
ATOM 2779 C C . ASP A 1 346 ? 2.049 -15.545 20.497 1.00 94.62 346 ASP A C 1
ATOM 2781 O O . ASP A 1 346 ? 2.765 -16.551 20.514 1.00 94.62 346 ASP A O 1
ATOM 2785 N N . HIS A 1 347 ? 2.376 -14.472 19.770 1.00 93.69 347 HIS A N 1
ATOM 2786 C CA . HIS A 1 347 ? 3.539 -14.432 18.883 1.00 93.69 347 HIS A CA 1
ATOM 2787 C C . HIS A 1 347 ? 4.859 -14.671 19.631 1.00 93.69 347 HIS A C 1
ATOM 2789 O O . HIS A 1 347 ? 5.694 -15.471 19.193 1.00 93.69 347 HIS A O 1
ATOM 2795 N N . PHE A 1 348 ? 5.080 -14.013 20.774 1.00 91.88 348 PHE A N 1
ATOM 2796 C CA . PHE A 1 348 ? 6.329 -14.181 21.519 1.00 91.88 348 PHE A CA 1
ATOM 2797 C C . PHE A 1 348 ? 6.489 -15.586 22.090 1.00 91.88 348 PHE A C 1
ATOM 2799 O O . PHE A 1 348 ? 7.613 -16.101 22.098 1.00 91.88 348 PHE A O 1
ATOM 2806 N N . ARG A 1 349 ? 5.386 -16.220 22.495 1.00 92.00 349 ARG A N 1
ATOM 2807 C CA . ARG A 1 349 ? 5.363 -17.616 22.936 1.00 92.00 349 ARG A CA 1
ATOM 2808 C C . ARG A 1 349 ? 5.749 -18.572 21.807 1.00 92.00 349 ARG A C 1
ATOM 2810 O O . ARG A 1 349 ? 6.613 -19.421 22.001 1.00 92.00 349 ARG A O 1
ATOM 2817 N N . GLU A 1 350 ? 5.166 -18.389 20.624 1.00 91.50 350 GLU A N 1
ATOM 2818 C CA . GLU A 1 350 ? 5.354 -19.272 19.463 1.00 91.50 350 GLU A CA 1
ATOM 2819 C C . GLU A 1 350 ? 6.675 -19.028 18.709 1.00 91.50 350 GLU A C 1
ATOM 2821 O O . GLU A 1 350 ? 7.188 -19.913 18.021 1.00 91.50 350 GLU A O 1
ATOM 2826 N N . SER A 1 351 ? 7.278 -17.843 18.855 1.00 89.56 351 SER A N 1
ATOM 2827 C CA . SER A 1 351 ? 8.501 -17.450 18.135 1.00 89.56 351 SER A CA 1
ATOM 2828 C C . SER A 1 351 ? 9.682 -18.422 18.312 1.00 89.56 351 SER A C 1
ATOM 2830 O O . SER A 1 351 ? 10.467 -18.640 17.381 1.00 89.56 351 SER A O 1
ATOM 2832 N N . ALA A 1 352 ? 9.815 -19.031 19.496 1.00 88.38 352 ALA A N 1
ATOM 2833 C CA . ALA A 1 352 ? 10.865 -20.008 19.779 1.00 88.38 352 ALA A CA 1
ATOM 2834 C C . ALA A 1 352 ? 10.648 -21.319 19.003 1.00 88.38 352 ALA A C 1
ATOM 2836 O O . ALA A 1 352 ? 11.599 -21.862 18.434 1.00 88.38 352 ALA A O 1
ATOM 2837 N N . ASP A 1 353 ? 9.398 -21.776 18.907 1.00 91.50 353 ASP A N 1
ATOM 2838 C CA . ASP A 1 353 ? 9.029 -23.001 18.196 1.00 91.50 353 ASP A CA 1
ATOM 2839 C C . ASP A 1 353 ? 9.229 -22.851 16.685 1.00 91.50 353 ASP A C 1
ATOM 2841 O O . ASP A 1 353 ? 9.790 -23.744 16.045 1.00 91.50 353 ASP A O 1
ATOM 2845 N N . LEU A 1 354 ? 8.870 -21.691 16.119 1.00 89.81 354 LEU A N 1
ATOM 2846 C CA . LEU A 1 354 ? 9.137 -21.363 14.712 1.00 89.81 354 LEU A CA 1
ATOM 2847 C C . LEU A 1 354 ? 10.638 -21.403 14.397 1.00 89.81 354 LEU A C 1
ATOM 2849 O O . LEU A 1 354 ? 11.062 -21.952 13.375 1.00 89.81 354 LEU A O 1
ATOM 2853 N N . THR A 1 355 ? 11.457 -20.881 15.312 1.00 91.19 355 THR A N 1
ATOM 2854 C CA . THR A 1 355 ? 12.919 -20.897 15.187 1.00 91.19 355 THR A CA 1
ATOM 2855 C C . THR A 1 355 ? 13.469 -22.326 15.228 1.00 91.19 355 THR A C 1
ATOM 2857 O O . THR A 1 355 ? 14.282 -22.708 14.381 1.00 91.19 355 THR A O 1
ATOM 2860 N N . PHE A 1 356 ? 12.998 -23.154 16.166 1.00 91.94 356 PHE A N 1
ATOM 2861 C CA . PHE A 1 356 ? 13.384 -24.565 16.259 1.00 91.94 356 PHE A CA 1
ATOM 2862 C C . PHE A 1 356 ? 12.968 -25.362 15.013 1.00 91.94 356 PHE A C 1
ATOM 2864 O O . PHE A 1 356 ? 13.747 -26.164 14.485 1.00 91.94 356 PHE A O 1
ATOM 2871 N N . LEU A 1 357 ? 11.761 -25.110 14.505 1.00 93.56 357 LEU A N 1
ATOM 2872 C CA . LEU A 1 357 ? 11.238 -25.742 13.300 1.00 93.56 357 LEU A CA 1
ATOM 2873 C C . LEU A 1 357 ? 12.121 -25.431 12.081 1.00 93.56 357 LEU A C 1
ATOM 2875 O O . LEU A 1 357 ? 12.501 -26.350 11.350 1.00 93.56 357 LEU A O 1
ATOM 2879 N N . ALA A 1 358 ? 12.532 -24.172 11.902 1.00 93.44 358 ALA A N 1
ATOM 2880 C CA . ALA A 1 358 ? 13.443 -23.779 10.825 1.00 93.44 358 ALA A CA 1
ATOM 2881 C C . ALA A 1 358 ? 14.795 -24.515 10.895 1.00 93.44 358 ALA A C 1
ATOM 2883 O O . ALA A 1 358 ? 15.292 -24.987 9.867 1.00 93.44 358 ALA A O 1
ATOM 2884 N N . TYR A 1 359 ? 15.360 -24.697 12.096 1.00 93.94 359 TYR A N 1
ATOM 2885 C CA . TYR A 1 359 ? 16.567 -25.511 12.289 1.00 93.94 359 TYR A CA 1
ATOM 2886 C C . TYR A 1 359 ? 16.354 -26.976 11.903 1.00 93.94 359 TYR A C 1
ATOM 2888 O O . TYR A 1 359 ? 17.176 -27.551 11.182 1.00 93.94 359 TYR A O 1
ATOM 2896 N N . ARG A 1 360 ? 15.238 -27.581 12.330 1.00 94.75 360 ARG A N 1
ATOM 2897 C CA . ARG A 1 360 ? 14.897 -28.977 12.009 1.00 94.75 360 ARG A CA 1
ATOM 2898 C C . ARG A 1 360 ? 14.777 -29.209 10.501 1.00 94.75 360 ARG A C 1
ATOM 2900 O O . ARG A 1 360 ? 15.221 -30.246 10.008 1.00 94.75 360 ARG A O 1
ATOM 2907 N N . HIS A 1 361 ? 14.236 -28.235 9.770 1.00 94.62 361 HIS A N 1
ATOM 2908 C CA . HIS A 1 361 ? 14.129 -28.269 8.309 1.00 94.62 361 HIS A CA 1
ATOM 2909 C C . HIS A 1 361 ? 15.389 -27.787 7.570 1.00 94.62 361 HIS A C 1
ATOM 2911 O O . HIS A 1 361 ? 15.403 -27.776 6.340 1.00 94.62 361 HIS A O 1
ATOM 2917 N N . ARG A 1 362 ? 16.470 -27.442 8.289 1.00 92.81 362 ARG A N 1
ATOM 2918 C CA . ARG A 1 362 ? 17.737 -26.927 7.729 1.00 92.81 362 ARG A CA 1
ATOM 2919 C C . ARG A 1 362 ? 17.558 -25.643 6.907 1.00 92.81 362 ARG A C 1
ATOM 2921 O O . ARG A 1 362 ? 18.324 -25.366 5.986 1.00 92.81 362 ARG A O 1
ATOM 2928 N N . SER A 1 363 ? 16.553 -24.839 7.248 1.00 90.19 363 SER A N 1
ATOM 2929 C CA . SER A 1 363 ? 16.269 -23.540 6.631 1.00 90.19 363 SER A CA 1
ATOM 2930 C C . SER A 1 363 ? 16.950 -22.418 7.417 1.00 90.19 363 SER A C 1
ATOM 2932 O O . SER A 1 363 ? 16.295 -21.571 8.018 1.00 90.19 363 SER A O 1
ATOM 2934 N N . TYR A 1 364 ? 18.286 -22.416 7.434 1.00 89.75 364 TYR A N 1
ATOM 2935 C CA . TYR A 1 364 ? 19.071 -21.517 8.292 1.00 89.75 364 TYR A CA 1
ATOM 2936 C C . TYR A 1 364 ? 18.869 -20.024 7.993 1.00 89.75 364 TYR A C 1
ATOM 2938 O O . TYR A 1 364 ? 18.930 -19.214 8.909 1.00 89.75 364 TYR A O 1
ATOM 2946 N N . SER A 1 365 ? 18.573 -19.642 6.746 1.00 87.12 365 SER A N 1
ATOM 2947 C CA . SER A 1 365 ? 18.250 -18.245 6.419 1.00 87.12 365 SER A CA 1
ATOM 2948 C C . SER A 1 365 ? 16.975 -17.764 7.120 1.00 87.12 365 SER A C 1
ATOM 2950 O O . SER A 1 365 ? 16.934 -16.636 7.600 1.00 87.12 365 SER A O 1
ATOM 2952 N N . LYS A 1 366 ? 15.969 -18.637 7.267 1.00 89.19 366 LYS A N 1
ATOM 2953 C CA . LYS A 1 366 ? 14.704 -18.316 7.944 1.00 89.19 366 LYS A CA 1
ATOM 2954 C C . LYS A 1 366 ? 14.849 -18.143 9.449 1.00 89.19 366 LYS A C 1
ATOM 2956 O O . LYS A 1 366 ? 14.106 -17.368 10.033 1.00 89.19 366 LYS A O 1
ATOM 2961 N N . VAL A 1 367 ? 15.836 -18.791 10.068 1.00 92.62 367 VAL A N 1
ATOM 2962 C CA . VAL A 1 367 ? 16.168 -18.557 11.483 1.00 92.62 367 VAL A CA 1
ATOM 2963 C C . VAL A 1 367 ? 16.529 -17.089 11.715 1.00 92.62 367 VAL A C 1
ATOM 2965 O O . VAL A 1 367 ? 16.041 -16.489 12.667 1.00 92.62 367 VAL A O 1
ATOM 2968 N N . ILE A 1 368 ? 17.354 -16.507 10.839 1.00 91.12 368 ILE A N 1
ATOM 2969 C CA . ILE A 1 368 ? 17.775 -15.104 10.951 1.00 91.12 368 ILE A CA 1
ATOM 2970 C C . ILE A 1 368 ? 16.560 -14.184 10.806 1.00 91.12 368 ILE A C 1
ATOM 2972 O O . ILE A 1 368 ? 16.357 -13.314 11.648 1.00 91.12 368 ILE A O 1
ATOM 2976 N N . GLU A 1 369 ? 15.723 -14.427 9.793 1.00 91.06 369 GLU A N 1
ATOM 2977 C CA . GLU A 1 369 ? 14.497 -13.651 9.563 1.00 91.06 369 GLU A CA 1
ATOM 2978 C C . GLU A 1 369 ? 13.536 -13.716 10.765 1.00 91.06 369 GLU A C 1
ATOM 2980 O O . GLU A 1 369 ? 13.010 -12.688 11.181 1.00 91.06 369 GLU A O 1
ATOM 2985 N N . PHE A 1 370 ? 13.329 -14.892 11.372 1.00 92.38 370 PHE A N 1
ATOM 2986 C CA . PHE A 1 370 ? 12.448 -15.037 12.538 1.00 92.38 370 PHE A CA 1
ATOM 2987 C C . PHE A 1 370 ? 12.964 -14.306 13.775 1.00 92.38 370 PHE A C 1
ATOM 2989 O O . PHE A 1 370 ? 12.175 -13.688 14.491 1.00 92.38 370 PHE A O 1
ATOM 2996 N N . VAL A 1 371 ? 14.275 -14.349 14.025 1.00 91.31 371 VAL A N 1
ATOM 2997 C CA . VAL A 1 371 ? 14.881 -13.610 15.140 1.00 91.31 371 VAL A CA 1
ATOM 2998 C C . VAL A 1 371 ? 14.737 -12.105 14.917 1.00 91.31 371 VAL A C 1
ATOM 3000 O O . VAL A 1 371 ? 14.262 -11.410 15.809 1.00 91.31 371 VAL A O 1
ATOM 3003 N N . GLN A 1 372 ? 15.054 -11.616 13.715 1.00 91.88 372 GLN A N 1
ATOM 3004 C CA . GLN A 1 372 ? 14.917 -10.198 13.366 1.00 91.88 372 GLN A CA 1
ATOM 3005 C C . GLN A 1 372 ? 13.467 -9.718 13.464 1.00 91.88 372 GLN A C 1
ATOM 3007 O O . GLN A 1 372 ? 13.202 -8.657 14.023 1.00 91.88 372 GLN A O 1
ATOM 3012 N N . PHE A 1 373 ? 12.516 -10.512 12.970 1.00 92.75 373 PHE A N 1
ATOM 3013 C CA . PHE A 1 373 ? 11.095 -10.190 13.049 1.00 92.75 373 PHE A CA 1
ATOM 3014 C C . PHE A 1 373 ? 10.607 -10.108 14.499 1.00 92.75 373 PHE A C 1
ATOM 3016 O O . PHE A 1 373 ? 9.929 -9.152 14.874 1.00 92.75 373 PHE A O 1
ATOM 3023 N N . LYS A 1 374 ? 11.012 -11.066 15.341 1.00 92.56 374 LYS A N 1
ATOM 3024 C CA . LYS A 1 374 ? 10.709 -11.046 16.774 1.00 92.56 374 LYS A CA 1
ATOM 3025 C C . LYS A 1 374 ? 11.281 -9.801 17.448 1.00 92.56 374 LYS A C 1
ATOM 3027 O O . LYS A 1 374 ? 10.553 -9.118 18.161 1.00 92.56 374 LYS A O 1
ATOM 3032 N N . GLU A 1 375 ? 12.564 -9.512 17.238 1.00 90.62 375 GLU A N 1
ATOM 3033 C CA . GLU A 1 375 ? 13.229 -8.335 17.813 1.00 90.62 375 GLU A CA 1
ATOM 3034 C C . GLU A 1 375 ? 12.538 -7.039 17.376 1.00 90.62 375 GLU A C 1
ATOM 3036 O O . GLU A 1 375 ? 12.289 -6.163 18.207 1.00 90.62 375 GLU A O 1
ATOM 3041 N N . ARG A 1 376 ? 12.146 -6.956 16.097 1.00 92.12 376 ARG A N 1
ATOM 3042 C CA . ARG A 1 376 ? 11.398 -5.827 15.545 1.00 92.12 376 ARG A CA 1
ATOM 3043 C C . ARG A 1 376 ? 10.072 -5.617 16.275 1.00 92.12 376 ARG A C 1
ATOM 3045 O O . ARG A 1 376 ? 9.814 -4.493 16.695 1.00 92.12 376 ARG A O 1
ATOM 3052 N N . LEU A 1 377 ? 9.269 -6.664 16.480 1.00 92.88 377 LEU A N 1
ATOM 3053 C CA . LEU A 1 377 ? 7.992 -6.556 17.203 1.00 92.88 377 LEU A CA 1
ATOM 3054 C C . LEU A 1 377 ? 8.173 -6.286 18.705 1.00 92.88 377 LEU A C 1
ATOM 3056 O O . LEU A 1 377 ? 7.399 -5.536 19.292 1.00 92.88 377 LEU A O 1
ATOM 3060 N N . GLN A 1 378 ? 9.217 -6.829 19.340 1.00 90.06 378 GLN A N 1
ATOM 3061 C CA . GLN A 1 378 ? 9.529 -6.537 20.748 1.00 90.06 378 GLN A CA 1
ATOM 3062 C C . GLN A 1 378 ? 9.846 -5.059 20.991 1.00 90.06 378 GLN A C 1
ATOM 3064 O O . GLN A 1 378 ? 9.607 -4.556 22.087 1.00 90.06 378 GLN A O 1
ATOM 3069 N N . GLN A 1 379 ? 10.385 -4.381 19.979 1.00 88.00 379 GLN A N 1
ATOM 3070 C CA . GLN A 1 379 ? 10.740 -2.963 20.006 1.00 88.00 379 GLN A CA 1
ATOM 3071 C C . GLN A 1 379 ? 9.652 -2.063 19.396 1.00 88.00 379 GLN A C 1
ATOM 3073 O O . GLN A 1 379 ? 9.893 -0.873 19.201 1.00 88.00 379 GLN A O 1
ATOM 3078 N N . SER A 1 380 ? 8.469 -2.604 19.090 1.00 89.19 380 SER A N 1
ATOM 3079 C CA . SER A 1 380 ? 7.375 -1.849 18.474 1.00 89.19 380 SER A CA 1
ATOM 3080 C C . SER A 1 380 ? 6.895 -0.696 19.355 1.00 89.19 380 SER A C 1
ATOM 3082 O O . SER A 1 380 ? 6.548 -0.879 20.527 1.00 89.19 380 SER A O 1
ATOM 3084 N N . SER A 1 381 ? 6.800 0.493 18.757 1.00 86.00 381 SER A N 1
ATOM 3085 C CA . SER A 1 381 ? 6.171 1.672 19.357 1.00 86.00 381 SER A CA 1
ATOM 3086 C C . SER A 1 381 ? 4.729 1.400 19.784 1.00 86.00 381 SER A C 1
ATOM 3088 O O . SER A 1 381 ? 4.333 1.761 20.892 1.00 86.00 381 SER A O 1
ATOM 3090 N N . GLN A 1 382 ? 3.951 0.725 18.938 1.00 87.12 382 GLN A N 1
ATOM 3091 C CA . GLN A 1 382 ? 2.557 0.392 19.209 1.00 87.12 382 GLN A CA 1
ATOM 3092 C C . GLN A 1 382 ? 2.443 -0.595 20.359 1.00 87.12 382 GLN A C 1
ATOM 3094 O O . GLN A 1 382 ? 1.527 -0.491 21.170 1.00 87.12 382 GLN A O 1
ATOM 3099 N N . TYR A 1 383 ? 3.384 -1.537 20.477 1.00 90.12 383 TYR A N 1
ATOM 3100 C CA . TYR A 1 383 ? 3.390 -2.497 21.580 1.00 90.12 383 TYR A CA 1
ATOM 3101 C C . TYR A 1 383 ? 3.614 -1.805 22.921 1.00 90.12 383 TYR A C 1
ATOM 3103 O O . TYR A 1 383 ? 2.879 -2.048 23.882 1.00 90.12 383 TYR A O 1
ATOM 3111 N N . MET A 1 384 ? 4.578 -0.887 22.962 1.00 84.50 384 MET A N 1
ATOM 3112 C CA . MET A 1 384 ? 4.835 -0.072 24.146 1.00 84.50 384 MET A CA 1
ATOM 3113 C C . MET A 1 384 ? 3.645 0.836 24.470 1.00 84.50 384 MET A C 1
ATOM 3115 O O . MET A 1 384 ? 3.209 0.889 25.620 1.00 84.50 384 MET A O 1
ATOM 3119 N N . MET A 1 385 ? 3.060 1.479 23.457 1.00 85.00 385 MET A N 1
ATOM 3120 C CA . MET A 1 385 ? 1.883 2.330 23.617 1.00 85.00 385 MET A CA 1
ATOM 3121 C C . MET A 1 385 ? 0.684 1.549 24.164 1.00 85.00 385 MET A C 1
ATOM 3123 O O . MET A 1 385 ? 0.084 1.970 25.148 1.00 85.00 385 MET A O 1
ATOM 3127 N N . ALA A 1 386 ? 0.376 0.373 23.617 1.00 90.25 386 ALA A N 1
ATOM 3128 C CA . ALA A 1 386 ? -0.763 -0.424 24.061 1.00 90.25 386 ALA A CA 1
ATOM 3129 C C . ALA A 1 386 ? -0.638 -0.895 25.516 1.00 90.25 386 ALA A C 1
ATOM 3131 O O . ALA A 1 386 ? -1.641 -0.960 26.228 1.00 90.25 386 ALA A O 1
ATOM 3132 N N . LYS A 1 387 ? 0.582 -1.197 25.984 1.00 86.25 387 LYS A N 1
ATOM 3133 C CA . LYS A 1 387 ? 0.832 -1.504 27.403 1.00 86.25 387 LYS A CA 1
ATOM 3134 C C . LYS A 1 387 ? 0.503 -0.321 28.305 1.00 86.25 387 LYS A C 1
ATOM 3136 O O . LYS A 1 387 ? -0.080 -0.519 29.367 1.00 86.25 387 LYS A O 1
ATOM 3141 N N . ILE A 1 388 ? 0.869 0.886 27.879 1.00 84.00 388 ILE A N 1
ATOM 3142 C CA . ILE A 1 388 ? 0.603 2.110 28.632 1.00 84.00 388 ILE A CA 1
ATOM 3143 C C . ILE A 1 388 ? -0.895 2.424 28.621 1.00 84.00 388 ILE A C 1
ATOM 3145 O O . ILE A 1 388 ? -1.515 2.585 29.673 1.00 84.00 388 ILE A O 1
ATOM 3149 N N . GLU A 1 389 ? -1.494 2.447 27.435 1.00 86.00 389 GLU A N 1
ATOM 3150 C CA . GLU A 1 389 ? -2.891 2.821 27.234 1.00 86.00 389 GLU A CA 1
ATOM 3151 C C . GLU A 1 389 ? -3.871 1.827 27.850 1.00 86.00 389 GLU A C 1
ATOM 3153 O O . GLU A 1 389 ? -4.911 2.243 28.351 1.00 86.00 389 GLU A O 1
ATOM 3158 N N . LYS A 1 390 ? -3.537 0.530 27.910 1.00 89.44 390 LYS A N 1
ATOM 3159 C CA . LYS A 1 390 ? -4.359 -0.456 28.629 1.00 89.44 390 LYS A CA 1
ATOM 3160 C C . LYS A 1 390 ? -4.532 -0.066 30.093 1.00 89.44 390 LYS A C 1
ATOM 3162 O O . LYS A 1 390 ? -5.649 -0.077 30.601 1.00 89.44 390 LYS A O 1
ATOM 3167 N N . SER A 1 391 ? -3.440 0.289 30.755 1.00 86.12 391 SER A N 1
ATOM 3168 C CA . SER A 1 391 ? -3.455 0.676 32.162 1.00 86.12 391 SER A CA 1
ATOM 3169 C C . SER A 1 391 ? -4.179 2.008 32.377 1.00 86.12 391 SER A C 1
ATOM 3171 O O . SER A 1 391 ? -4.990 2.128 33.291 1.00 86.12 391 SER A O 1
ATOM 3173 N N . ILE A 1 392 ? -3.958 2.993 31.496 1.00 86.50 392 ILE A N 1
ATOM 3174 C CA . ILE A 1 392 ? -4.691 4.272 31.524 1.00 86.50 392 ILE A CA 1
ATOM 3175 C C . ILE A 1 392 ? -6.194 4.042 31.333 1.00 86.50 392 ILE A C 1
ATOM 3177 O O . ILE A 1 392 ? -7.008 4.665 32.011 1.00 86.50 392 ILE A O 1
ATOM 3181 N N . LEU A 1 393 ? -6.581 3.152 30.421 1.00 89.44 393 LEU A N 1
ATOM 3182 C CA . LEU A 1 393 ? -7.980 2.843 30.149 1.00 89.44 393 LEU A CA 1
ATOM 3183 C C . LEU A 1 393 ? -8.654 2.144 31.333 1.00 89.44 393 LEU A C 1
ATOM 3185 O O . LEU A 1 393 ? -9.802 2.459 31.639 1.00 89.44 393 LEU A O 1
ATOM 3189 N N . GLN A 1 394 ? -7.943 1.254 32.029 1.00 89.19 394 GLN A N 1
ATOM 3190 C CA . GLN A 1 394 ? -8.431 0.643 33.268 1.00 89.19 394 GLN A CA 1
ATOM 3191 C C . GLN A 1 394 ? -8.699 1.697 34.347 1.00 89.19 394 GLN A C 1
ATOM 3193 O O . GLN A 1 394 ? -9.767 1.668 34.953 1.00 89.19 394 GLN A O 1
ATOM 3198 N N . LEU A 1 395 ? -7.786 2.659 34.527 1.00 88.06 395 LEU A N 1
ATOM 3199 C CA . LEU A 1 395 ? -7.999 3.788 35.439 1.00 88.06 395 LEU A CA 1
ATOM 3200 C C . LEU A 1 395 ? -9.227 4.610 35.017 1.00 88.06 395 LEU A C 1
ATOM 3202 O O . LEU A 1 395 ? -10.150 4.776 35.805 1.00 88.06 395 LEU A O 1
ATOM 3206 N N . LYS A 1 396 ? -9.325 5.013 33.739 1.00 88.44 396 LYS A N 1
ATOM 3207 C CA . LYS A 1 396 ? -10.493 5.748 33.204 1.00 88.44 396 LYS A CA 1
ATOM 3208 C C . LYS A 1 396 ? -11.822 5.035 33.487 1.00 88.44 396 LYS A C 1
ATOM 3210 O O . LYS A 1 396 ? -12.799 5.682 33.847 1.00 88.44 396 LYS A O 1
ATOM 3215 N N . GLN A 1 397 ? -11.867 3.713 33.322 1.00 88.88 397 GLN A N 1
ATOM 3216 C CA . GLN A 1 397 ? -13.077 2.914 33.544 1.00 88.88 397 GLN A CA 1
ATOM 3217 C C . GLN A 1 397 ? -13.482 2.812 35.014 1.00 88.88 397 GLN A C 1
ATOM 3219 O O . GLN A 1 397 ? -14.665 2.618 35.295 1.00 88.88 397 GLN A O 1
ATOM 3224 N N . LYS A 1 398 ? -12.511 2.883 35.930 1.00 89.31 398 LYS A N 1
ATOM 3225 C CA . LYS A 1 398 ? -12.710 2.716 37.374 1.00 89.31 398 LYS A CA 1
ATOM 3226 C C . LYS A 1 398 ? -12.622 4.019 38.163 1.00 89.31 398 LYS A C 1
ATOM 3228 O O . LYS A 1 398 ? -12.767 3.989 39.376 1.00 89.31 398 LYS A O 1
ATOM 3233 N N . ALA A 1 399 ? -12.524 5.157 37.478 1.00 86.94 399 ALA A N 1
ATOM 3234 C CA . ALA A 1 399 ? -12.406 6.488 38.073 1.00 86.94 399 ALA A CA 1
ATOM 3235 C C . ALA A 1 399 ? -13.565 6.929 38.978 1.00 86.94 399 ALA A C 1
ATOM 3237 O O . ALA A 1 399 ? -13.503 7.970 39.624 1.00 86.94 399 ALA A O 1
ATOM 3238 N N . ASN A 1 400 ? -14.645 6.154 39.034 1.00 88.88 400 ASN A N 1
ATOM 3239 C CA . ASN A 1 400 ? -15.754 6.375 39.952 1.00 88.88 400 ASN A CA 1
ATOM 3240 C C . ASN A 1 400 ? -15.600 5.653 41.305 1.00 88.88 400 ASN A C 1
ATOM 3242 O O . ASN A 1 400 ? -16.468 5.825 42.160 1.00 88.88 400 ASN A O 1
ATOM 3246 N N . ASN A 1 401 ? -14.556 4.840 41.495 1.00 92.50 401 ASN A N 1
ATOM 3247 C CA . ASN A 1 401 ? -14.316 4.051 42.700 1.00 92.50 401 ASN A CA 1
ATOM 3248 C C . ASN A 1 401 ? -12.826 4.111 43.084 1.00 92.50 401 ASN A C 1
ATOM 3250 O O . ASN A 1 401 ? -11.985 3.488 42.436 1.00 92.50 401 ASN A O 1
ATOM 3254 N N . ILE A 1 402 ? -12.525 4.843 44.160 1.00 89.31 402 ILE A N 1
ATOM 3255 C CA . ILE A 1 402 ? -11.154 5.083 44.631 1.00 89.31 402 ILE A CA 1
ATOM 3256 C C . ILE A 1 402 ? -10.484 3.769 45.038 1.00 89.31 402 ILE A C 1
ATOM 3258 O O . ILE A 1 402 ? -9.330 3.548 44.689 1.00 89.31 402 ILE A O 1
ATOM 3262 N N . GLU A 1 403 ? -11.199 2.864 45.709 1.00 90.31 403 GLU A N 1
ATOM 3263 C CA . GLU A 1 403 ? -10.646 1.574 46.126 1.00 90.31 403 GLU A CA 1
ATOM 3264 C C . GLU A 1 403 ? -10.269 0.688 44.921 1.00 90.31 403 GLU A C 1
ATOM 3266 O O . GLU A 1 403 ? -9.269 -0.033 44.950 1.00 90.31 403 GLU A O 1
ATOM 3271 N N . GLU A 1 404 ? -11.051 0.740 43.836 1.00 89.94 404 GLU A N 1
ATOM 3272 C CA . GLU A 1 404 ? -10.730 0.032 42.590 1.00 89.94 404 GLU A CA 1
ATOM 3273 C C . GLU A 1 404 ? -9.547 0.671 41.847 1.00 89.94 404 GLU A C 1
ATOM 3275 O O . GLU A 1 404 ? -8.707 -0.056 41.309 1.00 89.94 404 GLU A O 1
ATOM 3280 N N . GLU A 1 405 ? -9.444 2.003 41.832 1.00 87.00 405 GLU A N 1
ATOM 3281 C CA . GLU A 1 405 ? -8.277 2.702 41.283 1.00 87.00 405 GLU A CA 1
ATOM 3282 C C . GLU A 1 405 ? -7.000 2.405 42.071 1.00 87.00 405 GLU A C 1
ATOM 3284 O O . GLU A 1 405 ? -5.969 2.110 41.463 1.00 87.00 405 GLU A O 1
ATOM 3289 N N . GLU A 1 406 ? -7.062 2.430 43.405 1.00 85.94 406 GLU A N 1
ATOM 3290 C CA . GLU A 1 406 ? -5.950 2.059 44.283 1.00 85.94 406 GLU A CA 1
ATOM 3291 C C . GLU A 1 406 ? -5.493 0.629 43.992 1.00 85.94 406 GLU A C 1
ATOM 3293 O O . GLU A 1 406 ? -4.305 0.402 43.764 1.00 85.94 406 GLU A O 1
ATOM 3298 N N . GLY A 1 407 ? -6.428 -0.320 43.865 1.00 88.31 407 GLY A N 1
ATOM 3299 C CA . GLY A 1 407 ? -6.108 -1.696 43.480 1.00 88.31 407 GLY A CA 1
ATOM 3300 C C . GLY A 1 407 ? -5.430 -1.808 42.105 1.00 88.31 407 GLY A C 1
ATOM 3301 O O . GLY A 1 407 ? -4.503 -2.605 41.926 1.00 88.31 407 GLY A O 1
ATOM 3302 N N . ILE A 1 408 ? -5.838 -0.993 41.123 1.00 86.19 408 ILE A N 1
ATOM 3303 C CA . ILE A 1 408 ? -5.168 -0.929 39.813 1.00 86.19 408 ILE A CA 1
ATOM 3304 C C . ILE A 1 408 ? -3.756 -0.357 39.965 1.00 86.19 408 ILE A C 1
ATOM 3306 O O . ILE A 1 408 ? -2.805 -0.950 39.452 1.00 86.19 408 ILE A O 1
ATOM 3310 N N . LEU A 1 409 ? -3.588 0.753 40.683 1.00 85.50 409 LEU A N 1
ATOM 3311 C CA . LEU A 1 409 ? -2.281 1.369 40.912 1.00 85.50 409 LEU A CA 1
ATOM 3312 C C . LEU A 1 409 ? -1.333 0.419 41.647 1.00 85.50 409 LEU A C 1
ATOM 3314 O O . LEU A 1 409 ? -0.184 0.280 41.228 1.00 85.50 409 LEU A O 1
ATOM 3318 N N . GLU A 1 410 ? -1.805 -0.293 42.669 1.00 87.12 410 GLU A N 1
ATOM 3319 C CA . GLU A 1 410 ? -1.042 -1.332 43.364 1.00 87.12 410 GLU A CA 1
ATOM 3320 C C . GLU A 1 410 ? -0.575 -2.429 42.401 1.00 87.12 410 GLU A C 1
ATOM 3322 O O . GLU A 1 410 ? 0.606 -2.791 42.398 1.00 87.12 410 GLU A O 1
ATOM 3327 N N . SER A 1 411 ? -1.467 -2.910 41.523 1.00 85.69 411 SER A N 1
ATOM 3328 C CA . SER A 1 411 ? -1.129 -3.919 40.508 1.00 85.69 411 SER A CA 1
ATOM 3329 C C . SER A 1 411 ? -0.060 -3.436 39.515 1.00 85.69 411 SER A C 1
ATOM 3331 O O . SER A 1 411 ? 0.748 -4.231 39.034 1.00 85.69 411 SER A O 1
ATOM 3333 N N . LEU A 1 412 ? 0.001 -2.120 39.279 1.00 81.19 412 LEU A N 1
ATOM 3334 C CA . LEU A 1 412 ? 0.998 -1.432 38.452 1.00 81.19 412 LEU A CA 1
ATOM 3335 C C . LEU A 1 412 ? 2.238 -0.988 39.250 1.00 81.19 412 LEU A C 1
ATOM 3337 O O . LEU A 1 412 ? 3.033 -0.172 38.771 1.00 81.19 412 LEU A O 1
ATOM 3341 N N . LYS A 1 413 ? 2.403 -1.488 40.484 1.00 83.94 413 LYS A N 1
ATOM 3342 C CA . LYS A 1 413 ? 3.461 -1.088 41.426 1.00 83.94 413 LYS A CA 1
ATOM 3343 C C . LYS A 1 413 ? 3.526 0.432 41.619 1.00 83.94 413 LYS A C 1
ATOM 3345 O O . LYS A 1 413 ? 4.606 1.017 41.594 1.00 83.94 413 LYS A O 1
ATOM 3350 N N . HIS A 1 414 ? 2.376 1.079 41.772 1.00 78.06 414 HIS A N 1
ATOM 3351 C CA . HIS A 1 414 ? 2.232 2.528 41.948 1.00 78.06 414 HIS A CA 1
ATOM 3352 C C . HIS A 1 414 ? 2.893 3.347 40.825 1.00 78.06 414 HIS A C 1
ATOM 3354 O O . HIS A 1 414 ? 3.428 4.429 41.051 1.00 78.06 414 HIS A O 1
ATOM 3360 N N . GLY A 1 415 ? 2.901 2.807 39.603 1.00 71.69 415 GLY A N 1
ATOM 3361 C CA . GLY A 1 415 ? 3.465 3.465 38.428 1.00 71.69 415 GLY A CA 1
ATOM 3362 C C . GLY A 1 415 ? 4.974 3.285 38.236 1.00 71.69 415 GLY A C 1
ATOM 3363 O O . GLY A 1 415 ? 5.502 3.747 37.226 1.00 71.69 415 GLY A O 1
ATOM 3364 N N . VAL A 1 416 ? 5.664 2.545 39.117 1.00 77.44 416 VAL A N 1
ATOM 3365 C CA . VAL A 1 416 ? 7.076 2.157 38.913 1.00 77.44 416 VAL A CA 1
ATOM 3366 C C . VAL A 1 416 ? 7.250 1.413 37.590 1.00 77.44 416 VAL A C 1
ATOM 3368 O O . VAL A 1 416 ? 8.219 1.644 36.877 1.00 77.44 416 VAL A O 1
ATOM 3371 N N . GLN A 1 417 ? 6.266 0.600 37.202 1.00 72.44 417 GLN A N 1
ATOM 3372 C CA . GLN A 1 417 ? 6.281 -0.101 35.922 1.00 72.44 417 GLN A CA 1
ATOM 3373 C C . GLN A 1 417 ? 6.314 0.857 34.716 1.00 72.44 417 GLN A C 1
ATOM 3375 O O . GLN A 1 417 ? 6.943 0.544 33.711 1.00 72.44 417 GLN A O 1
ATOM 3380 N N . PHE A 1 418 ? 5.683 2.035 34.792 1.00 70.25 418 PHE A N 1
ATOM 3381 C CA . PHE A 1 418 ? 5.759 3.027 33.712 1.00 70.25 418 PHE A CA 1
ATOM 3382 C C . PHE A 1 418 ? 7.120 3.715 33.649 1.00 70.25 418 PHE A C 1
ATOM 3384 O O . PHE A 1 418 ? 7.591 4.016 32.555 1.00 70.25 418 PHE A O 1
ATOM 3391 N N . LEU A 1 419 ? 7.758 3.943 34.800 1.00 71.56 419 LEU A N 1
ATOM 3392 C CA . LEU A 1 419 ? 9.121 4.476 34.862 1.00 71.56 419 LEU A CA 1
ATOM 3393 C C . LEU A 1 419 ? 10.121 3.470 34.277 1.00 71.56 419 LEU A C 1
ATOM 3395 O O . LEU A 1 419 ? 10.920 3.838 33.424 1.00 71.56 419 LEU A O 1
ATOM 3399 N N . GLU A 1 420 ? 9.994 2.189 34.635 1.00 73.19 420 GLU A N 1
ATOM 3400 C CA . GLU A 1 420 ? 10.788 1.097 34.053 1.00 73.19 420 GLU A CA 1
ATOM 3401 C C . GLU A 1 420 ? 10.590 1.001 32.529 1.00 73.19 420 GLU A C 1
ATOM 3403 O O . GLU A 1 420 ? 11.563 0.880 31.784 1.00 73.19 420 GLU A O 1
ATOM 3408 N N . LEU A 1 421 ? 9.345 1.109 32.045 1.00 70.06 421 LEU A N 1
ATOM 3409 C CA . LEU A 1 421 ? 9.047 1.145 30.607 1.00 70.06 421 LEU A CA 1
ATOM 3410 C C . LEU A 1 421 ? 9.646 2.387 29.930 1.00 70.06 421 LEU A C 1
ATOM 3412 O O . LEU A 1 421 ? 10.145 2.284 28.814 1.00 70.06 421 LEU A O 1
ATOM 3416 N N . SER A 1 422 ? 9.622 3.550 30.584 1.00 69.12 422 SER A N 1
ATOM 3417 C CA . SER A 1 422 ? 10.223 4.786 30.068 1.00 69.12 422 SER A CA 1
ATOM 3418 C C . SER A 1 422 ? 11.744 4.666 29.927 1.00 69.12 422 SER A C 1
ATOM 3420 O O . SER A 1 422 ? 12.303 5.083 28.911 1.00 69.12 422 SER A O 1
ATOM 3422 N N . ASP A 1 423 ? 12.416 4.058 30.904 1.00 69.25 423 ASP A N 1
ATOM 3423 C CA . ASP A 1 423 ? 13.858 3.795 30.852 1.00 69.25 423 ASP A CA 1
ATOM 3424 C C . ASP A 1 423 ? 14.207 2.745 29.778 1.00 69.25 423 ASP A C 1
ATOM 3426 O O . ASP A 1 423 ? 15.216 2.856 29.070 1.00 69.25 423 ASP A O 1
ATOM 3430 N N . GLU A 1 424 ? 13.345 1.741 29.586 1.00 65.88 424 GLU A N 1
ATOM 3431 C CA . GLU A 1 424 ? 13.472 0.766 28.498 1.00 65.88 424 GLU A CA 1
ATOM 3432 C C . GLU A 1 424 ? 13.326 1.426 27.115 1.00 65.88 424 GLU A C 1
ATOM 3434 O O . GLU A 1 424 ? 14.110 1.139 26.208 1.00 65.88 424 GLU A O 1
ATOM 3439 N N . ILE A 1 425 ? 12.378 2.357 26.967 1.00 63.38 425 ILE A N 1
ATOM 3440 C CA . ILE A 1 425 ? 12.193 3.150 25.742 1.00 63.38 425 ILE A CA 1
ATOM 3441 C C . ILE A 1 425 ? 13.407 4.052 25.486 1.00 63.38 425 ILE A C 1
ATOM 3443 O O . ILE A 1 425 ? 13.866 4.154 24.353 1.00 63.38 425 ILE A O 1
ATOM 3447 N N . GLY A 1 426 ? 13.961 4.684 26.525 1.00 61.59 426 GLY A N 1
ATOM 3448 C CA . GLY A 1 426 ? 15.132 5.557 26.398 1.00 61.59 426 GLY A CA 1
ATOM 3449 C C . GLY A 1 426 ? 16.430 4.825 26.031 1.00 61.59 426 GLY A C 1
ATOM 3450 O O . GLY A 1 426 ? 17.355 5.443 25.505 1.00 61.59 426 GLY A O 1
ATOM 3451 N N . SER A 1 427 ? 16.507 3.516 26.289 1.00 63.81 427 SER A N 1
ATOM 3452 C CA . SER A 1 427 ? 17.712 2.701 26.077 1.00 63.81 427 SER A CA 1
ATOM 3453 C C . SER A 1 427 ? 17.707 1.871 24.787 1.00 63.81 427 SER A C 1
ATOM 3455 O O . SER A 1 427 ? 18.777 1.446 24.339 1.00 63.81 427 SER A O 1
ATOM 3457 N N . LYS A 1 428 ? 16.544 1.649 24.160 1.00 68.62 428 LYS A N 1
ATOM 3458 C CA . LYS A 1 428 ? 16.393 0.850 22.930 1.00 68.62 428 LYS A CA 1
ATOM 3459 C C . LYS A 1 428 ? 15.874 1.701 21.769 1.00 68.62 428 LYS A C 1
ATOM 3461 O O . LYS A 1 428 ? 15.057 2.593 21.948 1.00 68.62 428 LYS A O 1
ATOM 3466 N N . SER A 1 429 ? 16.309 1.389 20.547 1.00 78.56 429 SER A N 1
ATOM 3467 C CA . SER A 1 429 ? 15.693 1.968 19.345 1.00 78.56 429 SER A CA 1
ATOM 3468 C C . SER A 1 429 ? 14.296 1.381 19.173 1.00 78.56 429 SER A C 1
ATOM 3470 O O . SER A 1 429 ? 14.170 0.167 19.036 1.00 78.56 429 SER A O 1
ATOM 3472 N N . LEU A 1 430 ? 13.265 2.225 19.156 1.00 82.25 430 LEU A N 1
ATOM 3473 C CA . LEU A 1 430 ? 11.910 1.798 18.809 1.00 82.25 430 LEU A CA 1
ATOM 3474 C C . LEU A 1 430 ? 11.799 1.485 17.312 1.00 82.25 430 LEU A C 1
ATOM 3476 O O . LEU A 1 430 ? 12.504 2.075 16.487 1.00 82.25 430 LEU A O 1
ATOM 3480 N N . THR A 1 431 ? 10.890 0.576 16.972 1.00 85.81 431 THR A N 1
ATOM 3481 C CA . THR A 1 431 ? 10.483 0.286 15.596 1.00 85.81 431 THR A CA 1
ATOM 3482 C C . THR A 1 431 ? 9.086 0.841 15.337 1.00 85.81 431 THR A C 1
ATOM 3484 O O . THR A 1 431 ? 8.239 0.871 16.230 1.00 85.81 431 THR A O 1
ATOM 3487 N N . PHE A 1 432 ? 8.862 1.290 14.103 1.00 86.94 432 PHE A N 1
ATOM 3488 C CA . PHE A 1 432 ? 7.583 1.803 13.615 1.00 86.94 432 PHE A CA 1
ATOM 3489 C C . PHE A 1 432 ? 7.151 0.925 12.445 1.00 86.94 432 PHE A C 1
ATOM 3491 O O . PHE A 1 432 ? 7.882 0.774 11.461 1.00 86.94 432 PHE A O 1
ATOM 3498 N N . ASN A 1 433 ? 6.004 0.277 12.604 1.00 90.31 433 ASN A N 1
ATOM 3499 C CA . ASN A 1 433 ? 5.536 -0.813 11.746 1.00 90.31 433 ASN A CA 1
ATOM 3500 C C . ASN A 1 433 ? 4.178 -0.500 11.100 1.00 90.31 433 ASN A C 1
ATOM 3502 O O . ASN A 1 433 ? 3.630 -1.327 10.377 1.00 90.31 433 ASN A O 1
ATOM 3506 N N . GLU A 1 434 ? 3.660 0.703 11.342 1.00 85.44 434 GLU A N 1
ATOM 3507 C CA . GLU A 1 434 ? 2.445 1.253 10.767 1.00 85.44 434 GLU A CA 1
ATOM 3508 C C . GLU A 1 434 ? 2.545 1.337 9.233 1.00 85.44 434 GLU A C 1
ATOM 3510 O O . GLU A 1 434 ? 3.488 1.905 8.671 1.00 85.44 434 GLU A O 1
ATOM 3515 N N . GLU A 1 435 ? 1.524 0.849 8.531 1.00 87.19 435 GLU A N 1
ATOM 3516 C CA . GLU A 1 435 ? 1.387 0.976 7.076 1.00 87.19 435 GLU A CA 1
ATOM 3517 C C . GLU A 1 435 ? 0.825 2.346 6.685 1.00 87.19 435 GLU A C 1
ATOM 3519 O O . GLU A 1 435 ? -0.282 2.515 6.177 1.00 87.19 435 GLU A O 1
ATOM 3524 N N . LEU A 1 436 ? 1.641 3.366 6.909 1.00 80.94 436 LEU A N 1
ATOM 3525 C CA . LEU A 1 436 ? 1.242 4.760 6.758 1.00 80.94 436 LEU A CA 1
ATOM 3526 C C . LEU A 1 436 ? 0.955 5.184 5.311 1.00 80.94 436 LEU A C 1
ATOM 3528 O O . LEU A 1 436 ? 0.347 6.226 5.089 1.00 80.94 436 LEU A O 1
ATOM 3532 N N . GLN A 1 437 ? 1.386 4.397 4.325 1.00 79.56 437 GLN A N 1
ATOM 3533 C CA . GLN A 1 437 ? 1.071 4.637 2.913 1.00 79.56 437 GLN A CA 1
ATOM 3534 C C . GLN A 1 437 ? -0.412 4.403 2.601 1.00 79.56 437 GLN A C 1
ATOM 3536 O O . GLN A 1 437 ? -0.928 4.961 1.638 1.00 79.56 437 GLN A O 1
ATOM 3541 N N . LEU A 1 438 ? -1.103 3.605 3.422 1.00 83.38 438 LEU A N 1
ATOM 3542 C CA . LEU A 1 438 ? -2.542 3.362 3.296 1.00 83.38 438 LEU A CA 1
ATOM 3543 C C . LEU A 1 438 ? -3.377 4.502 3.885 1.00 83.38 438 LEU A C 1
ATOM 3545 O O . LEU A 1 438 ? -4.593 4.561 3.696 1.00 83.38 438 LEU A O 1
ATOM 3549 N N . ARG A 1 439 ? -2.737 5.408 4.628 1.00 85.31 439 ARG A N 1
ATOM 3550 C CA . ARG A 1 439 ? -3.404 6.539 5.248 1.00 85.31 439 ARG A CA 1
ATOM 3551 C C . ARG A 1 439 ? -3.763 7.582 4.184 1.00 85.31 439 ARG A C 1
ATOM 3553 O O . ARG A 1 439 ? -2.885 7.987 3.421 1.00 85.31 439 ARG A O 1
ATOM 3560 N N . PRO A 1 440 ? -5.010 8.080 4.158 1.00 89.00 440 PRO A N 1
ATOM 3561 C CA . PRO A 1 440 ? -5.370 9.190 3.287 1.00 89.00 440 PRO A CA 1
ATOM 3562 C C . PRO A 1 440 ? -4.482 10.410 3.550 1.00 89.00 440 PRO A C 1
ATOM 3564 O O . PRO A 1 440 ? -4.204 10.757 4.699 1.00 89.00 440 PRO A O 1
ATOM 3567 N N . TRP A 1 441 ? -4.057 11.087 2.483 1.00 84.56 441 TRP A N 1
ATOM 3568 C CA . TRP A 1 441 ? -3.131 12.225 2.556 1.00 84.56 441 TRP A CA 1
ATOM 3569 C C . TRP A 1 441 ? -3.666 13.399 3.395 1.00 84.56 441 TRP A C 1
ATOM 3571 O O . TRP A 1 441 ? -2.893 14.199 3.917 1.00 84.56 441 TRP A O 1
ATOM 3581 N N . TRP A 1 442 ? -4.990 13.497 3.522 1.00 86.56 442 TRP A N 1
ATOM 3582 C CA . TRP A 1 442 ? -5.708 14.537 4.256 1.00 86.56 442 TRP A CA 1
ATOM 3583 C C . TRP A 1 442 ? -5.995 14.172 5.719 1.00 86.56 442 TRP A C 1
ATOM 3585 O O . TRP A 1 442 ? -6.533 15.002 6.453 1.00 86.56 442 TRP A O 1
ATOM 3595 N N . THR A 1 443 ? -5.669 12.956 6.174 1.00 83.62 443 THR A N 1
ATOM 3596 C CA . THR A 1 443 ? -5.903 12.580 7.571 1.00 83.62 443 THR A CA 1
ATOM 3597 C C . THR A 1 443 ? -4.987 13.398 8.501 1.00 83.62 443 THR A C 1
ATOM 3599 O O . THR A 1 443 ? -3.776 13.415 8.279 1.00 83.62 443 THR A O 1
ATOM 3602 N N . PRO A 1 444 ? -5.511 14.005 9.586 1.00 75.38 444 PRO A N 1
ATOM 3603 C CA . PRO A 1 444 ? -4.730 14.866 10.480 1.00 75.38 444 PRO A CA 1
ATOM 3604 C C . PRO A 1 444 ? -3.491 14.191 11.086 1.00 75.38 444 PRO A C 1
ATOM 3606 O O . PRO A 1 444 ? -3.610 13.195 11.804 1.00 75.38 444 PRO A O 1
ATOM 3609 N N . THR A 1 445 ? -2.300 14.739 10.854 1.00 68.44 445 THR A N 1
ATOM 3610 C CA . THR A 1 445 ? -1.068 14.373 11.575 1.00 68.44 445 THR A CA 1
ATOM 3611 C C . THR A 1 445 ? -0.847 15.330 12.754 1.00 68.44 445 THR A C 1
ATOM 3613 O O . THR A 1 445 ? -1.573 16.311 12.902 1.00 68.44 445 THR A O 1
ATOM 3616 N N . CYS A 1 446 ? 0.139 15.057 13.616 1.00 55.88 446 CYS A N 1
ATOM 3617 C CA . CYS A 1 446 ? 0.500 15.969 14.712 1.00 55.88 446 CYS A CA 1
ATOM 3618 C C . CYS A 1 446 ? 0.912 17.354 14.214 1.00 55.88 446 CYS A C 1
ATOM 3620 O O . CYS A 1 446 ? 0.616 18.356 14.857 1.00 55.88 446 CYS A O 1
ATOM 3622 N N . ASP A 1 447 ? 1.608 17.383 13.079 1.00 55.75 447 ASP A N 1
ATOM 3623 C CA . ASP A 1 447 ? 2.222 18.594 12.546 1.00 55.75 447 ASP A CA 1
ATOM 3624 C C . ASP A 1 447 ? 1.298 19.350 11.594 1.00 55.75 447 ASP A C 1
ATOM 3626 O O . ASP A 1 447 ? 1.495 20.544 11.385 1.00 55.75 447 ASP A O 1
ATOM 3630 N N . LYS A 1 448 ? 0.347 18.650 10.959 1.00 67.44 448 LYS A N 1
ATOM 3631 C CA . LYS A 1 448 ? -0.494 19.208 9.897 1.00 67.44 448 LYS A CA 1
ATOM 3632 C C . LYS A 1 448 ? -1.908 18.659 9.938 1.00 67.44 448 LYS A C 1
ATOM 3634 O O . LYS A 1 448 ? -2.128 17.445 9.896 1.00 67.44 448 LYS A O 1
ATOM 3639 N N . ASN A 1 449 ? -2.878 19.563 9.895 1.00 78.00 449 ASN A N 1
ATOM 3640 C CA . ASN A 1 449 ? -4.278 19.219 9.694 1.00 78.00 449 ASN A CA 1
ATOM 3641 C C . ASN A 1 449 ? -4.852 20.002 8.514 1.00 78.00 449 ASN A C 1
ATOM 3643 O O . ASN A 1 449 ? -5.477 21.051 8.674 1.00 78.00 449 ASN A O 1
ATOM 3647 N N . TYR A 1 450 ? -4.700 19.431 7.319 1.00 72.00 450 TYR A N 1
ATOM 3648 C CA . TYR A 1 450 ? -5.225 19.991 6.073 1.00 72.00 450 TYR A CA 1
ATOM 3649 C C . TYR A 1 450 ? -6.730 20.282 6.143 1.00 72.00 450 TYR A C 1
ATOM 3651 O O . TYR A 1 450 ? -7.210 21.292 5.637 1.00 72.00 450 TYR A O 1
ATOM 3659 N N . LEU A 1 451 ? -7.498 19.452 6.849 1.00 78.94 451 LEU A N 1
ATOM 3660 C CA . LEU A 1 451 ? -8.938 19.659 6.975 1.00 78.94 451 LEU A CA 1
ATOM 3661 C C . LEU A 1 451 ? -9.310 20.863 7.852 1.00 78.94 451 LEU A C 1
ATOM 3663 O O . LEU A 1 451 ? -10.448 21.312 7.759 1.00 78.94 451 LEU A O 1
ATOM 3667 N N . LEU A 1 452 ? -8.384 21.446 8.619 1.00 76.94 452 LEU A N 1
ATOM 3668 C CA . LEU A 1 452 ? -8.608 22.665 9.413 1.00 76.94 452 LEU A CA 1
ATOM 3669 C C . LEU A 1 452 ? -7.831 23.887 8.890 1.00 76.94 452 LEU A C 1
ATOM 3671 O O . LEU A 1 452 ? -8.326 25.008 8.983 1.00 76.94 452 LEU A O 1
ATOM 3675 N N . GLU A 1 453 ? -6.655 23.691 8.296 1.00 76.06 453 GLU A N 1
ATOM 3676 C CA . GLU A 1 453 ? -5.765 24.771 7.841 1.00 76.06 453 GLU A CA 1
ATOM 3677 C C . GLU A 1 453 ? -6.207 25.407 6.511 1.00 76.06 453 GLU A C 1
ATOM 3679 O O . GLU A 1 453 ? -6.559 24.683 5.575 1.00 76.06 453 GLU A O 1
ATOM 3684 N N . PRO A 1 454 ? -6.192 26.746 6.363 1.00 69.75 454 PRO A N 1
ATOM 3685 C CA . PRO A 1 454 ? -6.595 27.401 5.119 1.00 69.75 454 PRO A CA 1
ATOM 3686 C C . PRO A 1 454 ? -5.762 26.909 3.925 1.00 69.75 454 PRO A C 1
ATOM 3688 O O . PRO A 1 454 ? -4.580 26.598 4.048 1.00 69.75 454 PRO A O 1
ATOM 3691 N N . PHE A 1 455 ? -6.383 26.829 2.748 1.00 74.00 455 PHE A N 1
ATOM 3692 C CA . PHE A 1 455 ? -5.669 26.451 1.533 1.00 74.00 455 PHE A CA 1
ATOM 3693 C C . PHE A 1 455 ? -4.775 27.610 1.067 1.00 74.00 455 PHE A C 1
ATOM 3695 O O . PHE A 1 455 ? -5.268 28.598 0.528 1.00 74.00 455 PHE A O 1
ATOM 3702 N N . GLU A 1 456 ? -3.459 27.488 1.250 1.00 61.91 456 GLU A N 1
ATOM 3703 C CA . GLU A 1 456 ? -2.487 28.545 0.910 1.00 61.91 456 GLU A CA 1
ATOM 3704 C C . GLU A 1 456 ? -1.929 28.462 -0.528 1.00 61.91 456 GLU A C 1
ATOM 3706 O O . GLU A 1 456 ? -0.930 29.098 -0.864 1.00 61.91 456 GLU A O 1
ATOM 3711 N N . GLY A 1 457 ? -2.573 27.709 -1.426 1.00 61.22 457 GLY A N 1
ATOM 3712 C CA . GLY A 1 457 ? -2.153 27.629 -2.828 1.00 61.22 457 GLY A CA 1
ATOM 3713 C C . GLY A 1 457 ? -0.815 26.905 -3.048 1.00 61.22 457 GLY A C 1
ATOM 3714 O O . GLY A 1 457 ? -0.464 25.966 -2.335 1.00 61.22 457 GLY A O 1
ATOM 3715 N N . SER A 1 458 ? -0.081 27.304 -4.094 1.00 46.38 458 SER A N 1
ATOM 3716 C CA . SER A 1 458 ? 1.051 26.577 -4.705 1.00 46.38 458 SER A CA 1
ATOM 3717 C C . SER A 1 458 ? 2.265 26.298 -3.802 1.00 46.38 458 SER A C 1
ATOM 3719 O O . SER A 1 458 ? 3.156 25.560 -4.220 1.00 46.38 458 SER A O 1
ATOM 3721 N N . SER A 1 459 ? 2.318 26.823 -2.573 1.00 44.28 459 SER A N 1
ATOM 3722 C CA . SER A 1 459 ? 3.374 26.527 -1.587 1.00 44.28 459 SER A CA 1
ATOM 3723 C C . SER A 1 459 ? 3.346 25.066 -1.102 1.00 44.28 459 SER A C 1
ATOM 3725 O O . SER A 1 459 ? 4.402 24.469 -0.872 1.00 44.28 459 SER A O 1
ATOM 3727 N N . TYR A 1 460 ? 2.158 24.448 -1.052 1.00 46.00 460 TYR A N 1
ATOM 3728 C CA . TYR A 1 460 ? 1.968 23.018 -0.756 1.00 46.00 460 TYR A CA 1
ATOM 3729 C C . TYR A 1 460 ? 2.286 22.096 -1.939 1.00 46.00 460 TYR A C 1
ATOM 3731 O O . TYR A 1 460 ? 2.449 20.892 -1.757 1.00 46.00 460 TYR A O 1
ATOM 3739 N N . CYS A 1 461 ? 2.417 22.660 -3.141 1.00 41.22 461 CYS A N 1
ATOM 3740 C CA . CYS A 1 461 ? 2.791 21.953 -4.364 1.00 41.22 461 CYS A CA 1
ATOM 3741 C C . CYS A 1 461 ? 4.309 22.003 -4.609 1.00 41.22 461 CYS A C 1
ATOM 3743 O O . CYS A 1 461 ? 4.778 21.876 -5.738 1.00 41.22 461 CYS A O 1
ATOM 3745 N N . THR A 1 462 ? 5.110 22.210 -3.563 1.00 35.97 462 THR A N 1
ATOM 3746 C CA . THR A 1 462 ? 6.534 21.901 -3.659 1.00 35.97 462 THR A CA 1
ATOM 3747 C C . THR A 1 462 ? 6.665 20.386 -3.757 1.00 35.97 462 THR A C 1
ATOM 3749 O O . THR A 1 462 ? 6.042 19.641 -3.009 1.00 35.97 462 THR A O 1
ATOM 3752 N N . GLN A 1 463 ? 7.458 19.923 -4.714 1.00 39.12 463 GLN A N 1
ATOM 3753 C CA . GLN A 1 463 ? 7.769 18.515 -4.976 1.00 39.12 463 GLN A CA 1
ATOM 3754 C C . GLN A 1 463 ? 8.242 17.778 -3.705 1.00 39.12 463 GLN A C 1
ATOM 3756 O O . GLN A 1 463 ? 7.981 16.592 -3.525 1.00 39.12 463 GLN A O 1
ATOM 3761 N N . GLU A 1 464 ? 8.834 18.523 -2.768 1.00 35.69 464 GLU A N 1
ATOM 3762 C CA . GLU A 1 464 ? 9.137 18.070 -1.416 1.00 35.69 464 GLU A CA 1
ATOM 3763 C C . GLU A 1 464 ? 7.898 17.860 -0.550 1.00 35.69 464 GLU A C 1
ATOM 3765 O O . GLU A 1 464 ? 7.913 16.928 0.223 1.00 35.69 464 GLU A O 1
ATOM 3770 N N . THR A 1 465 ? 6.823 18.643 -0.648 1.00 39.03 465 THR A N 1
ATOM 3771 C CA . THR A 1 465 ? 5.625 18.521 0.201 1.00 39.03 465 THR A CA 1
ATOM 3772 C C . THR A 1 465 ? 4.743 17.323 -0.157 1.00 39.03 465 THR A C 1
ATOM 3774 O O . THR A 1 465 ? 4.221 16.706 0.758 1.00 39.03 465 THR A O 1
ATOM 3777 N N . LEU A 1 466 ? 4.635 16.907 -1.425 1.00 39.94 466 LEU A N 1
ATOM 3778 C CA . LEU A 1 466 ? 3.935 15.658 -1.791 1.00 39.94 466 LEU A CA 1
ATOM 3779 C C . LEU A 1 466 ? 4.737 14.416 -1.374 1.00 39.94 466 LEU A C 1
ATOM 3781 O O . LEU A 1 466 ? 4.201 13.516 -0.731 1.00 39.94 466 LEU A O 1
ATOM 3785 N N . VAL A 1 467 ? 6.052 14.421 -1.620 1.00 36.94 467 VAL A N 1
ATOM 3786 C CA . VAL A 1 467 ? 6.973 13.396 -1.100 1.00 36.94 467 VAL A CA 1
ATOM 3787 C C . VAL A 1 467 ? 6.997 13.421 0.432 1.00 36.94 467 VAL A C 1
ATOM 3789 O O . VAL A 1 467 ? 7.053 12.373 1.065 1.00 36.94 467 VAL A O 1
ATOM 3792 N N . ARG A 1 468 ? 6.877 14.599 1.053 1.00 35.81 468 ARG A N 1
ATOM 3793 C CA . ARG A 1 468 ? 6.761 14.781 2.502 1.00 35.81 468 ARG A CA 1
ATOM 3794 C C . ARG A 1 468 ? 5.397 14.387 3.031 1.00 35.81 468 ARG A C 1
ATOM 3796 O O . ARG A 1 468 ? 5.387 13.854 4.111 1.00 35.81 468 ARG A O 1
ATOM 3803 N N . ILE A 1 469 ? 4.277 14.519 2.338 1.00 38.41 469 ILE A N 1
ATOM 3804 C CA . ILE A 1 469 ? 2.999 13.950 2.799 1.00 38.41 469 ILE A CA 1
ATOM 3805 C C . ILE A 1 469 ? 3.105 12.411 2.850 1.00 38.41 469 ILE A C 1
ATOM 3807 O O . ILE A 1 469 ? 2.620 11.789 3.792 1.00 38.41 469 ILE A O 1
ATOM 3811 N N . PHE A 1 470 ? 3.875 11.810 1.933 1.00 34.91 470 PHE A N 1
ATOM 3812 C CA . PHE A 1 470 ? 4.251 10.388 1.954 1.00 34.91 470 PHE A CA 1
ATOM 3813 C C . PHE A 1 470 ? 5.384 10.015 2.942 1.00 34.91 470 PHE A C 1
ATOM 3815 O O . PHE A 1 470 ? 5.518 8.846 3.303 1.00 34.91 470 PHE A O 1
ATOM 3822 N N . VAL A 1 471 ? 6.229 10.961 3.377 1.00 31.95 471 VAL A N 1
ATOM 3823 C CA . VAL A 1 471 ? 7.394 10.735 4.272 1.00 31.95 471 VAL A CA 1
ATOM 3824 C C . VAL A 1 471 ? 7.145 11.216 5.715 1.00 31.95 471 VAL A C 1
ATOM 3826 O O . VAL A 1 471 ? 7.699 10.646 6.646 1.00 31.95 471 VAL A O 1
ATOM 3829 N N . PHE A 1 472 ? 6.286 12.206 5.949 1.00 31.77 472 PHE A N 1
ATOM 3830 C CA . PHE A 1 472 ? 6.005 12.826 7.256 1.00 31.77 472 PHE A CA 1
ATOM 3831 C C . PHE A 1 472 ? 5.074 11.998 8.125 1.00 31.77 472 PHE A C 1
ATOM 3833 O O . PHE A 1 472 ? 5.034 12.212 9.334 1.00 31.77 472 PHE A O 1
ATOM 3840 N N . ASN A 1 473 ? 4.386 11.001 7.569 1.00 33.69 473 ASN A N 1
ATOM 3841 C CA . ASN A 1 473 ? 3.668 10.052 8.408 1.00 33.69 473 ASN A CA 1
ATOM 3842 C C . ASN A 1 473 ? 4.605 9.306 9.395 1.00 33.69 473 ASN A C 1
ATOM 3844 O O . ASN A 1 473 ? 4.120 8.744 10.370 1.00 33.69 473 ASN A O 1
ATOM 3848 N N . ILE A 1 474 ? 5.933 9.360 9.202 1.00 32.12 474 ILE A N 1
ATOM 3849 C CA . ILE A 1 474 ? 6.963 8.814 10.106 1.00 32.12 474 ILE A CA 1
ATOM 3850 C C . ILE A 1 474 ? 7.001 9.529 11.480 1.00 32.12 474 ILE A C 1
ATOM 3852 O O . ILE A 1 474 ? 7.498 8.958 12.445 1.00 32.12 474 ILE A O 1
ATOM 3856 N N . ALA A 1 475 ? 6.445 10.740 11.622 1.00 29.03 475 ALA A N 1
ATOM 3857 C CA . ALA A 1 475 ? 6.479 11.507 12.879 1.00 29.03 475 ALA A CA 1
ATOM 3858 C C . ALA A 1 475 ? 5.247 11.308 13.795 1.00 29.03 475 ALA A C 1
ATOM 3860 O O . ALA A 1 475 ? 5.062 12.052 14.755 1.00 29.03 475 ALA A O 1
ATOM 3861 N N . TYR A 1 476 ? 4.388 10.317 13.524 1.00 33.91 476 TYR A N 1
ATOM 3862 C CA . TYR A 1 476 ? 3.070 10.187 14.168 1.00 33.91 476 TYR A CA 1
ATOM 3863 C C . TYR A 1 476 ? 3.093 9.797 15.662 1.00 33.91 476 TYR A C 1
ATOM 3865 O O . TYR A 1 476 ? 2.086 9.906 16.350 1.00 33.91 476 TYR A O 1
ATOM 3873 N N . THR A 1 477 ? 4.222 9.359 16.206 1.00 36.06 477 THR A N 1
ATOM 3874 C CA . THR A 1 477 ? 4.258 8.660 17.505 1.00 36.06 477 THR A CA 1
ATOM 3875 C C . THR A 1 477 ? 4.951 9.423 18.629 1.00 36.06 477 THR A C 1
ATOM 3877 O O . THR A 1 477 ? 4.705 9.114 19.791 1.00 36.06 477 THR A O 1
ATOM 3880 N N . ASN A 1 478 ? 5.753 10.450 18.329 1.00 29.89 478 ASN A N 1
ATOM 3881 C CA . ASN A 1 478 ? 6.397 11.256 19.376 1.00 29.89 478 ASN A CA 1
ATOM 3882 C C . ASN A 1 478 ? 5.541 12.445 19.855 1.00 29.89 478 ASN A C 1
ATOM 3884 O O . ASN A 1 478 ? 5.721 12.886 20.990 1.00 29.89 478 ASN A O 1
ATOM 3888 N N . ASP A 1 479 ? 4.604 12.944 19.036 1.00 34.12 479 ASP A N 1
ATOM 3889 C CA . ASP A 1 479 ? 3.928 14.223 19.316 1.00 34.12 479 ASP A CA 1
ATOM 3890 C C . ASP A 1 479 ? 2.419 14.136 19.613 1.00 34.12 479 ASP A C 1
ATOM 3892 O O . ASP A 1 479 ? 1.933 14.994 20.352 1.00 34.12 479 ASP A O 1
ATOM 3896 N N . VAL A 1 480 ? 1.678 13.088 19.194 1.00 34.78 480 VAL A N 1
ATOM 3897 C CA . VAL A 1 480 ? 0.268 12.896 19.644 1.00 34.78 480 VAL A CA 1
ATOM 3898 C C . VAL A 1 480 ? 0.204 12.816 21.172 1.00 34.78 480 VAL A C 1
ATOM 3900 O O . VAL A 1 480 ? -0.740 13.298 21.793 1.00 34.78 480 VAL A O 1
ATOM 3903 N N . TYR A 1 481 ? 1.251 12.269 21.787 1.00 39.47 481 TYR A N 1
ATOM 3904 C CA . TYR A 1 481 ? 1.345 12.120 23.233 1.00 39.47 481 TYR A CA 1
ATOM 3905 C C . TYR A 1 481 ? 2.030 13.294 23.938 1.00 39.47 481 TYR A C 1
ATOM 3907 O O . TYR A 1 481 ? 2.013 13.305 25.160 1.00 39.47 481 TYR A O 1
ATOM 3915 N N . SER A 1 482 ? 2.563 14.284 23.204 1.00 32.53 482 SER A N 1
ATOM 3916 C CA . SER A 1 482 ? 3.190 15.497 23.763 1.00 32.53 482 SER A CA 1
ATOM 3917 C C . SER A 1 482 ? 2.329 16.760 23.599 1.00 32.53 482 SER A C 1
ATOM 3919 O O . SER A 1 482 ? 2.546 17.744 24.299 1.00 32.53 482 SER A O 1
ATOM 3921 N N . ARG A 1 483 ? 1.341 16.770 22.693 1.00 31.80 483 ARG A N 1
ATOM 3922 C CA . ARG A 1 483 ? 0.506 17.952 22.397 1.00 31.80 483 ARG A CA 1
ATOM 3923 C C . ARG A 1 483 ? -0.984 17.621 22.345 1.00 31.80 483 ARG A C 1
ATOM 3925 O O . ARG A 1 483 ? -1.676 17.869 21.364 1.00 31.80 483 ARG A O 1
ATOM 3932 N N . GLY A 1 484 ? -1.501 17.079 23.441 1.00 27.50 484 GLY A N 1
ATOM 3933 C CA . GLY A 1 484 ? -2.932 17.131 23.730 1.00 27.50 484 GLY A CA 1
ATOM 3934 C C . GLY A 1 484 ? -3.269 18.447 24.428 1.00 27.50 484 GLY A C 1
ATOM 3935 O O . GLY A 1 484 ? -3.240 18.478 25.650 1.00 27.50 484 GLY A O 1
ATOM 3936 N N . MET A 1 485 ? -3.594 19.476 23.634 1.00 30.59 485 MET A N 1
ATOM 3937 C CA . MET A 1 485 ? -4.003 20.842 24.018 1.00 30.59 485 MET A CA 1
ATOM 3938 C C . MET A 1 485 ? -2.953 21.682 24.761 1.00 30.59 485 MET A C 1
ATOM 3940 O O . MET A 1 485 ? -2.458 21.264 25.793 1.00 30.59 485 MET A O 1
ATOM 3944 N N . TYR A 1 486 ? -2.623 22.852 24.202 1.00 27.94 486 TYR A N 1
ATOM 3945 C CA . TYR A 1 486 ? -2.568 24.177 24.849 1.00 27.94 486 TYR A CA 1
ATOM 3946 C C . TYR A 1 486 ? -1.795 25.160 23.945 1.00 27.94 486 TYR A C 1
ATOM 3948 O O . TYR A 1 486 ? -0.637 24.936 23.588 1.00 27.94 486 TYR A O 1
ATOM 3956 N N . GLU A 1 487 ? -2.459 26.258 23.563 1.00 32.06 487 GLU A N 1
ATOM 3957 C CA . GLU A 1 487 ? -1.792 27.560 23.604 1.00 32.06 487 GLU A CA 1
ATOM 3958 C C . GLU A 1 487 ? -1.253 27.745 25.032 1.00 32.06 487 GLU A C 1
ATOM 3960 O O . GLU A 1 487 ? -1.972 27.449 25.982 1.00 32.06 487 GLU A O 1
ATOM 3965 N N . GLU A 1 488 ? -0.023 28.252 25.135 1.00 27.89 488 GLU A N 1
ATOM 3966 C CA . GLU A 1 488 ? 0.745 28.609 26.344 1.00 27.89 488 GLU A CA 1
ATOM 3967 C C . GLU A 1 488 ? 1.857 27.631 26.797 1.00 27.89 488 GLU A C 1
ATOM 3969 O O . GLU A 1 488 ? 1.640 26.551 27.331 1.00 27.89 488 GLU A O 1
ATOM 3974 N N . GLU A 1 489 ? 3.078 28.135 26.568 1.00 26.81 489 GLU A N 1
ATOM 3975 C CA . GLU A 1 489 ? 4.380 27.914 27.215 1.00 26.81 489 GLU A CA 1
ATOM 3976 C C . GLU A 1 489 ? 5.084 26.536 27.198 1.00 26.81 489 GLU A C 1
ATOM 3978 O O . GLU A 1 489 ? 4.599 25.485 27.602 1.00 26.81 489 GLU A O 1
ATOM 3983 N N . PHE A 1 490 ? 6.334 26.597 26.723 1.00 28.14 490 PHE A N 1
ATOM 3984 C CA . PHE A 1 490 ? 7.305 25.515 26.571 1.00 28.14 490 PHE A CA 1
ATOM 3985 C C . PHE A 1 490 ? 7.687 24.862 27.910 1.00 28.14 490 PHE A C 1
ATOM 3987 O O . PHE A 1 490 ? 8.239 25.525 28.785 1.00 28.14 490 PHE A O 1
ATOM 3994 N N . ILE A 1 491 ? 7.540 23.536 28.002 1.00 25.48 491 ILE A N 1
ATOM 3995 C CA . ILE A 1 491 ? 8.096 22.696 29.075 1.00 25.48 491 ILE A CA 1
ATOM 3996 C C . ILE A 1 491 ? 8.814 21.483 28.447 1.00 25.48 491 ILE A C 1
ATOM 3998 O O . ILE A 1 491 ? 8.381 20.946 27.426 1.00 25.48 491 ILE A O 1
ATOM 4002 N N . SER A 1 492 ? 9.958 21.075 29.010 1.00 31.33 492 SER A N 1
ATOM 4003 C CA . SER A 1 492 ? 10.838 20.039 28.440 1.00 31.33 492 SER A CA 1
ATOM 4004 C C . SER A 1 492 ? 10.334 18.595 28.664 1.00 31.33 492 SER A C 1
ATOM 4006 O O . SER A 1 492 ? 9.601 18.309 29.609 1.00 31.33 492 SER A O 1
ATOM 4008 N N . ARG A 1 493 ? 10.766 17.655 27.802 1.00 34.16 493 ARG A N 1
ATOM 4009 C CA . ARG A 1 493 ? 10.268 16.260 27.679 1.00 34.16 493 ARG A CA 1
ATOM 4010 C C . ARG A 1 493 ? 10.272 15.403 28.960 1.00 34.16 493 ARG A C 1
ATOM 4012 O O . ARG A 1 493 ? 9.499 14.455 29.023 1.00 34.16 493 ARG A O 1
ATOM 4019 N N . SER A 1 494 ? 11.081 15.705 29.978 1.00 28.70 494 SER A N 1
ATOM 4020 C CA . SER A 1 494 ? 11.081 14.955 31.251 1.00 28.70 494 SER A CA 1
ATOM 4021 C C . SER A 1 494 ? 10.023 15.431 32.254 1.00 28.70 494 SER A C 1
ATOM 4023 O O . SER A 1 494 ? 9.705 14.722 33.206 1.00 28.70 494 SER A O 1
ATOM 4025 N N . GLU A 1 495 ? 9.453 16.620 32.058 1.00 32.47 495 GLU A N 1
ATOM 4026 C CA . GLU A 1 495 ? 8.424 17.177 32.945 1.00 32.47 495 GLU A CA 1
ATOM 4027 C C . GLU A 1 495 ? 7.003 16.781 32.518 1.00 32.47 495 GLU A C 1
ATOM 4029 O O . GLU A 1 495 ? 6.084 16.845 33.329 1.00 32.47 495 GLU A O 1
ATOM 4034 N N . PHE A 1 496 ? 6.820 16.273 31.296 1.00 32.22 496 PHE A N 1
ATOM 4035 C CA . PHE A 1 496 ? 5.508 15.972 30.713 1.00 32.22 496 PHE A CA 1
ATOM 4036 C C . PHE A 1 496 ? 4.742 14.844 31.436 1.00 32.22 496 PHE A C 1
ATOM 4038 O O . PHE A 1 496 ? 3.542 14.959 31.693 1.00 32.22 496 PHE A O 1
ATOM 4045 N N . ILE A 1 497 ? 5.437 13.780 31.855 1.00 34.06 497 ILE A N 1
ATOM 4046 C CA . ILE A 1 497 ? 4.834 12.679 32.633 1.00 34.06 497 ILE A CA 1
ATOM 4047 C C . ILE A 1 497 ? 4.490 13.145 34.061 1.00 34.06 497 ILE A C 1
ATOM 4049 O O . ILE A 1 497 ? 3.441 12.789 34.595 1.00 34.06 497 ILE A O 1
ATOM 4053 N N . ASN A 1 498 ? 5.312 14.022 34.650 1.00 30.66 498 ASN A N 1
ATOM 4054 C CA . ASN A 1 498 ? 5.043 14.628 35.961 1.00 30.66 498 ASN A CA 1
ATOM 4055 C C . ASN A 1 498 ? 3.907 15.670 35.920 1.00 30.66 498 ASN A C 1
ATOM 4057 O O . ASN A 1 498 ? 3.194 15.847 36.909 1.00 30.66 498 ASN A O 1
ATOM 4061 N N . PHE A 1 499 ? 3.709 16.351 34.789 1.00 29.16 499 PHE A N 1
ATOM 4062 C CA . PHE A 1 499 ? 2.679 17.378 34.618 1.00 29.16 499 PHE A CA 1
ATOM 4063 C C . PHE A 1 499 ? 1.268 16.775 34.511 1.00 29.16 499 PHE A C 1
ATOM 4065 O O . PHE A 1 499 ? 0.337 17.276 35.145 1.00 29.16 499 PHE A O 1
ATOM 4072 N N . ARG A 1 500 ? 1.112 15.632 33.820 1.00 31.39 500 ARG A N 1
ATOM 4073 C CA . ARG A 1 500 ? -0.182 14.924 33.716 1.00 31.39 500 ARG A CA 1
ATOM 4074 C C . ARG A 1 500 ? -0.664 14.354 35.059 1.00 31.39 500 ARG A C 1
ATOM 4076 O O . ARG A 1 500 ? -1.865 14.316 35.301 1.00 31.39 500 ARG A O 1
ATOM 4083 N N . PHE A 1 501 ? 0.259 13.990 35.953 1.00 32.91 501 PHE A N 1
ATOM 4084 C CA . PHE A 1 501 ? -0.060 13.592 37.331 1.00 32.91 501 PHE A CA 1
ATOM 4085 C C . PHE A 1 501 ? -0.417 14.781 38.243 1.00 32.91 501 PHE A C 1
ATOM 4087 O O . PHE A 1 501 ? -1.210 14.615 39.166 1.00 32.91 501 PHE A O 1
ATOM 4094 N N . LYS A 1 502 ? 0.116 15.987 37.989 1.00 28.50 502 LYS A N 1
ATOM 4095 C CA . LYS A 1 502 ? -0.164 17.186 38.806 1.00 28.50 502 LYS A CA 1
ATOM 4096 C C . LYS A 1 502 ? -1.494 17.875 38.483 1.00 28.50 502 LYS A C 1
ATOM 4098 O O . LYS A 1 502 ? -2.100 18.430 39.395 1.00 28.50 502 LYS A O 1
ATOM 4103 N N . ILE A 1 503 ? -1.971 17.832 37.236 1.00 27.30 503 ILE A N 1
ATOM 4104 C CA . ILE A 1 503 ? -3.240 18.490 36.860 1.00 27.30 503 ILE A CA 1
ATOM 4105 C C . ILE A 1 503 ? -4.473 17.752 37.413 1.00 27.30 503 ILE A C 1
ATOM 4107 O O . ILE A 1 503 ? -5.447 18.403 37.784 1.00 27.30 503 ILE A O 1
ATOM 4111 N N . ASN A 1 504 ? -4.409 16.431 37.605 1.00 32.41 504 ASN A N 1
ATOM 4112 C CA . ASN A 1 504 ? -5.510 15.667 38.211 1.00 32.41 504 ASN A CA 1
ATOM 4113 C C . ASN A 1 504 ? -5.673 15.888 39.731 1.00 32.41 504 ASN A C 1
ATOM 4115 O O . ASN A 1 504 ? -6.603 15.350 40.319 1.00 32.41 504 ASN A O 1
ATOM 4119 N N . TYR A 1 505 ? -4.817 16.703 40.362 1.00 29.80 505 TYR A N 1
ATOM 4120 C CA . TYR A 1 505 ? -4.905 17.048 41.788 1.00 29.80 505 TYR A CA 1
ATOM 4121 C C . TYR A 1 505 ? -5.385 18.486 42.073 1.00 29.80 505 TYR A C 1
ATOM 4123 O O . TYR A 1 505 ? -5.427 18.876 43.237 1.00 29.80 505 TYR A O 1
ATOM 4131 N N . ILE A 1 506 ? -5.741 19.288 41.054 1.00 26.91 506 ILE A N 1
ATOM 4132 C CA . ILE A 1 506 ? -6.147 20.703 41.245 1.00 26.91 506 ILE A CA 1
ATOM 4133 C C . ILE A 1 506 ? -7.576 21.015 40.753 1.00 26.91 506 ILE A C 1
ATOM 4135 O O . ILE A 1 506 ? -8.060 22.125 40.952 1.00 26.91 506 ILE A O 1
ATOM 4139 N N . VAL A 1 507 ? -8.326 20.044 40.225 1.00 27.86 507 VAL A N 1
ATOM 4140 C CA . VAL A 1 507 ? -9.769 20.226 39.968 1.00 27.86 507 VAL A CA 1
ATOM 4141 C C . VAL A 1 507 ? -10.585 19.319 40.888 1.00 27.86 507 VAL A C 1
ATOM 4143 O O . VAL A 1 507 ? -11.107 18.287 40.477 1.00 27.86 507 VAL A O 1
ATOM 4146 N N . THR A 1 508 ? -10.644 19.720 42.157 1.00 35.50 508 THR A N 1
ATOM 4147 C CA . THR A 1 508 ? -11.838 19.558 43.004 1.00 35.50 508 THR A CA 1
ATOM 4148 C C . THR A 1 508 ? -12.792 20.711 42.769 1.00 35.50 508 THR A C 1
ATOM 4150 O O . THR A 1 508 ? -12.279 21.857 42.738 1.00 35.50 508 THR A O 1
#

InterPro domains:
  IPR019183 N-alpha-acetyltransferase 25, NatB auxiliary subunit [PF09797] (75-402)

Secondary structure (DSSP, 8-state):
--HHHHHHHHHHHHHHTT-HHHHHHHHHHHHHH-TT-HHHHHHHHHHHTT-HHHH---SS----S--S-------SS-HHHHHHHHHHHHHHHHHHHHH---TT--HHHHHHHHHHHHHHHTT---HHHHHHHHHHHHHHHTTSTTHHHHHHHHHTTS-HHHHHHHHHHHHHHHHSS---HHHHHHHHHHHHHHHHHTTGGGTS-HHHHHHHHHHHHHHHHHHGGGGTTS-TTSPPTTHHHHHHHHHHHHHHHHHH--THHHHHHHHHHHHHHHH-TT-HHHHHHHHHHHHHTT-HHHHHHHHHTTT--THHHHHTGGGTHHHHHTSS-HHHHHHHHHHHHHHHHHHHHHHHHHHHHHHHTT-HHHHHHHHHHHHHHHTBHHHHHHHHHHHHHHHHHHTT-HHHHHHHHHHTGGGHHHHHHHHHHHHS--B----GGGS-TTSPPSS--TTTS---GGGGGSHHHHHHHHHGGGGTTTSTTT-SS-SS----TTTHHHHHHHHTTS--